Protein AF-A0A820CL44-F1 (afdb_monomer_lite)

Sequence (658 aa):
MGGCQARSTVDPRSYERHPRVIAPRLSSDNDSESDDSIVSNSGLVQILDEMVTDINNNELKLCDFGIRLSEKNIKADKFIETILIDHEFILLLARTIKTILEKWNSPETQSLNESDKLIFRNAAIFLAEIAENFNVTTSPRLFRSFLCTMVFLDVMQQFLEDMSSNGKHLMNNDDDYNLESFIYLLNIFQNFKTPSGHSADEVKSVFRLLTSVSDIIRSKYYFETFFQLSPDASEFNTVQQFILDKCPVFLNAYTGVHSFEIHDTLLEQIFDQCVQILEHFIPNIETWKIPVIRSITHIVDIMVNASSTTQAHIFQQPKIIDYALTILRNQKLCARLQSKTMNPEIWLINSTLTGLHNMIYDAKLLAILRKKTVTSVFIQITNTAKYDRIRIHAYLILAGILSEVEIKELNNAKEITMVFFKYLNKAMESNQKMYKGVTLMAMLCGLKTLVQHDEIKNTILAEDQNLQLLSNIIFKTNDQELAHGLSILWTLSFNKEVAATILNKSELMNKIRNLAEITKHDIDKDISAENIKLTNVISSAAQGILWQVYDRTTDIAANKSQNNTEENIITEKSMNLQHSDIHSPVALTKKKYDVMISYSHDDKQLCHKIADQLLNDGFTVWIDRNNMTGLTPAAIADGIENSEIIILGMTYSYKISP

Structure (mmCIF, N/CA/C/O backbone):
data_AF-A0A820CL44-F1
#
_entry.id   AF-A0A820CL44-F1
#
loop_
_atom_site.group_PDB
_atom_site.id
_atom_site.type_symbol
_atom_site.label_atom_id
_atom_site.label_alt_id
_atom_site.label_comp_id
_atom_site.label_asym_id
_atom_site.label_entity_id
_atom_site.label_seq_id
_atom_site.pdbx_PDB_ins_code
_atom_site.Cartn_x
_atom_site.Cartn_y
_atom_site.Cartn_z
_atom_site.occupancy
_atom_site.B_iso_or_equiv
_atom_site.auth_seq_id
_atom_site.auth_comp_id
_atom_site.auth_asym_id
_atom_site.auth_atom_id
_atom_site.pdbx_PDB_model_num
ATOM 1 N N . MET A 1 1 ? -31.567 -6.442 -31.267 1.00 28.30 1 MET A N 1
ATOM 2 C CA . MET A 1 1 ? -32.718 -6.473 -30.341 1.00 28.30 1 MET A CA 1
ATOM 3 C C . MET A 1 1 ? -32.229 -7.028 -29.011 1.00 28.30 1 MET A C 1
ATOM 5 O O . MET A 1 1 ? -31.631 -8.091 -29.030 1.00 28.30 1 MET A O 1
ATOM 9 N N . GLY A 1 2 ? -32.440 -6.291 -27.913 1.00 29.61 2 GLY A N 1
ATOM 10 C CA . GLY A 1 2 ? -32.313 -6.787 -26.532 1.00 29.61 2 GLY A CA 1
ATOM 11 C C . GLY A 1 2 ? -30.928 -6.761 -25.867 1.00 29.61 2 GLY A C 1
ATOM 12 O O . GLY A 1 2 ? -30.521 -7.781 -25.330 1.00 29.61 2 GLY A O 1
ATOM 13 N N . GLY A 1 3 ? -30.209 -5.631 -25.871 1.00 22.02 3 GLY A N 1
ATOM 14 C CA . GLY A 1 3 ? -29.002 -5.445 -25.049 1.00 22.02 3 GLY A CA 1
ATOM 15 C C . GLY A 1 3 ? -29.336 -4.763 -23.719 1.00 22.02 3 GLY A C 1
ATOM 16 O O . GLY A 1 3 ? -29.678 -3.582 -23.708 1.00 22.02 3 GLY A O 1
ATOM 17 N N . CYS A 1 4 ? -29.267 -5.509 -22.614 1.00 22.64 4 CYS A N 1
ATOM 18 C CA . CYS A 1 4 ? -29.458 -5.012 -21.252 1.00 22.64 4 CYS A CA 1
ATOM 19 C C . CYS A 1 4 ? -28.387 -3.977 -20.877 1.00 22.64 4 CYS A C 1
ATOM 21 O O . CYS A 1 4 ? -27.234 -4.320 -20.630 1.00 22.64 4 CYS A O 1
ATOM 23 N N . GLN A 1 5 ? -28.796 -2.714 -20.764 1.00 25.00 5 GLN A N 1
ATOM 24 C CA . GLN A 1 5 ? -28.104 -1.713 -19.960 1.00 25.00 5 GLN A CA 1
ATOM 25 C C . GLN A 1 5 ? -28.383 -2.003 -18.480 1.00 25.00 5 GLN A C 1
ATOM 27 O O . GLN A 1 5 ? -29.463 -1.694 -17.982 1.00 25.00 5 GLN A O 1
ATOM 32 N N . ALA A 1 6 ? -27.416 -2.577 -17.768 1.00 24.44 6 ALA A N 1
ATOM 33 C CA . ALA A 1 6 ? -27.411 -2.568 -16.310 1.00 24.44 6 ALA A CA 1
ATOM 34 C C . ALA A 1 6 ? -26.572 -1.371 -15.842 1.00 24.44 6 ALA A C 1
ATOM 36 O O . ALA A 1 6 ? -25.372 -1.476 -15.607 1.00 24.44 6 ALA A O 1
ATOM 37 N N . ARG A 1 7 ? -27.215 -0.202 -15.730 1.00 23.56 7 ARG A N 1
ATOM 38 C CA . ARG A 1 7 ? -26.717 0.870 -14.862 1.00 23.56 7 ARG A CA 1
ATOM 39 C C . ARG A 1 7 ? -26.844 0.367 -13.427 1.00 23.56 7 ARG A C 1
ATOM 41 O O . ARG A 1 7 ? -27.942 0.337 -12.880 1.00 23.56 7 ARG A O 1
ATOM 48 N N . SER A 1 8 ? -25.724 -0.050 -12.850 1.00 24.81 8 SER A N 1
ATOM 49 C CA . SER A 1 8 ? -25.587 -0.262 -11.413 1.00 24.81 8 SER A CA 1
ATOM 50 C C . SER A 1 8 ? -25.777 1.083 -10.709 1.00 24.81 8 SER A C 1
ATOM 52 O O . SER A 1 8 ? -24.929 1.971 -10.776 1.00 24.81 8 SER A O 1
ATOM 54 N N . THR A 1 9 ? -26.942 1.273 -10.096 1.00 23.58 9 THR A N 1
ATOM 55 C CA . THR A 1 9 ? -27.182 2.336 -9.123 1.00 23.58 9 THR A CA 1
ATOM 56 C C . THR A 1 9 ? -26.448 1.959 -7.842 1.00 23.58 9 THR A C 1
ATOM 58 O O . THR A 1 9 ? -26.941 1.149 -7.059 1.00 23.58 9 THR A O 1
ATOM 61 N N . VAL A 1 10 ? -25.250 2.513 -7.669 1.00 28.27 10 VAL A N 1
ATOM 62 C CA . VAL A 1 10 ? -24.456 2.419 -6.440 1.00 28.27 10 VAL A CA 1
ATOM 63 C C . VAL A 1 10 ? -25.269 3.011 -5.282 1.00 28.27 10 VAL A C 1
ATOM 65 O O . VAL A 1 10 ? -25.713 4.157 -5.355 1.00 28.27 10 VAL A O 1
ATOM 68 N N . ASP A 1 11 ? -25.490 2.220 -4.233 1.00 23.45 11 ASP A N 1
ATOM 69 C CA . ASP A 1 11 ? -26.106 2.667 -2.982 1.00 23.45 11 ASP A CA 1
ATOM 70 C C . ASP A 1 11 ? -25.143 3.637 -2.257 1.00 23.45 11 ASP A C 1
ATOM 72 O O . ASP A 1 11 ? -24.029 3.236 -1.916 1.00 23.45 11 ASP A O 1
ATOM 76 N N . PRO A 1 12 ? -25.513 4.908 -2.002 1.00 23.44 12 PRO A N 1
ATOM 77 C CA . PRO A 1 12 ? -24.619 5.891 -1.384 1.00 23.44 12 PRO A CA 1
ATOM 78 C C . PRO A 1 12 ? -24.406 5.707 0.134 1.00 23.44 12 PRO A C 1
ATOM 80 O O . PRO A 1 12 ? -23.815 6.575 0.779 1.00 23.44 12 PRO A O 1
ATOM 83 N N . ARG A 1 13 ? -24.918 4.635 0.757 1.00 25.16 13 ARG A N 1
ATOM 84 C CA . ARG A 1 13 ? -25.096 4.557 2.222 1.00 25.16 13 ARG A CA 1
ATOM 85 C C . ARG A 1 13 ? -23.920 4.046 3.067 1.00 25.16 13 ARG A C 1
ATOM 87 O O . ARG A 1 13 ? -24.091 3.944 4.280 1.00 25.16 13 ARG A O 1
ATOM 94 N N . SER A 1 14 ? -22.719 3.817 2.533 1.00 27.45 14 SER A N 1
ATOM 95 C CA . SER A 1 14 ? -21.581 3.361 3.361 1.00 27.45 14 SER A CA 1
ATOM 96 C C . SER A 1 14 ? -20.235 4.001 3.008 1.00 27.45 14 SER A C 1
ATOM 98 O O . SER A 1 14 ? -19.256 3.307 2.756 1.00 27.45 14 SER A O 1
ATOM 100 N N . TYR A 1 15 ? -20.163 5.331 3.021 1.00 30.39 15 TYR A N 1
ATOM 101 C CA . TYR A 1 15 ? -18.880 6.040 3.024 1.00 30.39 15 TYR A CA 1
ATOM 102 C C . TYR A 1 15 ? -18.567 6.544 4.437 1.00 30.39 15 TYR A C 1
ATOM 104 O O . TYR A 1 15 ? -18.781 7.707 4.768 1.00 30.39 15 TYR A O 1
ATOM 112 N N . GLU A 1 16 ? -18.075 5.657 5.304 1.00 35.09 16 GLU A N 1
ATOM 113 C CA . GLU A 1 16 ? -17.047 6.090 6.252 1.00 35.09 16 GLU A CA 1
ATOM 114 C C . GLU A 1 16 ? -15.735 6.088 5.467 1.00 35.09 16 GLU A C 1
ATOM 116 O O . GLU A 1 16 ? -15.354 5.067 4.893 1.00 35.09 16 GLU A O 1
ATOM 121 N N . ARG A 1 17 ? -15.057 7.239 5.364 1.00 46.78 17 ARG A N 1
ATOM 122 C CA . ARG A 1 17 ? -13.709 7.279 4.783 1.00 46.78 17 ARG A CA 1
ATOM 123 C C . ARG A 1 17 ? -12.771 6.550 5.735 1.00 46.78 17 ARG A C 1
ATOM 125 O O . ARG A 1 17 ? -12.211 7.154 6.647 1.00 46.78 17 ARG A O 1
ATOM 132 N N . HIS A 1 18 ? -12.628 5.246 5.544 1.00 51.50 18 HIS A N 1
ATOM 133 C CA . HIS A 1 18 ? -11.648 4.474 6.284 1.00 51.50 18 HIS A CA 1
ATOM 134 C C . HIS A 1 18 ? -10.242 4.985 5.946 1.00 51.50 18 HIS A C 1
ATOM 136 O O . HIS A 1 18 ? -9.950 5.279 4.780 1.00 51.50 18 HIS A O 1
ATOM 142 N N . PRO A 1 19 ? -9.364 5.131 6.948 1.00 54.28 19 PRO A N 1
ATOM 143 C CA . PRO A 1 19 ? -8.007 5.582 6.715 1.00 54.28 19 PRO A CA 1
ATOM 144 C C . PRO A 1 19 ? -7.266 4.571 5.855 1.00 54.28 19 PRO A C 1
ATOM 146 O O . PRO A 1 19 ? -7.118 3.403 6.210 1.00 54.28 19 PRO A O 1
ATOM 149 N N . ARG A 1 20 ? -6.797 5.043 4.706 1.00 54.19 20 ARG A N 1
ATOM 150 C CA . ARG A 1 20 ? -6.241 4.184 3.673 1.00 54.19 20 ARG A CA 1
ATOM 151 C C . ARG A 1 20 ? -4.755 4.413 3.507 1.00 54.19 20 ARG A C 1
ATOM 153 O O . ARG A 1 20 ? -4.301 5.555 3.503 1.00 54.19 20 ARG A O 1
ATOM 160 N N . VAL A 1 21 ? -4.009 3.321 3.365 1.00 59.62 21 VAL A N 1
ATOM 161 C CA . VAL A 1 21 ? -2.552 3.360 3.225 1.00 59.62 21 VAL A CA 1
ATOM 162 C C . VAL A 1 21 ? -2.135 2.763 1.879 1.00 59.62 21 VAL A C 1
ATOM 164 O O . VAL A 1 21 ? -2.591 1.683 1.516 1.00 59.62 21 VAL A O 1
ATOM 167 N N . ILE A 1 22 ? -1.271 3.479 1.155 1.00 57.47 22 ILE A N 1
ATOM 168 C CA . ILE A 1 22 ? -0.652 3.083 -0.127 1.00 57.47 22 ILE A CA 1
ATOM 169 C C . ILE A 1 22 ? 0.725 2.475 0.167 1.00 57.47 22 ILE A C 1
ATOM 171 O O . ILE A 1 22 ? 1.408 2.962 1.075 1.00 57.47 22 ILE A O 1
ATOM 175 N N . ALA A 1 23 ? 1.161 1.441 -0.559 1.00 47.09 23 ALA A N 1
ATOM 176 C CA . ALA A 1 23 ? 2.498 0.859 -0.383 1.00 47.09 23 ALA A CA 1
ATOM 177 C C . ALA A 1 23 ? 3.623 1.891 -0.682 1.00 47.09 23 ALA A C 1
ATOM 179 O O . ALA A 1 23 ? 3.481 2.703 -1.595 1.00 47.09 23 ALA A O 1
ATOM 180 N N . PRO A 1 24 ? 4.728 1.943 0.095 1.00 48.28 24 PRO A N 1
ATOM 181 C CA . PRO A 1 24 ? 5.841 2.859 -0.147 1.00 48.28 24 PRO A CA 1
ATOM 182 C C . PRO A 1 24 ? 6.865 2.287 -1.132 1.00 48.28 24 PRO A C 1
ATOM 184 O O . PRO A 1 24 ? 6.967 1.080 -1.325 1.00 48.28 24 PRO A O 1
ATOM 187 N N . ARG A 1 25 ? 7.708 3.187 -1.648 1.00 54.81 25 ARG A N 1
ATOM 188 C CA . ARG A 1 25 ? 8.855 2.898 -2.519 1.00 54.81 25 ARG A CA 1
ATOM 189 C C . ARG A 1 25 ? 9.997 2.171 -1.783 1.00 54.81 25 ARG A C 1
ATOM 191 O O . ARG A 1 25 ? 10.175 2.328 -0.574 1.00 54.81 25 ARG A O 1
ATOM 198 N N . LEU A 1 26 ? 10.855 1.492 -2.551 1.00 41.59 26 LEU A N 1
ATOM 199 C CA . LEU A 1 26 ? 12.263 1.263 -2.198 1.00 41.59 26 LEU A CA 1
ATOM 200 C C . LEU A 1 26 ? 12.998 2.618 -2.233 1.00 41.59 26 LEU A C 1
ATOM 202 O O . LEU A 1 26 ? 13.501 3.020 -3.275 1.00 41.59 26 LEU A O 1
ATOM 206 N N . SER A 1 27 ? 13.048 3.348 -1.120 1.00 40.69 27 SER A N 1
ATOM 207 C CA . SER A 1 27 ? 13.952 4.497 -0.969 1.00 40.69 27 SER A CA 1
ATOM 208 C C . SER A 1 27 ? 14.689 4.422 0.362 1.00 40.69 27 SER A C 1
ATOM 210 O O . SER A 1 27 ? 14.120 4.020 1.378 1.00 40.69 27 SER A O 1
ATOM 212 N N . SER A 1 28 ? 15.968 4.793 0.358 1.00 35.53 28 SER A N 1
ATOM 213 C CA . SER A 1 28 ? 16.775 4.917 1.567 1.00 35.53 28 SER A CA 1
ATOM 214 C C . SER A 1 28 ? 16.287 6.107 2.394 1.00 35.53 28 SER A C 1
ATOM 216 O O . SER A 1 28 ? 16.499 7.253 2.005 1.00 35.53 28 SER A O 1
ATOM 218 N N . ASP A 1 29 ? 15.651 5.831 3.533 1.00 31.73 29 ASP A N 1
ATOM 219 C CA . ASP A 1 29 ? 15.352 6.817 4.579 1.00 31.73 29 ASP A CA 1
ATOM 220 C C . ASP A 1 29 ? 16.671 7.280 5.238 1.00 31.73 29 ASP A C 1
ATOM 222 O O . ASP A 1 29 ? 17.008 6.841 6.338 1.00 31.73 29 ASP A O 1
ATOM 226 N N . ASN A 1 30 ? 17.444 8.124 4.556 1.00 32.12 30 ASN A N 1
ATOM 227 C CA . ASN A 1 30 ? 18.595 8.823 5.126 1.00 32.12 30 ASN A CA 1
ATOM 228 C C . ASN A 1 30 ? 18.311 10.329 5.087 1.00 32.12 30 ASN A C 1
ATOM 230 O O . ASN A 1 30 ? 18.768 11.027 4.188 1.00 32.12 30 ASN A O 1
ATOM 234 N N . ASP A 1 31 ? 17.549 10.820 6.063 1.00 30.22 31 ASP A N 1
ATOM 235 C CA . ASP A 1 31 ? 17.394 12.257 6.291 1.00 30.22 31 ASP A CA 1
ATOM 236 C C . ASP A 1 31 ? 18.530 12.731 7.208 1.00 30.22 31 ASP A C 1
ATOM 238 O O . ASP A 1 31 ? 18.531 12.466 8.412 1.00 30.22 31 ASP A O 1
ATOM 242 N N . SER A 1 32 ? 19.519 13.414 6.632 1.00 30.86 32 SER A N 1
ATOM 243 C CA . SER A 1 32 ? 20.480 14.237 7.371 1.00 30.86 32 SER A CA 1
ATOM 244 C C . SER A 1 32 ? 20.296 15.694 6.958 1.00 30.86 32 SER A C 1
ATOM 246 O O . SER A 1 32 ? 20.509 16.033 5.793 1.00 30.86 32 SER A O 1
ATOM 248 N N . GLU A 1 33 ? 19.907 16.546 7.906 1.00 31.88 33 GLU A N 1
ATOM 249 C CA . GLU A 1 33 ? 19.873 18.004 7.749 1.00 31.88 33 GLU A CA 1
ATOM 250 C C . GLU A 1 33 ? 21.282 18.521 7.415 1.00 31.88 33 GLU A C 1
ATOM 252 O O . GLU A 1 33 ? 22.256 18.121 8.057 1.00 31.88 33 GLU A O 1
ATOM 257 N N . SER A 1 34 ? 21.422 19.379 6.397 1.00 35.06 34 SER A N 1
ATOM 258 C CA . SER A 1 34 ? 22.725 19.953 6.044 1.00 35.06 34 SER A CA 1
ATOM 259 C C . SER A 1 34 ? 22.658 21.443 5.711 1.00 35.06 34 SER A C 1
ATOM 261 O O . SER A 1 34 ? 21.730 21.899 5.050 1.00 35.06 34 SER A O 1
ATOM 263 N N . ASP A 1 35 ? 23.688 22.150 6.186 1.00 34.19 35 ASP A N 1
ATOM 264 C CA . ASP A 1 35 ? 23.902 23.600 6.193 1.00 34.19 35 ASP A CA 1
ATOM 265 C C . ASP A 1 35 ? 23.760 24.330 4.842 1.00 34.19 35 ASP A C 1
ATOM 267 O O . ASP A 1 35 ? 24.320 23.944 3.797 1.00 34.19 35 ASP A O 1
ATOM 271 N N . ASP A 1 36 ? 23.113 25.495 4.937 1.00 36.47 36 ASP A N 1
ATOM 272 C CA . ASP A 1 36 ? 22.968 26.514 3.903 1.00 36.47 36 ASP A CA 1
ATOM 273 C C . ASP A 1 36 ? 24.282 27.275 3.678 1.00 36.47 36 ASP A C 1
ATOM 275 O O . ASP A 1 36 ? 24.723 28.115 4.458 1.00 36.47 36 ASP A O 1
ATOM 279 N N . SER A 1 37 ? 24.905 27.002 2.538 1.00 43.06 37 SER A N 1
ATOM 280 C CA . SER A 1 37 ? 26.032 27.764 1.998 1.00 43.06 37 SER A CA 1
ATOM 281 C C . SER A 1 37 ? 25.875 27.836 0.483 1.00 43.06 37 SER A C 1
ATOM 283 O O . SER A 1 37 ? 25.811 26.815 -0.199 1.00 43.06 37 SER A O 1
ATOM 285 N N . ILE A 1 38 ? 25.715 29.042 -0.045 1.00 45.91 38 ILE A N 1
ATOM 286 C CA . ILE A 1 38 ? 25.401 29.292 -1.454 1.00 45.91 38 ILE A CA 1
ATOM 287 C C . ILE A 1 38 ? 26.640 28.958 -2.304 1.00 45.91 38 ILE A C 1
ATOM 289 O O . ILE A 1 38 ? 27.684 29.589 -2.150 1.00 45.91 38 ILE A O 1
ATOM 293 N N 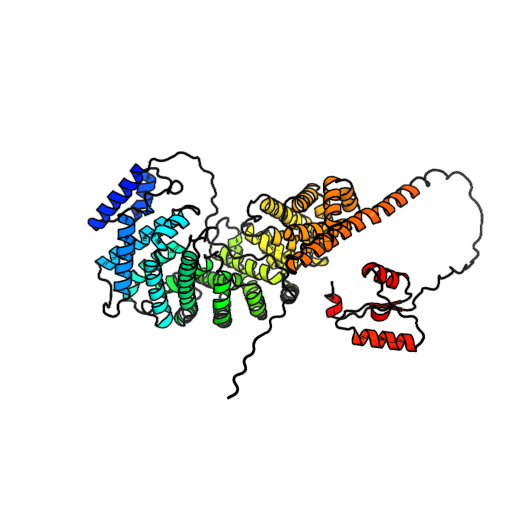. VAL A 1 39 ? 26.539 27.953 -3.179 1.00 53.03 39 VAL A N 1
ATOM 294 C CA . VAL A 1 39 ? 27.586 27.578 -4.151 1.00 53.03 39 VAL A CA 1
ATOM 295 C C . VAL A 1 39 ? 27.414 28.428 -5.418 1.00 53.03 39 VAL A C 1
ATOM 297 O O . VAL A 1 39 ? 26.290 28.694 -5.837 1.00 53.03 39 VAL A O 1
ATOM 300 N N . SER A 1 40 ? 28.507 28.883 -6.039 1.00 54.47 40 SER A N 1
ATOM 301 C CA . SER A 1 40 ? 28.451 29.742 -7.231 1.00 54.47 40 SER A CA 1
ATOM 302 C C . SER A 1 40 ? 28.124 28.954 -8.510 1.00 54.47 40 SER A C 1
ATOM 304 O O . SER A 1 40 ? 28.846 28.024 -8.868 1.00 54.47 40 SER A O 1
ATOM 306 N N . ASN A 1 41 ? 27.105 29.395 -9.255 1.00 60.66 41 ASN A N 1
ATOM 307 C CA . ASN A 1 41 ? 26.585 28.777 -10.489 1.00 60.66 41 ASN A CA 1
ATOM 308 C C . ASN A 1 41 ? 27.601 28.575 -11.645 1.00 60.66 41 ASN A C 1
ATOM 310 O O . ASN A 1 41 ? 27.304 27.853 -12.595 1.00 60.66 41 ASN A O 1
ATOM 314 N N . SER A 1 42 ? 28.794 29.178 -11.593 1.00 65.69 42 SER A N 1
ATOM 315 C CA . SER A 1 42 ? 29.812 29.121 -12.658 1.00 65.69 42 SER A CA 1
ATOM 316 C C . SER A 1 42 ? 30.445 27.739 -12.861 1.00 65.69 42 SER A C 1
ATOM 318 O O . SER A 1 42 ? 30.757 27.373 -13.990 1.00 65.69 42 SER A O 1
ATOM 320 N N . GLY A 1 43 ? 30.619 26.951 -11.793 1.00 68.81 43 GLY A N 1
ATOM 321 C CA . GLY A 1 43 ? 31.251 25.627 -11.883 1.00 68.81 43 GLY A CA 1
ATOM 322 C C . GLY A 1 43 ? 30.393 24.595 -12.620 1.00 68.81 43 GLY A C 1
ATOM 323 O O . GLY A 1 43 ? 30.929 23.702 -13.271 1.00 68.81 43 GLY A O 1
ATOM 324 N N . LEU A 1 44 ? 29.068 24.751 -12.550 1.00 68.62 44 LEU A N 1
ATOM 325 C CA . LEU A 1 44 ? 28.093 23.868 -13.185 1.00 68.62 44 LEU A CA 1
ATOM 326 C C . LEU A 1 44 ? 27.983 24.117 -14.689 1.00 68.62 44 LEU A C 1
ATOM 328 O O . LEU A 1 44 ? 28.009 23.161 -15.453 1.00 68.62 44 LEU A O 1
ATOM 332 N N . VAL A 1 45 ? 27.891 25.384 -15.107 1.00 71.19 45 VAL A N 1
ATOM 333 C CA . VAL A 1 45 ? 27.891 25.749 -16.536 1.00 71.19 45 VAL A CA 1
ATOM 334 C C . VAL A 1 45 ? 29.144 25.193 -17.204 1.00 71.19 45 VAL A C 1
ATOM 336 O O . VAL A 1 45 ? 29.049 24.531 -18.224 1.00 71.19 45 VAL A O 1
ATOM 339 N N . GLN A 1 46 ? 30.297 25.314 -16.541 1.00 76.31 46 GLN A N 1
ATOM 340 C CA . GLN A 1 46 ? 31.540 24.734 -17.030 1.00 76.31 46 GLN A CA 1
ATOM 341 C C . GLN A 1 46 ? 31.481 23.199 -17.163 1.00 76.31 46 GLN A C 1
ATOM 343 O O . GLN A 1 46 ? 31.961 22.673 -18.157 1.00 76.31 46 GLN A O 1
ATOM 348 N N . ILE A 1 47 ? 30.895 22.472 -16.197 1.00 75.38 47 ILE A N 1
ATOM 349 C CA . ILE A 1 47 ? 30.710 21.011 -16.329 1.00 75.38 47 ILE A CA 1
ATOM 350 C C . ILE A 1 47 ? 29.794 20.698 -17.517 1.00 75.38 47 ILE A C 1
ATOM 352 O O . ILE A 1 47 ? 30.097 19.794 -18.287 1.00 75.38 47 ILE A O 1
ATOM 356 N N . LEU A 1 48 ? 28.689 21.430 -17.685 1.00 74.00 48 LEU A N 1
ATOM 357 C CA . LEU A 1 48 ? 27.762 21.214 -18.797 1.00 74.00 48 LEU A CA 1
ATOM 358 C C . LEU A 1 48 ? 28.423 21.514 -20.149 1.00 74.00 48 LEU A C 1
ATOM 360 O O . LEU A 1 48 ? 28.243 20.736 -21.077 1.00 74.00 48 LEU A O 1
ATOM 364 N N . ASP A 1 49 ? 29.232 22.566 -20.252 1.00 75.44 49 ASP A N 1
ATOM 365 C CA . ASP A 1 49 ? 29.995 22.908 -21.459 1.00 75.44 49 ASP A CA 1
ATOM 366 C C . ASP A 1 49 ? 31.090 21.871 -21.771 1.00 75.44 49 ASP A C 1
ATOM 368 O O . ASP A 1 49 ? 31.282 21.483 -22.928 1.00 75.44 49 ASP A O 1
ATOM 372 N N . GLU A 1 50 ? 31.783 21.369 -20.743 1.00 75.62 50 GLU A N 1
ATOM 373 C CA . GLU A 1 50 ? 32.721 20.244 -20.860 1.00 75.62 50 GLU A CA 1
ATOM 374 C C . GLU A 1 50 ? 31.985 18.998 -21.378 1.00 75.62 50 GLU A C 1
ATOM 376 O O . GLU A 1 50 ? 32.448 18.348 -22.310 1.00 75.62 50 GLU A O 1
ATOM 381 N N . MET A 1 51 ? 30.786 18.709 -20.863 1.00 71.62 51 MET A N 1
ATOM 382 C CA . MET A 1 51 ? 29.970 17.587 -21.334 1.00 71.62 51 MET A CA 1
ATOM 383 C C . MET A 1 51 ? 29.449 17.784 -22.760 1.00 71.62 51 MET A C 1
ATOM 385 O O . MET A 1 51 ? 29.475 16.833 -23.532 1.00 71.62 51 MET A O 1
ATOM 389 N N . VAL A 1 52 ? 29.021 18.991 -23.152 1.00 66.19 52 VAL A N 1
ATOM 390 C CA . VAL A 1 52 ? 28.673 19.320 -24.551 1.00 66.19 52 VAL A CA 1
ATOM 391 C C . VAL A 1 52 ? 29.854 19.006 -25.468 1.00 66.19 52 VAL A C 1
ATOM 393 O O . VAL A 1 52 ? 29.681 18.411 -26.532 1.00 66.19 52 VAL A O 1
ATOM 396 N N . THR A 1 53 ? 31.057 19.390 -25.046 1.00 68.00 53 THR A N 1
ATOM 397 C CA . THR A 1 53 ? 32.297 19.144 -25.787 1.00 68.00 53 THR A CA 1
ATOM 398 C C . THR A 1 53 ? 32.575 17.645 -25.904 1.00 68.00 53 THR A C 1
ATOM 400 O O . THR A 1 53 ? 32.837 17.158 -27.003 1.00 68.00 53 THR A O 1
ATOM 403 N N . ASP A 1 54 ? 32.417 16.896 -24.813 1.00 67.75 54 ASP A N 1
ATOM 404 C CA . ASP A 1 54 ? 32.576 15.440 -24.796 1.00 67.75 54 ASP A CA 1
ATOM 405 C C . ASP A 1 54 ? 31.541 14.729 -25.695 1.00 67.75 54 ASP A C 1
ATOM 407 O O . ASP A 1 54 ? 31.891 13.776 -26.398 1.00 67.75 54 ASP A O 1
ATOM 411 N N . ILE A 1 55 ? 30.282 15.206 -25.724 1.00 62.41 55 ILE A N 1
ATOM 412 C CA . ILE A 1 55 ? 29.238 14.721 -26.649 1.00 62.41 55 ILE A CA 1
ATOM 413 C C . ILE A 1 55 ? 29.687 14.936 -28.091 1.00 62.41 55 ILE A C 1
ATOM 415 O O . ILE A 1 55 ? 29.663 13.999 -28.887 1.00 62.41 55 ILE A O 1
ATOM 419 N N . ASN A 1 56 ? 30.110 16.155 -28.427 1.00 58.91 56 ASN A N 1
ATOM 420 C CA . ASN A 1 56 ? 30.508 16.510 -29.789 1.00 58.91 56 ASN A CA 1
ATOM 421 C C . ASN A 1 56 ? 31.738 15.724 -30.274 1.00 58.91 56 ASN A C 1
ATOM 423 O O . ASN A 1 56 ? 31.903 15.537 -31.479 1.00 58.91 56 ASN A O 1
ATOM 427 N N . ASN A 1 57 ? 32.567 15.232 -29.351 1.00 61.03 57 ASN A N 1
ATOM 428 C CA . ASN A 1 57 ? 33.764 14.450 -29.652 1.00 61.03 57 ASN A CA 1
ATOM 429 C C . ASN A 1 57 ? 33.541 12.925 -29.628 1.00 61.03 57 ASN A C 1
ATOM 431 O O . ASN A 1 57 ? 34.486 12.185 -29.883 1.00 61.03 57 ASN A O 1
ATOM 435 N N . ASN A 1 58 ? 32.324 12.432 -29.348 1.00 57.28 58 ASN A N 1
ATOM 436 C CA . ASN A 1 58 ? 32.037 11.007 -29.091 1.00 57.28 58 ASN A CA 1
ATOM 437 C C . ASN A 1 58 ? 32.864 10.394 -27.935 1.00 57.28 58 ASN A C 1
ATOM 439 O O . ASN A 1 58 ? 33.030 9.177 -27.862 1.00 57.28 58 ASN A O 1
ATOM 443 N N . GLU A 1 59 ? 33.367 11.216 -27.013 1.00 60.66 59 GLU A N 1
ATOM 444 C CA . GLU A 1 59 ? 34.207 10.788 -25.880 1.00 60.66 59 GLU A CA 1
ATOM 445 C C . GLU A 1 59 ? 33.439 10.761 -24.553 1.00 60.66 59 GLU A C 1
ATOM 447 O O . GLU A 1 59 ? 34.014 10.568 -23.482 1.00 60.66 59 GLU A O 1
ATOM 452 N N . LEU A 1 60 ? 32.123 10.950 -24.620 1.00 58.78 60 LEU A N 1
ATOM 453 C CA . LEU A 1 60 ? 31.269 11.149 -23.467 1.00 58.78 60 LEU A CA 1
ATOM 454 C C . LEU A 1 60 ? 31.297 9.964 -22.485 1.00 58.78 60 LEU A C 1
ATOM 456 O O . LEU A 1 60 ? 30.702 8.912 -22.721 1.00 58.78 60 LEU A O 1
ATOM 460 N N . LYS A 1 61 ? 31.933 10.187 -21.331 1.00 61.62 61 LYS A N 1
ATOM 461 C CA . LYS A 1 61 ? 31.913 9.299 -20.161 1.00 61.62 61 LYS A CA 1
ATOM 462 C C . LYS A 1 61 ? 30.967 9.865 -19.110 1.00 61.62 61 LYS A C 1
ATOM 464 O O . LYS A 1 61 ? 31.375 10.513 -18.155 1.00 61.62 61 LYS A O 1
ATOM 469 N N . LEU A 1 62 ? 29.671 9.653 -19.316 1.00 54.75 62 LEU A N 1
ATOM 470 C CA . LEU A 1 62 ? 28.617 10.222 -18.464 1.00 54.75 62 LEU A CA 1
ATOM 471 C C . LEU A 1 62 ? 28.658 9.762 -17.013 1.00 54.75 62 LEU A C 1
ATOM 473 O O . LEU A 1 62 ? 28.277 10.538 -16.148 1.00 54.75 62 LEU A O 1
ATOM 477 N N . CYS A 1 63 ? 29.198 8.569 -16.753 1.00 53.59 63 CYS A N 1
ATOM 478 C CA . CYS A 1 63 ? 29.479 8.078 -15.403 1.00 53.59 63 CYS A CA 1
ATOM 479 C C . CYS A 1 63 ? 30.375 9.032 -14.593 1.00 53.59 63 CYS A C 1
ATOM 481 O O . CYS A 1 63 ? 30.385 8.983 -13.363 1.00 53.59 63 CYS A O 1
ATOM 483 N N . ASP A 1 64 ? 31.100 9.927 -15.269 1.00 65.44 64 ASP A N 1
ATOM 484 C CA . ASP A 1 64 ? 31.925 10.938 -14.631 1.00 65.44 64 ASP A CA 1
ATOM 485 C C . ASP A 1 64 ? 31.105 12.162 -14.198 1.00 65.44 64 ASP A C 1
ATOM 487 O O . ASP A 1 64 ? 31.655 13.012 -13.519 1.00 65.44 64 ASP A O 1
ATOM 491 N N . PHE A 1 65 ? 29.813 12.303 -14.525 1.00 68.44 65 PHE A N 1
ATOM 492 C CA . PHE A 1 65 ? 29.029 13.480 -14.121 1.00 68.44 65 PHE A CA 1
ATOM 493 C C . PHE A 1 65 ? 28.914 13.589 -12.599 1.00 68.44 65 PHE A C 1
ATOM 495 O O . PHE A 1 65 ? 29.278 14.615 -12.024 1.00 68.44 65 PHE A O 1
ATOM 502 N N . GLY A 1 66 ? 28.495 12.511 -11.927 1.00 63.94 66 GLY A N 1
ATOM 503 C CA . GLY A 1 66 ? 28.474 12.456 -10.462 1.00 63.94 66 GLY A CA 1
ATOM 504 C C . GLY A 1 66 ? 29.868 12.645 -9.846 1.00 63.94 66 GLY A C 1
ATOM 505 O O . GLY A 1 66 ? 30.007 13.292 -8.804 1.00 63.94 66 GLY A O 1
ATOM 506 N N . ILE A 1 67 ? 30.911 12.153 -10.524 1.00 72.56 67 ILE A N 1
ATOM 507 C CA . ILE A 1 67 ? 32.314 12.332 -10.122 1.00 72.56 67 ILE A CA 1
ATOM 508 C C . ILE A 1 67 ? 32.720 13.806 -10.242 1.00 72.56 67 ILE A C 1
ATOM 510 O O . ILE A 1 67 ? 33.177 14.379 -9.263 1.00 72.56 67 ILE A O 1
ATOM 514 N N . ARG A 1 68 ? 32.461 14.460 -11.379 1.00 73.75 68 ARG A N 1
ATOM 515 C CA . ARG A 1 68 ? 32.753 15.876 -11.660 1.00 73.75 68 ARG A CA 1
ATOM 516 C C . ARG A 1 68 ? 31.993 16.809 -10.718 1.00 73.75 68 ARG A C 1
ATOM 518 O O . ARG A 1 68 ? 32.550 17.807 -10.262 1.00 73.75 68 ARG A O 1
ATOM 525 N N . LEU A 1 69 ? 30.741 16.483 -10.379 1.00 68.00 69 LEU A N 1
ATOM 526 C CA . LEU A 1 69 ? 29.981 17.198 -9.347 1.00 68.00 69 LEU A CA 1
ATOM 527 C C . LEU A 1 69 ? 30.668 17.096 -7.982 1.00 68.00 69 LEU A C 1
ATOM 529 O O . LEU A 1 69 ? 30.841 18.110 -7.301 1.00 68.00 69 LEU A O 1
ATOM 533 N N . SER A 1 70 ? 31.098 15.886 -7.617 1.00 71.69 70 SER A N 1
ATOM 534 C CA . SER A 1 70 ? 31.808 15.620 -6.363 1.00 71.69 70 SER A CA 1
ATOM 535 C C . SER A 1 70 ? 33.170 16.324 -6.319 1.00 71.69 70 SER A C 1
ATOM 537 O O . SER A 1 70 ? 33.490 16.975 -5.329 1.00 71.69 70 SER A O 1
ATOM 539 N N . GLU A 1 71 ? 33.946 16.273 -7.404 1.00 79.94 71 GLU A N 1
ATOM 540 C CA . GLU A 1 71 ? 35.252 16.929 -7.551 1.00 79.94 71 GLU A CA 1
ATOM 541 C C . GLU A 1 71 ? 35.156 18.452 -7.422 1.00 79.94 71 GLU A C 1
ATOM 543 O O . GLU A 1 71 ? 36.018 19.080 -6.804 1.00 79.94 71 GLU A O 1
ATOM 548 N N . LYS A 1 72 ? 34.087 19.058 -7.955 1.00 74.50 72 LYS A N 1
ATOM 549 C CA . LYS A 1 72 ? 33.833 20.501 -7.826 1.00 74.50 72 LYS A CA 1
ATOM 550 C C . LYS A 1 72 ? 33.076 20.877 -6.538 1.00 74.50 72 LYS A C 1
ATOM 552 O O . LYS A 1 72 ? 32.722 22.044 -6.378 1.00 74.50 72 LYS A O 1
ATOM 557 N N . ASN A 1 73 ? 32.856 19.938 -5.605 1.00 71.94 73 ASN A N 1
ATOM 558 C CA . ASN A 1 73 ? 32.101 20.129 -4.352 1.00 71.94 73 ASN A CA 1
ATOM 559 C C . ASN A 1 73 ? 30.701 20.748 -4.554 1.00 71.94 73 ASN A C 1
ATOM 561 O O . ASN A 1 73 ? 30.215 21.524 -3.725 1.00 71.94 73 ASN A O 1
ATOM 565 N N . ILE A 1 74 ? 30.038 20.423 -5.663 1.00 67.44 74 ILE A N 1
ATOM 566 C CA . ILE A 1 74 ? 28.707 20.943 -5.981 1.00 67.44 74 ILE A CA 1
ATOM 567 C C . ILE A 1 74 ? 27.667 19.981 -5.395 1.00 67.44 74 ILE A C 1
ATOM 569 O O . ILE A 1 74 ? 27.509 18.861 -5.877 1.00 67.44 74 ILE A O 1
ATOM 573 N N . LYS A 1 75 ? 26.943 20.403 -4.349 1.00 61.59 75 LYS A N 1
ATOM 574 C CA . LYS A 1 75 ? 25.866 19.587 -3.761 1.00 61.59 75 LYS A CA 1
ATOM 575 C C . LYS A 1 75 ? 24.605 19.606 -4.635 1.00 61.59 75 LYS A C 1
ATOM 577 O O . LYS A 1 75 ? 24.113 20.689 -4.950 1.00 61.59 75 LYS A O 1
ATOM 582 N N . ALA A 1 76 ? 24.081 18.418 -4.968 1.00 54.28 76 ALA A N 1
ATOM 583 C CA . ALA A 1 76 ? 22.918 18.148 -5.839 1.00 54.28 76 ALA A CA 1
ATOM 584 C C . ALA A 1 76 ? 21.601 18.858 -5.443 1.00 54.28 76 ALA A C 1
ATOM 586 O O . ALA A 1 76 ? 20.724 19.095 -6.272 1.00 54.28 76 ALA A O 1
ATOM 587 N N . ASP A 1 77 ? 21.472 19.243 -4.177 1.00 49.91 77 ASP A N 1
ATOM 588 C CA . ASP A 1 77 ? 20.277 19.825 -3.565 1.00 49.91 77 ASP A CA 1
ATOM 589 C C . ASP A 1 77 ? 20.180 21.357 -3.676 1.00 49.91 77 ASP A C 1
ATOM 591 O O . ASP A 1 77 ? 19.073 21.892 -3.616 1.00 49.91 77 ASP A O 1
ATOM 595 N N . LYS A 1 78 ? 21.304 22.058 -3.885 1.00 52.69 78 LYS A N 1
ATOM 596 C CA . LYS A 1 78 ? 21.380 23.527 -4.078 1.00 52.69 78 LYS A CA 1
ATOM 597 C C . LYS A 1 78 ? 21.184 23.965 -5.530 1.00 52.69 78 LYS A C 1
ATOM 599 O O . LYS A 1 78 ? 21.395 25.123 -5.885 1.00 52.69 78 LYS A O 1
ATOM 604 N N . PHE A 1 79 ? 20.811 23.020 -6.379 1.00 59.81 79 PHE A N 1
ATOM 605 C CA . PHE A 1 79 ? 20.517 23.251 -7.775 1.00 59.81 79 PHE A CA 1
ATOM 606 C C . PHE A 1 79 ? 19.183 23.988 -7.912 1.00 59.81 79 PHE A C 1
ATOM 608 O O . PHE A 1 79 ? 18.244 23.761 -7.159 1.00 59.81 79 PHE A O 1
ATOM 615 N N . ILE A 1 80 ? 19.075 24.756 -8.990 1.00 54.91 80 ILE A N 1
ATOM 616 C CA . ILE A 1 80 ? 17.845 25.332 -9.541 1.00 54.91 80 ILE A CA 1
ATOM 617 C C . ILE A 1 80 ? 17.467 26.699 -8.981 1.00 54.91 80 ILE A C 1
ATOM 619 O O . ILE A 1 80 ? 16.778 26.817 -7.975 1.00 54.91 80 ILE A O 1
ATOM 623 N N . GLU A 1 81 ? 17.683 27.705 -9.830 1.00 51.81 81 GLU A N 1
ATOM 624 C CA . GLU A 1 81 ? 16.608 28.674 -10.051 1.00 51.81 81 GLU A CA 1
ATOM 625 C C . GLU A 1 81 ? 16.312 29.002 -11.521 1.00 51.81 81 GLU A C 1
ATOM 627 O O . GLU A 1 81 ? 15.215 29.475 -11.784 1.00 51.81 81 GLU A O 1
ATOM 632 N N . THR A 1 82 ? 17.180 28.731 -12.514 1.00 52.34 82 THR A N 1
ATOM 633 C CA . THR A 1 82 ? 16.831 29.021 -13.940 1.00 52.34 82 THR A CA 1
ATOM 634 C C . THR A 1 82 ? 17.817 28.454 -14.976 1.00 52.34 82 THR A C 1
ATOM 636 O O . THR A 1 82 ? 17.404 27.972 -16.022 1.00 52.34 82 THR A O 1
ATOM 639 N N . ILE A 1 83 ? 19.119 28.431 -14.670 1.00 55.78 83 ILE A N 1
ATOM 640 C CA . ILE A 1 83 ? 20.197 28.224 -15.665 1.00 55.78 83 ILE A CA 1
ATOM 641 C C . ILE A 1 83 ? 20.177 26.848 -16.359 1.00 55.78 83 ILE A C 1
ATOM 643 O O . ILE A 1 83 ? 20.469 26.761 -17.544 1.00 55.78 83 ILE 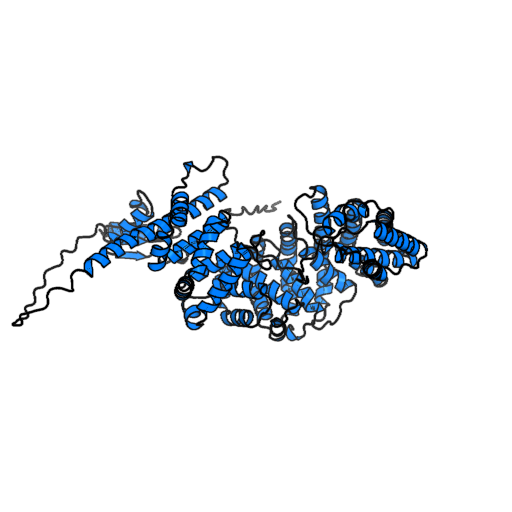A O 1
ATOM 647 N N . LEU A 1 84 ? 19.838 25.772 -15.643 1.00 60.25 84 LEU A N 1
ATOM 648 C CA . LEU A 1 84 ? 19.874 24.399 -16.179 1.00 60.25 84 LEU A CA 1
ATOM 649 C C . LEU A 1 84 ? 18.738 24.110 -17.169 1.00 60.25 84 LEU A C 1
ATOM 651 O O . LEU A 1 84 ? 18.907 23.331 -18.099 1.00 60.25 84 LEU A O 1
ATOM 655 N N . ILE A 1 85 ? 17.579 24.724 -16.941 1.00 58.94 85 ILE A N 1
ATOM 656 C CA . ILE A 1 85 ? 16.347 24.463 -17.689 1.00 58.94 85 ILE A CA 1
ATOM 657 C C . ILE A 1 85 ? 16.432 25.038 -19.107 1.00 58.94 85 ILE A C 1
ATOM 659 O O . ILE A 1 85 ? 16.019 24.379 -20.058 1.00 58.94 85 ILE A O 1
ATOM 663 N N . ASP A 1 86 ? 17.010 26.231 -19.242 1.00 62.66 86 ASP A N 1
ATOM 664 C CA . ASP A 1 86 ? 17.155 26.925 -20.524 1.00 62.66 86 ASP A CA 1
ATOM 665 C C . ASP A 1 86 ? 18.514 26.651 -21.195 1.00 62.66 86 ASP A C 1
ATOM 667 O O . ASP A 1 86 ? 18.837 27.250 -22.221 1.00 62.66 86 ASP A O 1
ATOM 671 N N . HIS A 1 87 ? 19.332 25.756 -20.628 1.00 72.12 87 HIS A N 1
ATOM 672 C CA . HIS A 1 87 ? 20.649 25.456 -21.177 1.00 72.12 87 HIS A CA 1
ATOM 673 C C . HIS A 1 87 ? 20.522 24.735 -22.525 1.00 72.12 87 HIS A C 1
ATOM 675 O O . HIS A 1 87 ? 19.844 23.710 -22.640 1.00 72.12 87 HIS A O 1
ATOM 681 N N . GLU A 1 88 ? 21.234 25.226 -23.541 1.00 70.69 88 GLU A N 1
ATOM 682 C CA . GLU A 1 88 ? 21.165 24.717 -24.918 1.00 70.69 88 GLU A CA 1
ATOM 683 C C . GLU A 1 88 ? 21.450 23.209 -25.004 1.00 70.69 88 GLU A C 1
ATOM 685 O O . GLU A 1 88 ? 20.771 22.486 -25.732 1.00 70.69 88 GLU A O 1
ATOM 690 N N . PHE A 1 89 ? 22.381 22.718 -24.182 1.00 73.44 89 PHE A N 1
ATOM 691 C CA . PHE A 1 89 ? 22.685 21.291 -24.042 1.00 73.44 89 PHE A CA 1
ATOM 692 C C . PHE A 1 89 ? 21.459 20.429 -23.725 1.00 73.44 89 PHE A C 1
ATOM 694 O O . PHE A 1 89 ? 21.245 19.392 -24.346 1.00 73.44 89 PHE A O 1
ATOM 701 N N . ILE A 1 90 ? 20.643 20.863 -22.764 1.00 71.56 90 ILE A N 1
ATOM 702 C CA . ILE A 1 90 ? 19.486 20.106 -22.285 1.00 71.56 90 ILE A CA 1
ATOM 703 C C . ILE A 1 90 ? 18.395 20.090 -23.362 1.00 71.56 90 ILE A C 1
ATOM 705 O O . ILE A 1 90 ? 17.821 19.040 -23.655 1.00 71.56 90 ILE A O 1
ATOM 709 N N . LEU A 1 91 ? 18.168 21.220 -24.039 1.00 74.19 91 LEU A N 1
ATOM 710 C CA . LEU A 1 91 ? 17.242 21.294 -25.174 1.00 74.19 91 LEU A CA 1
ATOM 711 C C . LEU A 1 91 ? 17.703 20.431 -26.359 1.00 74.19 91 LEU A C 1
ATOM 713 O O . LEU A 1 91 ? 16.879 19.773 -27.002 1.00 74.19 91 LEU A O 1
ATOM 717 N N . LEU A 1 92 ? 19.008 20.413 -26.646 1.00 75.94 92 LEU A N 1
ATOM 718 C CA . LEU A 1 92 ? 19.596 19.563 -27.679 1.00 75.94 92 LEU A CA 1
ATOM 719 C C . LEU A 1 92 ? 19.419 18.083 -27.330 1.00 75.94 92 LEU A C 1
ATOM 721 O O . LEU A 1 92 ? 18.998 17.307 -28.182 1.00 75.94 92 LEU A O 1
ATOM 725 N N . LEU A 1 93 ? 19.656 17.705 -26.074 1.00 77.25 93 LEU A N 1
ATOM 726 C CA . LEU A 1 93 ? 19.492 16.337 -25.595 1.00 77.25 93 LEU A CA 1
ATOM 727 C C . LEU A 1 93 ? 18.051 15.834 -25.766 1.00 77.25 93 LEU A C 1
ATOM 729 O O . LEU A 1 93 ? 17.847 14.760 -26.331 1.00 77.25 93 LEU A O 1
ATOM 733 N N . ALA A 1 94 ? 17.050 16.629 -25.367 1.00 76.62 94 ALA A N 1
ATOM 734 C CA . ALA A 1 94 ? 15.637 16.290 -25.572 1.00 76.62 94 ALA A CA 1
ATOM 735 C C . ALA A 1 94 ? 15.306 16.070 -27.055 1.00 76.62 94 ALA A C 1
ATOM 737 O O . ALA A 1 94 ? 14.674 15.075 -27.414 1.00 76.62 94 ALA A O 1
ATOM 738 N N . ARG A 1 95 ? 15.749 16.981 -27.935 1.00 80.81 95 ARG A N 1
ATOM 739 C CA . ARG A 1 95 ? 15.525 16.867 -29.388 1.00 80.81 95 ARG A CA 1
ATOM 740 C C . ARG A 1 95 ? 16.206 15.636 -29.978 1.00 80.81 95 ARG A C 1
ATOM 742 O O . ARG A 1 95 ? 15.615 14.967 -30.825 1.00 80.81 95 ARG A O 1
ATOM 749 N N . THR A 1 96 ? 17.418 15.331 -29.528 1.00 83.69 96 THR A N 1
ATOM 750 C CA . THR A 1 96 ? 18.181 14.161 -29.968 1.00 83.69 96 THR A CA 1
ATOM 751 C C . THR A 1 96 ? 17.478 12.872 -29.569 1.00 83.69 96 THR A C 1
ATOM 753 O O . THR A 1 96 ? 17.216 12.042 -30.435 1.00 83.69 96 THR A O 1
ATOM 756 N N . ILE A 1 97 ? 17.076 12.730 -28.300 1.00 84.38 97 ILE A N 1
ATOM 757 C CA . ILE A 1 97 ? 16.331 11.550 -27.835 1.00 84.38 97 ILE A CA 1
ATOM 758 C C . ILE A 1 97 ? 15.021 11.416 -28.604 1.00 84.38 97 ILE A C 1
ATOM 760 O O . ILE A 1 97 ? 14.718 10.336 -29.098 1.00 84.38 97 ILE A O 1
ATOM 764 N N . LYS A 1 98 ? 14.272 12.512 -28.769 1.00 85.94 98 LYS A N 1
ATOM 765 C CA . LYS A 1 98 ? 13.035 12.512 -29.553 1.00 85.94 98 LYS A CA 1
ATOM 766 C C . LYS A 1 98 ? 13.275 11.981 -30.971 1.00 85.94 98 LYS A C 1
ATOM 768 O O . LYS A 1 98 ? 12.578 11.072 -31.404 1.00 85.94 98 LYS A O 1
ATOM 773 N N . THR A 1 99 ? 14.284 12.508 -31.662 1.00 87.25 99 THR A N 1
ATOM 774 C CA . THR A 1 99 ? 14.632 12.091 -33.030 1.00 87.25 99 THR A CA 1
ATOM 775 C C . THR A 1 99 ? 15.009 10.611 -33.079 1.00 87.25 99 THR A C 1
ATOM 777 O O . THR A 1 99 ? 14.626 9.907 -34.010 1.00 87.25 99 THR A O 1
ATOM 780 N N . ILE A 1 100 ? 15.748 10.120 -32.082 1.00 88.56 100 ILE A N 1
ATOM 781 C CA . ILE A 1 100 ? 16.124 8.708 -32.005 1.00 88.56 100 ILE A CA 1
ATOM 782 C C . ILE A 1 100 ? 14.901 7.823 -31.746 1.00 88.56 100 ILE A C 1
ATOM 784 O O . ILE A 1 100 ? 14.754 6.809 -32.421 1.00 88.56 100 ILE A O 1
ATOM 788 N N . LEU A 1 101 ? 13.995 8.211 -30.846 1.00 87.81 101 LEU A N 1
ATOM 789 C CA . LEU A 1 101 ? 12.749 7.479 -30.602 1.00 87.81 101 LEU A CA 1
ATOM 790 C C . LEU A 1 101 ? 11.854 7.454 -31.851 1.00 87.81 101 LEU A C 1
ATOM 792 O O . LEU A 1 101 ? 11.320 6.405 -32.194 1.00 87.81 101 LEU A O 1
ATOM 796 N N . GLU A 1 102 ? 11.738 8.571 -32.577 1.00 87.88 102 GLU A N 1
ATOM 797 C CA . GLU A 1 102 ? 10.995 8.640 -33.845 1.00 87.88 102 GLU A CA 1
ATOM 798 C C . GLU A 1 102 ? 11.614 7.726 -34.917 1.00 87.88 102 GLU A C 1
ATOM 800 O O . GLU A 1 102 ? 10.890 7.000 -35.598 1.00 87.88 102 GLU A O 1
ATOM 805 N N . LYS A 1 103 ? 12.950 7.706 -35.040 1.00 88.31 103 LYS A N 1
ATOM 806 C CA . LYS A 1 103 ? 13.665 6.772 -35.927 1.00 88.31 103 LYS A CA 1
ATOM 807 C C . LYS A 1 103 ? 13.452 5.322 -35.505 1.00 88.31 103 LYS A C 1
ATOM 809 O O . LYS A 1 103 ? 13.188 4.475 -36.348 1.00 88.31 103 LYS A O 1
ATOM 814 N N . TRP A 1 104 ? 13.573 5.019 -34.217 1.00 86.38 104 TRP A N 1
ATOM 815 C CA . TRP A 1 104 ? 13.415 3.657 -33.718 1.00 86.38 104 TRP A CA 1
ATOM 816 C C . TRP A 1 104 ? 11.987 3.148 -33.925 1.00 86.38 104 TRP A C 1
ATOM 818 O O . TRP A 1 104 ? 11.794 1.989 -34.279 1.00 86.38 104 TRP A O 1
ATOM 828 N N . ASN A 1 105 ? 10.996 4.036 -33.798 1.00 83.81 105 ASN A N 1
ATOM 829 C CA . ASN A 1 105 ? 9.599 3.688 -34.006 1.00 83.81 105 ASN A CA 1
ATOM 830 C C . ASN A 1 105 ? 9.164 3.690 -35.486 1.00 83.81 105 ASN A C 1
ATOM 832 O O . ASN A 1 105 ? 8.062 3.231 -35.797 1.00 83.81 105 ASN A O 1
ATOM 836 N N . SER A 1 106 ? 9.975 4.190 -36.419 1.00 83.56 106 SER A N 1
ATOM 837 C CA . SER A 1 106 ? 9.575 4.259 -37.828 1.00 83.56 106 SER A CA 1
ATOM 838 C C . SER A 1 106 ? 9.465 2.857 -38.458 1.00 83.56 106 SER A C 1
ATOM 840 O O . SER A 1 106 ? 10.358 2.030 -38.275 1.00 83.56 106 SER A O 1
ATOM 842 N N . PRO A 1 107 ? 8.404 2.567 -39.242 1.00 74.00 107 PRO A N 1
ATOM 843 C CA . PRO A 1 107 ? 8.267 1.297 -39.962 1.00 74.00 107 PRO A CA 1
ATOM 844 C C . PRO A 1 107 ? 9.375 1.048 -40.996 1.00 74.00 107 PRO A C 1
ATOM 846 O O . PRO A 1 107 ? 9.585 -0.088 -41.413 1.00 74.00 107 PRO A O 1
ATOM 849 N N . GLU A 1 108 ? 10.039 2.113 -41.455 1.00 71.19 108 GLU A N 1
ATOM 850 C CA . GLU A 1 108 ? 11.025 2.078 -42.541 1.00 71.19 108 GLU A CA 1
ATOM 851 C C . GLU A 1 108 ? 12.431 1.684 -42.059 1.00 71.19 108 GLU A C 1
ATOM 853 O O . GLU A 1 108 ? 13.263 1.240 -42.850 1.00 71.19 108 GLU A O 1
ATOM 858 N N . THR A 1 109 ? 12.705 1.819 -40.761 1.00 63.03 109 THR A N 1
ATOM 859 C CA . THR A 1 109 ? 14.005 1.546 -40.140 1.00 63.03 109 THR A CA 1
ATOM 860 C C . THR A 1 109 ? 13.934 0.268 -39.311 1.00 63.03 109 THR A C 1
ATOM 862 O O . THR A 1 109 ? 13.316 0.233 -38.255 1.00 63.03 109 THR A O 1
ATOM 865 N N . GLN A 1 110 ? 14.603 -0.795 -39.775 1.00 63.09 110 GLN A N 1
ATOM 866 C CA . GLN A 1 110 ? 14.647 -2.083 -39.062 1.00 63.09 110 GLN A CA 1
ATOM 867 C C . GLN A 1 110 ? 15.432 -2.026 -37.739 1.00 63.09 110 GLN A C 1
ATOM 869 O O . GLN A 1 110 ? 15.145 -2.804 -36.837 1.00 63.09 110 GLN A O 1
ATOM 874 N N . SER A 1 111 ? 16.406 -1.119 -37.609 1.00 75.50 111 SER A N 1
ATOM 875 C CA . SER A 1 111 ? 17.185 -0.918 -36.382 1.00 75.50 111 SER A CA 1
ATOM 876 C C . SER A 1 111 ? 17.882 0.444 -36.385 1.00 75.50 111 SER A C 1
ATOM 878 O O . SER A 1 111 ? 18.269 0.946 -37.444 1.00 75.50 111 SER A O 1
ATOM 880 N N . LEU A 1 112 ? 18.125 1.017 -35.204 1.00 86.00 112 LEU A N 1
ATOM 881 C CA . LEU A 1 112 ? 19.031 2.163 -35.063 1.00 86.00 112 LEU A CA 1
ATOM 882 C C . LEU A 1 112 ? 20.451 1.794 -35.531 1.00 86.00 112 LEU A C 1
ATOM 884 O O . LEU A 1 112 ? 20.894 0.661 -35.346 1.00 86.00 112 LEU A O 1
ATOM 888 N N . ASN A 1 113 ? 21.176 2.744 -36.128 1.00 87.62 113 ASN A N 1
ATOM 889 C CA . ASN A 1 113 ? 22.607 2.558 -36.401 1.00 87.62 113 ASN A CA 1
ATOM 890 C C . ASN A 1 113 ? 23.419 2.652 -35.092 1.00 87.62 113 ASN A C 1
ATOM 892 O O . ASN A 1 113 ? 22.943 3.207 -34.105 1.00 87.62 113 ASN A O 1
ATOM 896 N N . GLU A 1 114 ? 24.654 2.147 -35.085 1.00 84.44 114 GLU A N 1
ATOM 897 C CA . GLU A 1 114 ? 25.490 2.089 -33.870 1.00 84.44 114 GLU A CA 1
ATOM 898 C C . GLU A 1 114 ? 25.739 3.458 -33.215 1.00 84.44 114 GLU A C 1
ATOM 900 O O . GLU A 1 114 ? 25.815 3.551 -31.991 1.00 84.44 114 GLU A O 1
ATOM 905 N N . SER A 1 115 ? 25.802 4.535 -34.005 1.00 82.62 115 SER A N 1
ATOM 906 C CA . SER A 1 115 ? 25.943 5.893 -33.469 1.00 82.62 115 SER A CA 1
ATOM 907 C C . SER A 1 115 ? 24.676 6.340 -32.739 1.00 82.62 115 SER A C 1
ATOM 909 O O . SER A 1 115 ? 24.760 6.837 -31.620 1.00 82.62 115 SER A O 1
ATOM 911 N N . ASP A 1 116 ? 23.503 6.150 -33.349 1.00 86.00 116 ASP A N 1
ATOM 912 C CA . ASP A 1 116 ? 22.209 6.487 -32.750 1.00 86.00 116 ASP A CA 1
ATOM 913 C C . ASP A 1 116 ? 21.969 5.648 -31.481 1.00 86.00 116 ASP A C 1
ATOM 915 O O . ASP A 1 116 ? 21.513 6.188 -30.475 1.00 86.00 116 ASP A O 1
ATOM 919 N N . LYS A 1 117 ? 22.344 4.359 -31.488 1.00 85.94 117 LYS A N 1
ATOM 920 C CA . LYS A 1 117 ? 22.300 3.485 -30.303 1.00 85.94 117 LYS A CA 1
ATOM 921 C C . LYS A 1 117 ? 23.131 4.061 -29.156 1.00 85.94 117 LYS A C 1
ATOM 923 O O . LYS A 1 117 ? 22.608 4.283 -28.064 1.00 85.94 117 LYS A O 1
ATOM 928 N N . LEU A 1 118 ? 24.414 4.334 -29.401 1.00 81.31 118 LEU A N 1
ATOM 929 C CA . LEU A 1 118 ? 25.329 4.831 -28.373 1.00 81.31 118 LEU A CA 1
ATOM 930 C C . LEU A 1 118 ? 24.860 6.172 -27.795 1.00 81.31 118 LEU A C 1
ATOM 932 O O . LEU A 1 118 ? 24.849 6.348 -26.576 1.00 81.31 118 LEU A O 1
ATOM 936 N N . ILE A 1 119 ? 24.430 7.095 -28.662 1.00 82.81 119 ILE A N 1
ATOM 937 C CA . ILE A 1 119 ? 23.880 8.390 -28.247 1.00 82.81 119 ILE A CA 1
ATOM 938 C C . ILE A 1 119 ? 22.638 8.181 -27.381 1.00 82.81 119 ILE A C 1
ATOM 940 O O . ILE A 1 119 ? 22.518 8.827 -26.342 1.00 82.81 119 ILE A O 1
ATOM 944 N N . PHE A 1 120 ? 21.740 7.269 -27.764 1.00 86.88 120 PHE A N 1
ATOM 945 C CA . PHE A 1 120 ? 20.524 6.999 -27.007 1.00 86.88 120 PHE A CA 1
ATOM 946 C C . PHE A 1 120 ? 20.823 6.487 -25.599 1.00 86.88 120 PHE A C 1
ATOM 948 O O . PHE A 1 120 ? 20.328 7.058 -24.626 1.00 86.88 120 PHE A O 1
ATOM 955 N N . ARG A 1 121 ? 21.671 5.459 -25.484 1.00 84.38 121 ARG A N 1
ATOM 956 C CA . ARG A 1 121 ? 22.061 4.882 -24.193 1.00 84.38 121 ARG A CA 1
ATOM 957 C C . ARG A 1 121 ? 22.651 5.938 -23.279 1.00 84.38 121 ARG A C 1
ATOM 959 O O . ARG A 1 121 ? 22.218 6.091 -22.141 1.00 84.38 121 ARG A O 1
ATOM 966 N N . ASN A 1 122 ? 23.625 6.674 -23.798 1.00 79.81 122 ASN A N 1
ATOM 967 C CA . ASN A 1 122 ? 24.310 7.710 -23.055 1.00 79.81 122 ASN A CA 1
ATOM 968 C C . ASN A 1 122 ? 23.313 8.781 -22.597 1.00 79.81 122 ASN A C 1
ATOM 970 O O . ASN A 1 122 ? 23.161 9.024 -21.403 1.00 79.81 122 ASN A O 1
ATOM 974 N N . ALA A 1 123 ? 22.547 9.348 -23.523 1.00 80.75 123 ALA A N 1
ATOM 975 C CA . ALA A 1 123 ? 21.541 10.348 -23.198 1.00 80.75 123 ALA A CA 1
ATOM 976 C C . ALA A 1 123 ? 20.557 9.864 -22.118 1.00 80.75 123 ALA A C 1
ATOM 978 O O . ALA A 1 123 ? 20.271 10.599 -21.176 1.00 80.75 123 ALA A O 1
ATOM 979 N N . ALA A 1 124 ? 20.082 8.620 -22.208 1.00 82.88 124 ALA A N 1
ATOM 980 C CA . ALA A 1 124 ? 19.152 8.062 -21.238 1.00 82.88 124 ALA A CA 1
ATOM 981 C C . ALA A 1 124 ? 19.774 7.842 -19.849 1.00 82.88 124 ALA A C 1
ATOM 983 O O . ALA A 1 124 ? 19.142 8.180 -18.848 1.00 82.88 124 ALA A O 1
ATOM 984 N N . ILE A 1 125 ? 21.008 7.328 -19.778 1.00 78.50 125 ILE A N 1
ATOM 985 C CA . ILE A 1 125 ? 21.744 7.153 -18.515 1.00 78.50 125 ILE A CA 1
ATOM 986 C C . ILE A 1 125 ? 21.965 8.503 -17.839 1.00 78.50 125 ILE A C 1
ATOM 988 O O . ILE A 1 125 ? 21.644 8.648 -16.664 1.00 78.50 125 ILE A O 1
ATOM 992 N N . PHE A 1 126 ? 22.440 9.505 -18.582 1.00 76.50 126 PHE A N 1
ATOM 993 C CA . PHE A 1 126 ? 22.667 10.843 -18.036 1.00 76.50 126 PHE A CA 1
ATOM 994 C C . PHE A 1 126 ? 21.402 11.420 -17.400 1.00 76.50 126 PHE A C 1
ATOM 996 O O . PHE A 1 126 ? 21.445 11.977 -16.306 1.00 76.50 126 PHE A O 1
ATOM 1003 N N . LEU A 1 127 ? 20.258 11.258 -18.063 1.00 76.31 127 LEU A N 1
ATOM 1004 C CA . LEU A 1 127 ? 18.986 11.743 -17.541 1.00 76.31 127 LEU A CA 1
ATOM 1005 C C . LEU A 1 127 ? 18.490 10.962 -16.329 1.00 76.31 127 LEU A C 1
ATOM 1007 O O . LEU A 1 127 ? 17.911 11.563 -15.424 1.00 76.31 127 LEU A O 1
ATOM 1011 N N . ALA A 1 128 ? 18.710 9.649 -16.304 1.00 76.69 128 ALA A N 1
ATOM 1012 C CA . ALA A 1 128 ? 18.411 8.828 -15.142 1.00 76.69 128 ALA A CA 1
ATOM 1013 C C . ALA A 1 128 ? 19.269 9.252 -13.938 1.00 76.69 128 ALA A C 1
ATOM 1015 O O . ALA A 1 128 ? 18.724 9.489 -12.865 1.00 76.69 128 ALA A O 1
ATOM 1016 N N . GLU A 1 129 ? 20.578 9.442 -14.128 1.00 73.88 129 GLU A N 1
ATOM 1017 C CA . GLU A 1 129 ? 21.501 9.898 -13.079 1.00 73.88 129 GLU A CA 1
ATOM 1018 C C . GLU A 1 129 ? 21.142 11.292 -12.568 1.00 73.88 129 GLU A C 1
ATOM 1020 O O . GLU A 1 129 ? 21.131 11.534 -11.362 1.00 73.88 129 GLU A O 1
ATOM 1025 N N . ILE A 1 130 ? 20.799 12.207 -13.474 1.00 71.94 130 ILE A N 1
ATOM 1026 C CA . ILE A 1 130 ? 20.194 13.494 -13.136 1.00 71.94 130 ILE A CA 1
ATOM 1027 C C . ILE A 1 130 ? 18.995 13.240 -12.211 1.00 71.94 130 ILE A C 1
ATOM 1029 O O . ILE A 1 130 ? 19.002 13.675 -11.061 1.00 71.94 130 ILE A O 1
ATOM 1033 N N . ALA A 1 131 ? 17.994 12.482 -12.657 1.00 71.62 131 ALA A N 1
ATOM 1034 C CA . ALA A 1 131 ? 16.756 12.270 -11.910 1.00 71.62 131 ALA A CA 1
ATOM 1035 C C . ALA A 1 131 ? 16.943 11.576 -10.547 1.00 71.62 131 ALA A C 1
ATOM 1037 O O . ALA A 1 131 ? 16.142 11.809 -9.637 1.00 71.62 131 ALA A O 1
ATOM 1038 N N . GLU A 1 132 ? 17.971 10.739 -10.399 1.00 69.88 132 GLU A N 1
ATOM 1039 C CA . GLU A 1 132 ? 18.345 10.093 -9.137 1.00 69.88 132 GLU A CA 1
ATOM 1040 C C . GLU A 1 132 ? 19.021 11.058 -8.155 1.00 69.88 132 GLU A C 1
ATOM 1042 O O . GLU A 1 132 ? 18.764 10.982 -6.954 1.00 69.88 132 GLU A O 1
ATOM 1047 N N . ASN A 1 133 ? 19.853 11.979 -8.648 1.00 65.75 133 ASN A N 1
ATOM 1048 C CA . ASN A 1 133 ? 20.599 12.915 -7.806 1.00 65.75 133 ASN A CA 1
ATOM 1049 C C . ASN A 1 133 ? 19.788 14.160 -7.404 1.00 65.75 133 ASN A C 1
ATOM 1051 O O . ASN A 1 133 ? 20.128 14.818 -6.420 1.00 65.75 133 ASN A O 1
ATOM 1055 N N . PHE A 1 134 ? 18.707 14.495 -8.115 1.00 63.56 134 PHE A N 1
ATOM 1056 C CA . PHE A 1 134 ? 17.852 15.627 -7.746 1.00 63.56 134 PHE A CA 1
ATOM 1057 C C . PHE A 1 134 ? 16.885 15.279 -6.608 1.00 63.56 134 PHE A C 1
ATOM 1059 O O . PHE A 1 134 ? 16.165 14.281 -6.638 1.00 63.56 134 PHE A O 1
ATOM 1066 N N . ASN A 1 135 ? 16.831 16.150 -5.597 1.00 57.88 135 ASN A N 1
ATOM 1067 C CA . ASN A 1 135 ? 15.940 15.983 -4.453 1.00 57.88 135 ASN A CA 1
ATOM 1068 C C . ASN A 1 135 ? 14.452 16.177 -4.833 1.00 57.88 135 ASN A C 1
ATOM 1070 O O . ASN A 1 135 ? 14.088 16.609 -5.931 1.00 57.88 135 ASN A O 1
ATOM 1074 N N . VAL A 1 136 ? 13.565 15.888 -3.876 1.00 55.78 136 VAL A N 1
ATOM 1075 C CA . VAL A 1 136 ? 12.099 15.924 -4.047 1.00 55.78 136 VAL A CA 1
ATOM 1076 C C . VAL A 1 136 ? 11.568 17.304 -4.480 1.00 55.78 136 VAL A C 1
ATOM 1078 O O . VAL A 1 136 ? 10.482 17.379 -5.052 1.00 55.78 136 VAL A O 1
ATOM 1081 N N . THR A 1 137 ? 12.302 18.394 -4.235 1.00 55.78 137 THR A N 1
ATOM 1082 C CA . THR A 1 137 ? 11.888 19.764 -4.587 1.00 55.78 137 THR A CA 1
ATOM 1083 C C . THR A 1 137 ? 12.404 20.220 -5.955 1.00 55.78 137 THR A C 1
ATOM 1085 O O . THR A 1 137 ? 11.724 20.991 -6.634 1.00 55.78 137 THR A O 1
ATOM 1088 N N . THR A 1 138 ? 13.559 19.720 -6.399 1.00 58.03 138 THR A N 1
ATOM 1089 C CA . THR A 1 138 ? 14.179 20.065 -7.692 1.00 58.03 138 THR A CA 1
ATOM 1090 C C . THR A 1 138 ? 13.712 19.171 -8.839 1.00 58.03 138 THR A C 1
ATOM 1092 O O . THR A 1 138 ? 13.465 19.671 -9.941 1.00 58.03 138 THR A O 1
ATOM 1095 N N . SER A 1 139 ? 13.487 17.880 -8.570 1.00 59.97 139 SER A N 1
ATOM 1096 C CA . SER A 1 139 ? 13.009 16.900 -9.554 1.00 59.97 139 SER A CA 1
ATOM 1097 C C . SER A 1 139 ? 11.723 17.341 -10.286 1.00 59.97 139 SER A C 1
ATOM 1099 O O . SER A 1 139 ? 11.714 17.301 -11.516 1.00 59.97 139 SER A O 1
ATOM 1101 N N . PRO A 1 140 ? 10.679 17.892 -9.625 1.00 58.38 140 PRO A N 1
ATOM 1102 C CA . PRO A 1 140 ? 9.469 18.340 -10.321 1.00 58.38 140 PRO A CA 1
ATOM 1103 C C . PRO A 1 140 ? 9.672 19.545 -11.250 1.00 58.38 140 PRO A C 1
ATOM 1105 O O . PRO A 1 140 ? 8.964 19.666 -12.246 1.00 58.38 140 PRO A O 1
ATOM 1108 N N . ARG A 1 141 ? 10.619 20.449 -10.952 1.00 60.16 141 ARG A N 1
ATOM 1109 C CA . ARG A 1 141 ? 10.913 21.622 -11.803 1.00 60.16 141 ARG A CA 1
ATOM 1110 C C . ARG A 1 141 ? 11.710 21.231 -13.039 1.00 60.16 141 ARG A C 1
ATOM 1112 O O . ARG A 1 141 ? 11.387 21.679 -14.134 1.00 60.16 141 ARG A O 1
ATOM 1119 N N . LEU A 1 142 ? 12.710 20.369 -12.865 1.00 60.66 142 LEU A N 1
ATOM 1120 C CA . LEU A 1 142 ? 13.426 19.776 -13.986 1.00 60.66 142 LEU A CA 1
ATOM 1121 C C . LEU A 1 142 ? 12.455 18.981 -14.865 1.00 60.66 142 LEU A C 1
ATOM 1123 O O . LEU A 1 142 ? 12.409 19.181 -16.074 1.00 60.66 142 LEU A O 1
ATOM 1127 N N . PHE A 1 143 ? 11.608 18.156 -14.247 1.00 63.09 143 PHE A N 1
ATOM 1128 C CA . PHE A 1 143 ? 10.563 17.417 -14.941 1.00 63.09 143 PHE A CA 1
ATOM 1129 C C . PHE A 1 143 ? 9.642 18.324 -15.751 1.00 63.09 143 PHE A C 1
ATOM 1131 O O . PHE A 1 143 ? 9.404 18.070 -16.929 1.00 63.09 143 PHE A O 1
ATOM 1138 N N . ARG A 1 144 ? 9.181 19.416 -15.138 1.00 62.78 144 ARG A N 1
ATOM 1139 C CA . ARG A 1 144 ? 8.307 20.400 -15.769 1.00 62.78 144 ARG A CA 1
ATOM 1140 C C . ARG A 1 144 ? 8.902 20.977 -17.049 1.00 62.78 144 ARG A C 1
ATOM 1142 O O . ARG A 1 144 ? 8.210 21.024 -18.060 1.00 62.78 144 ARG A O 1
ATOM 1149 N N . SER A 1 145 ? 10.156 21.410 -17.007 1.00 61.69 145 SER A N 1
ATOM 1150 C CA . SER A 1 145 ? 10.732 22.151 -18.129 1.00 61.69 145 SER A CA 1
ATOM 1151 C C . SER A 1 145 ? 11.437 21.279 -19.165 1.00 61.69 145 SER A C 1
ATOM 1153 O O . SER A 1 145 ? 11.578 21.697 -20.309 1.00 61.69 145 SER A O 1
ATOM 1155 N N . PHE A 1 146 ? 11.864 20.073 -18.782 1.00 65.31 146 PHE A N 1
ATOM 1156 C CA . PHE A 1 146 ? 12.597 19.157 -19.653 1.00 65.31 146 PHE A CA 1
ATOM 1157 C C . PHE A 1 146 ? 11.721 18.003 -20.176 1.00 65.31 146 PHE A C 1
ATOM 1159 O O . PHE A 1 146 ? 11.649 17.778 -21.383 1.00 65.31 146 PHE A O 1
ATOM 1166 N N . LEU A 1 147 ? 11.012 17.295 -19.290 1.00 61.81 147 LEU A N 1
ATOM 1167 C CA . LEU A 1 147 ? 10.355 16.009 -19.599 1.00 61.81 147 LEU A CA 1
ATOM 1168 C C . LEU A 1 147 ? 8.877 16.143 -19.943 1.00 61.81 147 LEU A C 1
ATOM 1170 O O . LEU A 1 147 ? 8.339 15.307 -20.657 1.00 61.81 147 LEU A O 1
ATOM 1174 N N . CYS A 1 148 ? 8.226 17.200 -19.463 1.00 60.97 148 CYS A N 1
ATOM 1175 C CA . CYS A 1 148 ? 6.818 17.484 -19.726 1.00 60.97 148 CYS A CA 1
ATOM 1176 C C . CYS A 1 148 ? 6.582 18.316 -20.992 1.00 60.97 148 CYS A C 1
ATOM 1178 O O . CYS A 1 148 ? 5.488 18.857 -21.173 1.00 60.97 148 CYS A O 1
ATOM 1180 N N . THR A 1 149 ? 7.567 18.436 -21.893 1.00 68.69 149 THR A N 1
ATOM 1181 C CA . THR A 1 149 ? 7.247 18.966 -23.223 1.00 68.69 149 THR A CA 1
ATOM 1182 C C . THR A 1 149 ? 6.246 18.004 -23.862 1.00 68.69 149 THR A C 1
ATOM 1184 O O . THR A 1 149 ? 6.536 16.816 -23.988 1.00 68.69 149 THR A O 1
ATOM 1187 N N . MET A 1 150 ? 5.049 18.494 -24.216 1.00 62.62 150 MET A N 1
ATOM 1188 C CA . MET A 1 150 ? 3.962 17.626 -24.708 1.00 62.62 150 MET A CA 1
ATOM 1189 C C . MET A 1 150 ? 4.441 16.693 -25.822 1.00 62.62 150 MET A C 1
ATOM 1191 O O . MET A 1 150 ? 4.170 15.503 -25.803 1.00 62.62 150 MET A O 1
ATOM 1195 N N . VAL A 1 151 ? 5.290 17.222 -26.700 1.00 71.19 151 VAL A N 1
ATOM 1196 C CA . VAL A 1 151 ? 5.887 16.499 -27.820 1.00 71.19 151 VAL A CA 1
ATOM 1197 C C . VAL A 1 151 ? 6.743 15.295 -27.389 1.00 71.19 151 VAL A C 1
ATOM 1199 O O . VAL A 1 151 ? 6.716 14.273 -28.066 1.00 71.19 151 VAL A O 1
ATOM 1202 N N . PHE A 1 152 ? 7.519 15.381 -26.303 1.00 78.00 152 PHE A N 1
ATOM 1203 C CA . PHE A 1 152 ? 8.336 14.252 -25.834 1.00 78.00 152 PHE A CA 1
ATOM 1204 C C . PHE A 1 152 ? 7.469 13.153 -25.211 1.00 78.00 152 PHE A C 1
ATOM 1206 O O . PHE A 1 152 ? 7.649 11.974 -25.521 1.00 78.00 152 PHE A O 1
ATOM 1213 N N . LEU A 1 153 ? 6.497 13.544 -24.381 1.00 80.69 153 LEU A N 1
ATOM 1214 C CA . LEU A 1 153 ? 5.560 12.602 -23.769 1.00 80.69 153 LEU A CA 1
ATOM 1215 C C . LEU A 1 153 ? 4.687 11.908 -24.815 1.00 80.69 153 LEU A C 1
ATOM 1217 O O . LEU A 1 153 ? 4.478 10.707 -24.692 1.00 80.69 153 LEU A O 1
ATOM 1221 N N . ASP A 1 154 ? 4.253 12.618 -25.859 1.00 82.50 154 ASP A N 1
ATOM 1222 C CA . ASP A 1 154 ? 3.481 12.038 -26.963 1.00 82.50 154 ASP A CA 1
ATOM 1223 C C . ASP A 1 154 ? 4.291 10.956 -27.708 1.00 82.50 154 ASP A C 1
ATOM 1225 O O . ASP A 1 154 ? 3.758 9.894 -28.032 1.00 82.50 154 ASP A O 1
ATOM 1229 N N . VAL A 1 155 ? 5.597 11.171 -27.931 1.00 84.19 155 VAL A N 1
ATOM 1230 C CA . VAL A 1 155 ? 6.474 10.163 -28.561 1.00 84.19 155 VAL A CA 1
ATOM 1231 C C . VAL A 1 155 ? 6.655 8.943 -27.658 1.00 84.19 155 VAL A C 1
ATOM 1233 O O . VAL A 1 155 ? 6.551 7.813 -28.134 1.00 84.19 155 VAL A O 1
ATOM 1236 N N . MET A 1 156 ? 6.887 9.144 -26.355 1.00 87.31 156 MET A N 1
ATOM 1237 C CA . MET A 1 156 ? 6.961 8.028 -25.405 1.00 87.31 156 MET A CA 1
ATOM 1238 C C . MET A 1 156 ? 5.638 7.260 -25.323 1.00 87.31 156 MET A C 1
ATOM 1240 O O . MET A 1 156 ? 5.647 6.034 -25.270 1.00 87.31 156 MET A O 1
ATOM 1244 N N . GLN A 1 157 ? 4.511 7.972 -25.331 1.00 88.69 157 GLN A N 1
ATOM 1245 C CA . GLN A 1 157 ? 3.174 7.392 -25.295 1.00 88.69 157 GLN A CA 1
ATOM 1246 C C . GLN A 1 157 ? 2.942 6.484 -26.507 1.00 88.69 157 GLN A C 1
ATOM 1248 O O . GLN A 1 157 ? 2.647 5.305 -26.326 1.00 88.69 157 GLN A O 1
ATOM 1253 N N . GLN A 1 158 ? 3.160 6.998 -27.724 1.00 87.69 158 GLN A N 1
ATOM 1254 C CA . GLN A 1 158 ? 3.009 6.224 -28.961 1.00 87.69 158 GLN A CA 1
ATOM 1255 C C . GLN A 1 158 ? 3.872 4.957 -28.944 1.00 87.69 158 GLN A C 1
ATOM 1257 O O . GLN A 1 158 ? 3.446 3.893 -29.385 1.00 87.69 158 GLN A O 1
ATOM 1262 N N . PHE A 1 159 ? 5.084 5.061 -28.401 1.00 87.56 159 PHE A N 1
ATOM 1263 C CA . PHE A 1 159 ? 6.005 3.939 -28.308 1.00 87.56 159 PHE A CA 1
ATOM 1264 C C . PHE A 1 159 ? 5.493 2.826 -27.379 1.00 87.56 159 PHE A C 1
ATOM 1266 O O . PHE A 1 159 ? 5.511 1.647 -27.735 1.00 87.56 159 PHE A O 1
ATOM 1273 N N . LEU A 1 160 ? 4.986 3.200 -26.201 1.00 91.44 160 LEU A N 1
ATOM 1274 C CA . LEU A 1 160 ? 4.384 2.262 -25.249 1.00 91.44 160 LEU A CA 1
ATOM 1275 C C . LEU A 1 160 ? 3.088 1.636 -25.798 1.00 91.44 160 LEU A C 1
ATOM 1277 O O . LEU A 1 160 ? 2.819 0.463 -25.538 1.00 91.44 160 LEU A O 1
ATOM 1281 N N . GLU A 1 161 ? 2.298 2.394 -26.562 1.00 90.94 161 GLU A N 1
ATOM 1282 C CA . GLU A 1 161 ? 1.083 1.911 -27.236 1.00 90.94 161 GLU A CA 1
ATOM 1283 C C . GLU A 1 161 ? 1.391 0.897 -28.345 1.00 90.94 161 GLU A C 1
ATOM 1285 O O . GLU A 1 161 ? 0.705 -0.122 -28.474 1.00 90.94 161 GLU A O 1
ATOM 1290 N N . ASP A 1 162 ? 2.450 1.124 -29.123 1.00 87.38 162 ASP A N 1
ATOM 1291 C CA . ASP A 1 162 ? 2.903 0.153 -30.117 1.00 87.38 162 ASP A CA 1
ATOM 1292 C C . ASP A 1 162 ? 3.354 -1.138 -29.409 1.00 87.38 162 ASP A C 1
ATOM 1294 O O . ASP A 1 162 ? 2.848 -2.219 -29.715 1.00 87.38 162 ASP A O 1
ATOM 1298 N N . MET A 1 163 ? 4.199 -1.036 -28.376 1.00 90.00 163 MET A N 1
ATOM 1299 C CA . MET A 1 163 ? 4.630 -2.188 -27.569 1.00 90.00 163 MET A CA 1
ATOM 1300 C C . MET A 1 163 ? 3.458 -2.993 -26.994 1.00 90.00 163 MET A C 1
ATOM 1302 O O . MET A 1 163 ? 3.461 -4.223 -27.074 1.00 90.00 163 MET A O 1
ATOM 1306 N N . SER A 1 164 ? 2.452 -2.327 -26.420 1.00 91.00 164 SER A N 1
ATOM 1307 C CA . SER A 1 164 ? 1.314 -3.007 -25.792 1.00 91.00 164 SER A CA 1
ATOM 1308 C C . SER A 1 164 ? 0.396 -3.690 -26.810 1.00 91.00 164 SER A C 1
ATOM 1310 O O . SER A 1 164 ? -0.086 -4.798 -26.558 1.00 91.00 164 SER A O 1
ATOM 1312 N N . SER A 1 165 ? 0.170 -3.061 -27.967 1.00 88.44 165 SER A N 1
ATOM 1313 C CA . SER A 1 165 ? -0.801 -3.522 -28.965 1.00 88.44 165 SER A CA 1
ATOM 1314 C C . SER A 1 165 ? -0.271 -4.636 -29.869 1.00 88.44 165 SER A C 1
ATOM 1316 O O . SER A 1 165 ? -1.001 -5.585 -30.169 1.00 88.44 165 SER A O 1
ATOM 1318 N N . ASN A 1 166 ? 0.988 -4.551 -30.304 1.00 84.44 166 ASN A N 1
ATOM 1319 C CA . ASN A 1 166 ? 1.550 -5.453 -31.314 1.00 84.44 166 ASN A CA 1
ATOM 1320 C C . ASN A 1 166 ? 2.868 -6.130 -30.886 1.00 84.44 166 ASN A C 1
ATOM 1322 O O . ASN A 1 166 ? 3.382 -6.973 -31.625 1.00 84.44 166 ASN A O 1
ATOM 1326 N N . GLY A 1 167 ? 3.391 -5.827 -29.691 1.00 82.56 167 GLY A N 1
ATOM 1327 C CA . GLY A 1 167 ? 4.618 -6.435 -29.163 1.00 82.56 167 GLY A CA 1
ATOM 1328 C C . GLY A 1 167 ? 5.889 -5.982 -29.875 1.00 82.56 167 GLY A C 1
ATOM 1329 O O . GLY A 1 167 ? 6.933 -6.627 -29.737 1.00 82.56 167 GLY A O 1
ATOM 1330 N N . LYS A 1 168 ? 5.816 -4.903 -30.662 1.00 80.62 168 LYS A N 1
ATOM 1331 C CA . LYS A 1 168 ? 6.971 -4.297 -31.327 1.00 80.62 168 LYS A CA 1
ATOM 1332 C C . LYS A 1 168 ? 8.044 -3.969 -30.290 1.00 80.62 168 LYS A C 1
ATOM 1334 O O . LYS A 1 168 ? 7.727 -3.550 -29.183 1.00 80.62 168 LYS A O 1
ATOM 1339 N N . HIS A 1 169 ? 9.302 -4.237 -30.633 1.00 82.38 169 HIS A N 1
ATOM 1340 C CA . HIS A 1 169 ? 10.484 -4.135 -29.760 1.00 82.38 169 HIS A CA 1
ATOM 1341 C C . HIS A 1 169 ? 10.532 -5.091 -28.551 1.00 82.38 169 HIS A C 1
ATOM 1343 O O . HIS A 1 169 ? 11.603 -5.279 -27.989 1.00 82.38 169 HIS A O 1
ATOM 1349 N N . LEU A 1 170 ? 9.427 -5.743 -28.170 1.00 81.56 170 LEU A N 1
ATOM 1350 C CA . LEU A 1 170 ? 9.412 -6.771 -27.115 1.00 81.56 170 LEU A CA 1
ATOM 1351 C C . LEU A 1 170 ? 9.755 -8.168 -27.651 1.00 81.56 170 LEU A C 1
ATOM 1353 O O . LEU A 1 170 ? 10.232 -9.022 -26.914 1.00 81.56 170 LEU A O 1
ATOM 1357 N N . MET A 1 171 ? 9.478 -8.409 -28.934 1.00 75.44 171 MET A N 1
ATOM 1358 C CA . MET A 1 171 ? 9.679 -9.701 -29.605 1.00 75.44 171 MET A CA 1
ATOM 1359 C C . MET A 1 171 ? 10.958 -9.749 -30.460 1.00 75.44 171 MET A C 1
ATOM 1361 O O . MET A 1 171 ? 11.253 -10.781 -31.060 1.00 75.44 171 MET A O 1
ATOM 1365 N N . ASN A 1 172 ? 11.686 -8.634 -30.572 1.00 73.94 172 ASN A N 1
ATOM 1366 C CA . ASN A 1 172 ? 12.850 -8.505 -31.442 1.00 73.94 172 ASN A CA 1
ATOM 1367 C C . ASN A 1 172 ? 14.144 -8.515 -30.619 1.00 73.94 172 ASN A C 1
ATOM 1369 O O . ASN A 1 172 ? 14.458 -7.533 -29.956 1.00 73.94 172 ASN A O 1
ATOM 1373 N N . ASN A 1 173 ? 14.917 -9.600 -30.694 1.00 63.56 173 ASN A N 1
ATOM 1374 C CA . ASN A 1 173 ? 16.169 -9.730 -29.938 1.00 63.56 173 ASN A CA 1
ATOM 1375 C C . ASN A 1 173 ? 17.228 -8.681 -30.339 1.00 63.56 173 ASN A C 1
ATOM 1377 O O . ASN A 1 173 ? 18.107 -8.368 -29.541 1.00 63.56 173 ASN A O 1
ATOM 1381 N N . ASP A 1 174 ? 17.140 -8.105 -31.544 1.00 70.25 174 ASP A N 1
ATOM 1382 C CA . ASP A 1 174 ? 18.069 -7.059 -31.997 1.00 70.25 174 ASP A CA 1
ATOM 1383 C C . ASP A 1 174 ? 17.805 -5.691 -31.328 1.00 70.25 174 ASP A C 1
ATOM 1385 O O . ASP A 1 174 ? 18.619 -4.769 -31.446 1.00 70.25 174 ASP A O 1
ATOM 1389 N N . ASP A 1 175 ? 16.688 -5.554 -30.601 1.00 80.44 175 ASP A N 1
ATOM 1390 C CA . ASP A 1 175 ? 16.285 -4.326 -29.912 1.00 80.44 175 ASP A CA 1
ATOM 1391 C C . ASP A 1 175 ? 16.724 -4.257 -28.441 1.00 80.44 175 ASP A C 1
ATOM 1393 O O . ASP A 1 175 ? 16.528 -3.214 -27.817 1.00 80.44 175 ASP A O 1
ATOM 1397 N N . ASP A 1 176 ? 17.365 -5.294 -27.886 1.00 85.25 176 ASP A N 1
ATOM 1398 C CA . ASP A 1 176 ? 17.731 -5.355 -26.459 1.00 85.25 176 ASP A CA 1
ATOM 1399 C C . ASP A 1 176 ? 18.500 -4.111 -25.985 1.00 85.25 176 ASP A C 1
ATOM 1401 O O . ASP A 1 176 ? 18.183 -3.526 -24.952 1.00 85.25 176 ASP A O 1
ATOM 1405 N N . TYR A 1 177 ? 19.470 -3.641 -26.770 1.00 85.94 177 TYR A N 1
ATOM 1406 C CA . TYR A 1 177 ? 20.258 -2.454 -26.424 1.00 85.94 177 TYR A CA 1
ATOM 1407 C C . TYR A 1 177 ? 19.414 -1.166 -26.393 1.00 85.94 177 TYR A C 1
ATOM 1409 O O . TYR A 1 177 ? 19.599 -0.283 -25.547 1.00 85.94 177 TYR A O 1
ATOM 1417 N N . ASN A 1 178 ? 18.465 -1.047 -27.322 1.00 89.12 178 ASN A N 1
ATOM 1418 C CA . ASN A 1 178 ? 17.577 0.109 -27.412 1.00 89.12 178 ASN A CA 1
ATOM 1419 C C . ASN A 1 178 ? 16.537 0.074 -26.290 1.00 89.12 178 ASN A C 1
ATOM 1421 O O . ASN A 1 178 ? 16.240 1.103 -25.683 1.00 89.12 178 ASN A O 1
ATOM 1425 N N . LEU A 1 179 ? 16.037 -1.117 -25.964 1.00 90.88 179 LEU A N 1
ATOM 1426 C CA . LEU A 1 179 ? 15.122 -1.332 -24.854 1.00 90.88 179 LEU A CA 1
ATOM 1427 C C . LEU A 1 179 ? 15.792 -1.036 -23.509 1.00 90.88 179 LEU A C 1
ATOM 1429 O O . LEU A 1 179 ? 15.192 -0.365 -22.675 1.00 90.88 179 LEU A O 1
ATOM 1433 N N . GLU A 1 180 ? 17.049 -1.441 -23.318 1.00 90.50 180 GLU A N 1
ATOM 1434 C CA . GLU A 1 180 ? 17.843 -1.076 -22.139 1.00 90.50 180 GLU A CA 1
ATOM 1435 C C . GLU A 1 180 ? 17.972 0.452 -22.013 1.00 90.50 180 GLU A C 1
ATOM 1437 O O . GLU A 1 180 ? 17.732 1.024 -20.948 1.00 90.50 180 GLU A O 1
ATOM 1442 N N . SER A 1 181 ? 18.258 1.138 -23.122 1.00 89.12 181 SER A N 1
ATOM 1443 C CA . SER A 1 181 ? 18.312 2.607 -23.175 1.00 89.12 181 SER A CA 1
ATOM 1444 C C . SER A 1 181 ? 16.961 3.239 -22.812 1.00 89.12 181 SER A C 1
ATOM 1446 O O . SER A 1 181 ? 16.893 4.196 -22.041 1.00 89.12 181 SER A O 1
ATOM 1448 N N . PHE A 1 182 ? 15.856 2.666 -23.287 1.00 90.81 182 PHE A N 1
ATOM 1449 C CA . PHE A 1 182 ? 14.510 3.122 -22.949 1.00 90.81 182 PHE A CA 1
ATOM 1450 C C . PHE A 1 182 ? 14.131 2.856 -21.482 1.00 90.81 182 PHE A C 1
ATOM 1452 O O . PHE A 1 182 ? 13.471 3.685 -20.854 1.00 90.81 182 PHE A O 1
ATOM 1459 N N . ILE A 1 183 ? 14.597 1.753 -20.888 1.00 90.62 183 ILE A N 1
ATOM 1460 C CA . ILE A 1 183 ? 14.455 1.485 -19.449 1.00 90.62 183 ILE A CA 1
ATOM 1461 C C . ILE A 1 183 ? 15.099 2.610 -18.627 1.00 90.62 183 ILE A C 1
ATOM 1463 O O . ILE A 1 183 ? 14.498 3.071 -17.653 1.00 90.62 183 ILE A O 1
ATOM 1467 N N . TYR A 1 184 ? 16.292 3.077 -19.013 1.00 86.38 184 TYR A N 1
ATOM 1468 C CA . TYR A 1 184 ? 16.927 4.218 -18.349 1.00 86.38 184 TYR A CA 1
ATOM 1469 C C . TYR A 1 184 ? 16.069 5.483 -18.451 1.00 86.38 184 TYR A C 1
ATOM 1471 O O . TYR A 1 184 ? 15.887 6.163 -17.442 1.00 86.38 184 TYR A O 1
ATOM 1479 N N . LEU A 1 185 ? 15.444 5.748 -19.606 1.00 85.75 185 LEU A N 1
ATOM 1480 C CA . LEU A 1 185 ? 14.498 6.863 -19.727 1.00 85.75 185 LEU A CA 1
ATOM 1481 C C . LEU A 1 185 ? 13.292 6.729 -18.792 1.00 85.75 185 LEU A C 1
ATOM 1483 O O . LEU A 1 185 ? 12.872 7.713 -18.191 1.00 85.75 185 LEU A O 1
ATOM 1487 N N . LEU A 1 186 ? 12.726 5.532 -18.629 1.00 84.00 186 LEU A N 1
ATOM 1488 C CA . LEU A 1 186 ? 11.612 5.346 -17.696 1.00 84.00 186 LEU A CA 1
ATOM 1489 C C . LEU A 1 186 ? 12.022 5.569 -16.234 1.00 84.00 186 LEU A C 1
ATOM 1491 O O . LEU A 1 186 ? 11.202 6.043 -15.444 1.00 84.00 186 LEU A O 1
ATOM 1495 N N . ASN A 1 187 ? 13.276 5.282 -15.860 1.00 80.25 187 ASN A N 1
ATOM 1496 C CA . ASN A 1 187 ? 13.757 5.518 -14.491 1.00 80.25 187 ASN A CA 1
ATOM 1497 C C . ASN A 1 187 ? 13.640 6.991 -14.080 1.00 80.25 187 ASN A C 1
ATOM 1499 O O . ASN A 1 187 ? 13.405 7.279 -12.908 1.00 80.25 187 ASN A O 1
ATOM 1503 N N . ILE A 1 188 ? 13.701 7.913 -15.043 1.00 76.62 188 ILE A N 1
ATOM 1504 C CA . ILE A 1 188 ? 13.537 9.350 -14.818 1.00 76.62 188 ILE A CA 1
ATOM 1505 C C . ILE A 1 188 ? 12.216 9.662 -14.087 1.00 76.62 188 ILE A C 1
ATOM 1507 O O . ILE A 1 188 ? 12.145 10.559 -13.245 1.00 76.62 188 ILE A O 1
ATOM 1511 N N . PHE A 1 189 ? 11.162 8.890 -14.362 1.00 74.06 189 PHE A N 1
ATOM 1512 C CA . PHE A 1 189 ? 9.841 9.105 -13.781 1.00 74.06 189 PHE A CA 1
ATOM 1513 C C . PHE A 1 189 ? 9.663 8.474 -12.389 1.00 74.06 189 PHE A C 1
ATOM 1515 O O . PHE A 1 189 ? 8.672 8.763 -11.719 1.00 74.06 189 PHE A O 1
ATOM 1522 N N . GLN A 1 190 ? 10.607 7.658 -11.899 1.00 69.19 190 GLN A N 1
ATOM 1523 C CA . GLN A 1 190 ? 10.482 6.970 -10.599 1.00 69.19 190 GLN A CA 1
ATOM 1524 C C . GLN A 1 190 ? 10.378 7.940 -9.422 1.00 69.19 190 GLN A C 1
ATOM 1526 O O . GLN A 1 190 ? 9.681 7.672 -8.439 1.00 69.19 190 GLN A O 1
ATOM 1531 N N . ASN A 1 191 ? 11.036 9.094 -9.536 1.00 64.44 191 ASN A N 1
ATOM 1532 C CA . ASN A 1 191 ? 11.020 10.132 -8.515 1.00 64.44 191 ASN A CA 1
ATOM 1533 C C . ASN A 1 191 ? 9.919 11.172 -8.718 1.00 64.44 191 ASN A C 1
ATOM 1535 O O . ASN A 1 191 ? 9.711 11.994 -7.822 1.00 64.44 191 ASN A O 1
ATOM 1539 N N . PHE A 1 192 ? 9.150 11.088 -9.809 1.00 68.25 192 PHE A N 1
ATOM 1540 C CA . PHE A 1 192 ? 8.071 12.028 -10.064 1.00 68.25 192 PHE A CA 1
ATOM 1541 C C . PHE A 1 192 ? 7.044 11.967 -8.928 1.00 68.25 192 PHE A C 1
ATOM 1543 O O . PHE A 1 192 ? 6.468 10.926 -8.599 1.00 68.25 192 PHE A O 1
ATOM 1550 N N . LYS A 1 193 ? 6.849 13.112 -8.284 1.00 63.59 193 LYS A N 1
ATOM 1551 C CA . LYS A 1 193 ? 5.719 13.402 -7.407 1.00 63.59 193 LYS A CA 1
ATOM 1552 C C . LYS A 1 193 ? 5.025 14.590 -8.037 1.00 63.59 193 LYS A C 1
ATOM 1554 O O . LYS A 1 193 ? 5.710 15.460 -8.556 1.00 63.59 193 LYS A O 1
ATOM 1559 N N . THR A 1 194 ? 3.701 14.630 -7.997 1.00 58.78 194 THR A N 1
ATOM 1560 C CA . THR A 1 194 ? 2.923 15.779 -8.470 1.00 58.78 194 THR A CA 1
ATOM 1561 C C . THR A 1 194 ? 2.856 16.808 -7.329 1.00 58.78 194 THR A C 1
ATOM 1563 O O . THR A 1 194 ? 2.028 16.625 -6.436 1.00 58.78 194 THR A O 1
ATOM 1566 N N . PRO A 1 195 ? 3.721 17.842 -7.241 1.00 50.94 195 PRO A N 1
ATOM 1567 C CA . PRO A 1 195 ? 3.538 18.903 -6.262 1.00 50.94 195 PRO A CA 1
ATOM 1568 C C . PRO A 1 195 ? 2.206 19.631 -6.452 1.00 50.94 195 PRO A C 1
ATOM 1570 O O . PRO A 1 195 ? 1.659 19.751 -7.549 1.00 50.94 195 PRO A O 1
ATOM 1573 N N . SER A 1 196 ? 1.700 20.166 -5.346 1.00 50.19 196 SER A N 1
ATOM 1574 C CA . SER A 1 196 ? 0.617 21.142 -5.343 1.00 50.19 196 SER A CA 1
ATOM 1575 C C . SER A 1 196 ? 1.010 22.349 -6.205 1.00 50.19 196 SER A C 1
ATOM 1577 O O . SER A 1 196 ? 1.972 23.039 -5.870 1.00 50.19 196 SER A O 1
ATOM 1579 N N . GLY A 1 197 ? 0.285 22.602 -7.301 1.00 55.97 197 GLY A N 1
ATOM 1580 C CA . GLY A 1 197 ? 0.504 23.766 -8.177 1.00 55.97 197 GLY A CA 1
ATOM 1581 C C . GLY A 1 197 ? 0.769 23.475 -9.662 1.00 55.97 197 GLY A C 1
ATOM 1582 O O . GLY A 1 197 ? 1.101 24.405 -10.394 1.00 55.97 197 GLY A O 1
ATOM 1583 N N . HIS A 1 198 ? 0.634 22.228 -10.121 1.00 63.72 198 HIS A N 1
ATOM 1584 C CA . HIS A 1 198 ? 0.737 21.892 -11.548 1.00 63.72 198 HIS A CA 1
ATOM 1585 C C . HIS A 1 198 ? -0.430 22.416 -12.391 1.00 63.72 198 HIS A C 1
ATOM 1587 O O . HIS A 1 198 ? -1.557 22.542 -11.905 1.00 63.72 198 HIS A O 1
ATOM 1593 N N . SER A 1 199 ? -0.163 22.675 -13.677 1.00 66.06 199 SER A N 1
ATOM 1594 C CA . SER A 1 199 ? -1.227 22.961 -14.643 1.00 66.06 199 SER A CA 1
ATOM 1595 C C . SER A 1 199 ? -2.044 21.692 -14.920 1.00 66.06 199 SER A C 1
ATOM 1597 O O . SER A 1 199 ? -1.532 20.572 -14.849 1.00 66.06 199 SER A O 1
ATOM 1599 N N . ALA A 1 200 ? -3.325 21.855 -15.260 1.00 71.38 200 ALA A N 1
ATOM 1600 C CA . ALA A 1 200 ? -4.187 20.729 -15.628 1.00 71.38 200 ALA A CA 1
ATOM 1601 C C . ALA A 1 200 ? -3.614 19.915 -16.808 1.00 71.38 200 ALA A C 1
ATOM 1603 O O . ALA A 1 200 ? -3.784 18.698 -16.874 1.00 71.38 200 ALA A O 1
ATOM 1604 N N . ASP A 1 201 ? -2.885 20.578 -17.705 1.00 71.62 201 ASP A N 1
ATOM 1605 C CA . ASP A 1 201 ? -2.284 19.986 -18.899 1.00 71.62 201 ASP A CA 1
ATOM 1606 C C . ASP A 1 201 ? -1.080 19.079 -18.590 1.00 71.62 201 ASP A C 1
ATOM 1608 O O . ASP A 1 201 ? -0.934 18.009 -19.190 1.00 71.62 201 ASP A O 1
ATOM 1612 N N . GLU A 1 202 ? -0.240 19.454 -17.620 1.00 70.31 202 GLU A N 1
ATOM 1613 C CA . GLU A 1 202 ? 0.893 18.634 -17.162 1.00 70.31 202 GLU A CA 1
ATOM 1614 C C . GLU A 1 202 ? 0.393 17.345 -16.493 1.00 70.31 202 GLU A C 1
ATOM 1616 O O . GLU A 1 202 ? 0.856 16.247 -16.811 1.00 70.31 202 GLU A O 1
ATOM 1621 N N . VAL A 1 203 ? -0.614 17.462 -15.618 1.00 75.88 203 VAL A N 1
ATOM 1622 C CA . VAL A 1 203 ? -1.251 16.310 -14.955 1.00 75.88 203 VAL A CA 1
ATOM 1623 C C . VAL A 1 203 ? -1.856 15.358 -15.986 1.00 75.88 203 VAL A C 1
ATOM 1625 O O . VAL A 1 203 ? -1.660 14.146 -15.899 1.00 75.88 203 VAL A O 1
ATOM 1628 N N . LYS A 1 204 ? -2.534 15.905 -17.001 1.00 80.50 204 LYS A N 1
ATOM 1629 C CA . LYS A 1 204 ? -3.141 15.132 -18.088 1.00 80.50 204 LYS A CA 1
ATOM 1630 C C . LYS A 1 204 ? -2.108 14.377 -18.926 1.00 80.50 204 LYS A C 1
ATOM 1632 O O . LYS A 1 204 ? -2.367 13.244 -19.320 1.00 80.50 204 LYS A O 1
ATOM 1637 N N . SER A 1 205 ? -0.951 14.978 -19.193 1.00 79.62 205 SER A N 1
ATOM 1638 C CA . SER A 1 205 ? 0.094 14.357 -20.020 1.00 79.62 205 SER A CA 1
ATOM 1639 C C . SER A 1 205 ? 0.758 13.176 -19.306 1.00 79.62 205 SER A C 1
ATOM 1641 O O . SER A 1 205 ? 0.895 12.101 -19.885 1.00 79.62 205 SER A O 1
ATOM 1643 N N . VAL A 1 206 ? 1.075 13.322 -18.014 1.00 79.62 206 VAL A N 1
ATOM 1644 C CA . VAL A 1 206 ? 1.589 12.204 -17.200 1.00 79.62 206 VAL A CA 1
ATOM 1645 C C . VAL A 1 206 ? 0.544 11.096 -17.058 1.00 79.62 206 VAL A C 1
ATOM 1647 O O . VAL A 1 206 ? 0.878 9.918 -17.148 1.00 79.62 206 VAL A O 1
ATOM 1650 N N . PHE A 1 207 ? -0.728 11.459 -16.882 1.00 84.75 207 PHE A N 1
ATOM 1651 C CA . PHE A 1 207 ? -1.822 10.493 -16.818 1.00 84.75 207 PHE A CA 1
ATOM 1652 C C . PHE A 1 207 ? -1.957 9.661 -18.105 1.00 84.75 207 PHE A C 1
ATOM 1654 O O . PHE A 1 207 ? -2.140 8.446 -18.027 1.00 84.75 207 PHE A O 1
ATOM 1661 N N . ARG A 1 208 ? -1.802 10.274 -19.289 1.00 87.19 208 ARG A N 1
ATOM 1662 C CA . ARG A 1 208 ? -1.769 9.536 -20.566 1.00 87.19 208 ARG A CA 1
ATOM 1663 C C . ARG A 1 208 ? -0.616 8.542 -20.620 1.00 87.19 208 ARG A C 1
ATOM 1665 O O . ARG A 1 208 ? -0.844 7.381 -20.933 1.00 87.19 208 ARG A O 1
ATOM 1672 N N . LEU A 1 209 ? 0.588 8.966 -20.236 1.00 88.06 209 LEU A N 1
ATOM 1673 C CA . LEU A 1 209 ? 1.751 8.078 -20.212 1.00 88.06 209 LEU A CA 1
ATOM 1674 C C . LEU A 1 209 ? 1.526 6.875 -19.277 1.00 88.06 209 LEU A C 1
ATOM 1676 O O . LEU A 1 209 ? 1.796 5.737 -19.654 1.00 88.06 209 LEU A O 1
ATOM 1680 N N . LEU A 1 210 ? 0.971 7.105 -18.082 1.00 89.88 210 LEU A N 1
ATOM 1681 C CA . LEU A 1 210 ? 0.609 6.030 -17.149 1.00 89.88 210 LEU A CA 1
ATOM 1682 C C . LEU A 1 210 ? -0.485 5.109 -17.704 1.00 89.88 210 LEU A C 1
ATOM 1684 O O . LEU A 1 210 ? -0.485 3.917 -17.404 1.00 89.88 210 LEU A O 1
ATOM 1688 N N . THR A 1 211 ? -1.394 5.640 -18.524 1.00 92.62 211 THR A N 1
ATOM 1689 C CA . THR A 1 211 ? -2.409 4.838 -19.218 1.00 92.62 211 THR A CA 1
ATOM 1690 C C . THR A 1 211 ? -1.747 3.867 -20.195 1.00 92.62 211 THR A C 1
ATOM 1692 O O . THR A 1 211 ? -2.038 2.677 -20.130 1.00 92.62 211 THR A O 1
ATOM 1695 N N . SER A 1 212 ? -0.774 4.318 -20.994 1.00 93.94 212 SER A N 1
ATOM 1696 C CA . SER A 1 212 ? -0.032 3.442 -21.915 1.00 93.94 212 SER A CA 1
ATOM 1697 C C . SER A 1 212 ? 0.824 2.401 -21.183 1.00 93.94 212 SER A C 1
ATOM 1699 O O . SER A 1 212 ? 0.917 1.254 -21.612 1.00 93.94 212 SER A O 1
ATOM 1701 N N . VAL A 1 213 ? 1.406 2.747 -20.029 1.00 94.00 213 VAL A N 1
ATOM 1702 C CA . VAL A 1 213 ? 2.085 1.768 -19.154 1.00 94.00 213 VAL A CA 1
ATOM 1703 C C . VAL A 1 213 ? 1.094 0.737 -18.615 1.00 94.00 213 VAL A C 1
ATOM 1705 O O . VAL A 1 213 ? 1.383 -0.459 -18.595 1.00 94.00 213 VAL A O 1
ATOM 1708 N N . SER A 1 214 ? -0.090 1.189 -18.203 1.00 95.12 214 SER A N 1
ATOM 1709 C CA . SER A 1 214 ? -1.185 0.311 -17.798 1.00 95.12 214 SER A CA 1
ATOM 1710 C C . SER A 1 214 ? -1.620 -0.603 -18.952 1.00 95.12 214 SER A C 1
ATOM 1712 O O . SER A 1 214 ? -1.866 -1.781 -18.713 1.00 95.12 214 SER A O 1
ATOM 1714 N N . ASP A 1 215 ? -1.648 -0.126 -20.201 1.00 95.25 215 ASP A N 1
ATOM 1715 C CA . ASP A 1 215 ? -1.928 -0.965 -21.377 1.00 95.25 215 ASP A CA 1
ATOM 1716 C C . ASP A 1 215 ? -0.865 -2.058 -21.575 1.00 95.25 215 ASP A C 1
ATOM 1718 O O . ASP A 1 215 ? -1.213 -3.197 -21.886 1.00 95.25 215 ASP A O 1
ATOM 1722 N N . ILE A 1 216 ? 0.422 -1.769 -21.328 1.00 95.62 216 ILE A N 1
ATOM 1723 C CA . ILE A 1 216 ? 1.479 -2.798 -21.349 1.00 95.62 216 ILE A CA 1
ATOM 1724 C C . ILE A 1 216 ? 1.206 -3.871 -20.296 1.00 95.62 216 ILE A C 1
ATOM 1726 O O . ILE A 1 216 ? 1.256 -5.055 -20.622 1.00 95.62 216 ILE A O 1
ATOM 1730 N N . ILE A 1 217 ? 0.878 -3.486 -19.060 1.00 95.81 217 ILE A N 1
ATOM 1731 C CA . ILE A 1 217 ? 0.598 -4.437 -17.967 1.00 95.81 217 ILE A CA 1
ATOM 1732 C C . ILE A 1 217 ? -0.654 -5.283 -18.268 1.00 95.81 217 ILE A C 1
ATOM 1734 O O . ILE A 1 217 ? -0.740 -6.439 -17.861 1.00 95.81 217 ILE A O 1
ATOM 1738 N N . ARG A 1 218 ? -1.608 -4.740 -19.032 1.00 95.12 218 ARG A N 1
ATOM 1739 C CA . ARG A 1 218 ? -2.809 -5.454 -19.501 1.00 95.12 218 ARG A CA 1
ATOM 1740 C C . ARG A 1 218 ? -2.577 -6.313 -20.739 1.00 95.12 218 ARG A C 1
ATOM 1742 O O . ARG A 1 218 ? -3.445 -7.109 -21.099 1.00 95.12 218 ARG A O 1
ATOM 1749 N N . SER A 1 219 ? -1.443 -6.151 -21.410 1.00 95.25 219 SER A N 1
ATOM 1750 C CA . SER A 1 219 ? -1.166 -6.842 -22.663 1.00 95.25 219 SER A CA 1
ATOM 1751 C C . SER A 1 219 ? -0.953 -8.342 -22.449 1.00 95.25 219 SER A C 1
ATOM 1753 O O . SER A 1 219 ? -0.484 -8.795 -21.403 1.00 95.25 219 SER A O 1
ATOM 1755 N N . LYS A 1 220 ? -1.217 -9.134 -23.494 1.00 94.00 220 LYS A N 1
ATOM 1756 C CA . LYS A 1 220 ? -0.886 -10.569 -23.497 1.00 94.00 220 LYS A CA 1
ATOM 1757 C C . LYS A 1 220 ? 0.604 -10.825 -23.227 1.00 94.00 220 LYS A C 1
ATOM 1759 O O . LYS A 1 220 ? 0.936 -11.803 -22.570 1.00 94.00 220 LYS A O 1
ATOM 1764 N N . TYR A 1 221 ? 1.480 -9.920 -23.673 1.00 94.25 221 TYR A N 1
ATOM 1765 C CA . TYR A 1 221 ? 2.928 -10.040 -23.523 1.00 94.25 221 TYR A CA 1
ATOM 1766 C C . TYR A 1 221 ? 3.348 -9.977 -22.055 1.00 94.25 221 TYR A C 1
ATOM 1768 O O . TYR A 1 221 ? 4.247 -10.711 -21.654 1.00 94.25 221 TYR A O 1
ATOM 1776 N N . TYR A 1 222 ? 2.668 -9.162 -21.240 1.00 95.81 222 TYR A N 1
ATOM 1777 C CA . TYR A 1 222 ? 2.899 -9.117 -19.796 1.00 95.81 222 TYR A CA 1
ATOM 1778 C C . TYR A 1 222 ? 2.654 -10.480 -19.152 1.00 95.81 222 TYR A C 1
ATOM 1780 O O . TYR A 1 222 ? 3.544 -11.030 -18.504 1.00 95.81 222 TYR A O 1
ATOM 1788 N N . PHE A 1 223 ? 1.480 -11.064 -19.393 1.00 95.44 223 PHE A N 1
ATOM 1789 C CA . PHE A 1 223 ? 1.107 -12.347 -18.802 1.00 95.44 223 PHE A CA 1
ATOM 1790 C C . PHE A 1 223 ? 1.934 -13.511 -19.350 1.00 95.44 223 PHE A C 1
ATOM 1792 O O . PHE A 1 223 ? 2.387 -14.341 -18.569 1.00 95.44 223 PHE A O 1
ATOM 1799 N N . GLU A 1 224 ? 2.192 -13.562 -20.659 1.00 94.88 224 GLU A N 1
ATOM 1800 C CA . GLU A 1 224 ? 3.066 -14.577 -21.260 1.00 94.88 224 GLU A CA 1
ATOM 1801 C C . GLU A 1 224 ? 4.476 -14.521 -20.658 1.00 94.88 224 GLU A C 1
ATOM 1803 O O . GLU A 1 224 ? 5.008 -15.555 -20.253 1.00 94.88 224 GLU A O 1
ATOM 1808 N N . THR A 1 225 ? 5.046 -13.320 -20.507 1.00 95.19 225 THR A N 1
ATOM 1809 C CA . THR A 1 225 ? 6.361 -13.131 -19.872 1.00 95.19 225 THR A CA 1
ATOM 1810 C C . THR A 1 225 ? 6.342 -13.583 -18.410 1.00 95.19 225 THR A C 1
ATOM 1812 O O . THR A 1 225 ? 7.286 -14.226 -17.953 1.00 95.19 225 THR A O 1
ATOM 1815 N N . PHE A 1 226 ? 5.260 -13.298 -17.677 1.00 94.88 226 PHE A N 1
ATOM 1816 C CA . PHE A 1 226 ? 5.105 -13.709 -16.281 1.00 94.88 226 PHE A CA 1
ATOM 1817 C C . PHE A 1 226 ? 4.998 -15.238 -16.143 1.00 94.88 226 PHE A C 1
ATOM 1819 O O . PHE A 1 226 ? 5.684 -15.826 -15.314 1.00 94.88 226 PHE A O 1
ATOM 1826 N N . PHE A 1 227 ? 4.183 -15.906 -16.966 1.00 95.19 227 PHE A N 1
ATOM 1827 C CA . PHE A 1 227 ? 3.995 -17.363 -16.900 1.00 95.19 227 PHE A CA 1
ATOM 1828 C C . PHE A 1 227 ? 5.179 -18.168 -17.453 1.00 95.19 227 PHE A C 1
ATOM 1830 O O . PHE A 1 227 ? 5.315 -19.348 -17.135 1.00 95.19 227 PHE A O 1
ATOM 1837 N N . GLN A 1 228 ? 6.045 -17.553 -18.260 1.00 94.56 228 GLN A N 1
ATOM 1838 C CA . GLN A 1 228 ? 7.310 -18.152 -18.697 1.00 94.56 228 GLN A CA 1
ATOM 1839 C C . GLN A 1 228 ? 8.447 -17.960 -17.679 1.00 94.56 228 GLN A C 1
ATOM 1841 O O . GLN A 1 228 ? 9.500 -18.587 -17.811 1.00 94.56 228 GLN A O 1
ATOM 1846 N N . LEU A 1 229 ? 8.267 -17.101 -16.670 1.00 95.25 229 LEU A N 1
ATOM 1847 C CA . LEU A 1 229 ? 9.285 -16.837 -15.661 1.00 95.25 229 LEU A CA 1
ATOM 1848 C C . LEU A 1 229 ? 9.439 -18.038 -14.716 1.00 95.25 229 LEU A C 1
ATOM 1850 O O . LEU A 1 229 ? 8.494 -18.444 -14.043 1.00 95.25 229 LEU A O 1
ATOM 1854 N N . SER A 1 230 ? 10.658 -18.574 -14.606 1.00 94.88 230 SER A N 1
ATOM 1855 C CA . SER A 1 230 ? 10.939 -19.631 -13.630 1.00 94.88 230 SER A CA 1
ATOM 1856 C C . SER A 1 230 ? 10.835 -19.094 -12.193 1.00 94.88 230 SER A C 1
ATOM 1858 O O . SER A 1 230 ? 11.413 -18.040 -11.905 1.00 94.88 230 SER A O 1
ATOM 1860 N N . PRO A 1 231 ? 10.205 -19.822 -11.248 1.00 91.38 231 PRO A N 1
ATOM 1861 C CA . PRO A 1 231 ? 10.160 -19.437 -9.837 1.00 91.38 231 PRO A CA 1
ATOM 1862 C C . PRO A 1 231 ? 11.534 -19.226 -9.187 1.00 91.38 231 PRO A C 1
ATOM 1864 O O . PRO A 1 231 ? 11.624 -18.553 -8.168 1.00 91.38 231 PRO A O 1
ATOM 1867 N N . ASP A 1 232 ? 12.610 -19.782 -9.741 1.00 92.81 232 ASP A N 1
ATOM 1868 C CA . ASP A 1 232 ? 13.981 -19.650 -9.242 1.00 92.81 232 ASP A CA 1
ATOM 1869 C C . ASP A 1 232 ? 14.881 -18.766 -10.130 1.00 92.81 232 ASP A C 1
ATOM 1871 O O . ASP A 1 232 ? 16.111 -18.830 -10.019 1.00 92.81 232 ASP A O 1
ATOM 1875 N N . ALA A 1 233 ? 14.302 -17.929 -10.998 1.00 94.62 233 ALA A N 1
ATOM 1876 C CA . ALA A 1 233 ? 15.051 -17.027 -11.871 1.00 94.62 233 ALA A CA 1
ATOM 1877 C C . ALA A 1 233 ? 15.949 -16.072 -11.062 1.00 94.62 233 ALA A C 1
ATOM 1879 O O . ALA A 1 233 ? 15.474 -15.326 -10.205 1.00 94.62 233 ALA A O 1
ATOM 1880 N N . SER A 1 234 ? 17.264 -16.100 -11.308 1.00 93.81 234 SER A N 1
ATOM 1881 C CA . SER A 1 234 ? 18.233 -15.240 -10.606 1.00 93.81 234 SER A CA 1
ATOM 1882 C C . SER A 1 234 ? 18.350 -13.844 -11.197 1.00 93.81 234 SER A C 1
ATOM 1884 O O . SER A 1 234 ? 18.688 -12.920 -10.463 1.00 93.81 234 SER A O 1
ATOM 1886 N N . GLU A 1 235 ? 18.054 -13.692 -12.484 1.00 94.69 235 GLU A N 1
ATOM 1887 C CA . GLU A 1 235 ? 18.174 -12.441 -13.229 1.00 94.69 235 GLU A CA 1
ATOM 1888 C C . GLU A 1 235 ? 17.029 -12.329 -14.236 1.00 94.69 235 GLU A C 1
ATOM 1890 O O . GLU A 1 235 ? 16.437 -13.337 -14.628 1.00 94.69 235 GLU A O 1
ATOM 1895 N N . PHE A 1 236 ? 16.721 -11.096 -14.629 1.00 94.25 236 PHE A N 1
ATOM 1896 C CA . PHE A 1 236 ? 15.816 -10.808 -15.733 1.00 94.25 236 PHE A CA 1
ATOM 1897 C C . PHE A 1 236 ? 16.614 -10.523 -16.996 1.00 94.25 236 PHE A C 1
ATOM 1899 O O . PHE A 1 236 ? 17.629 -9.831 -16.938 1.00 94.25 236 PHE A O 1
ATOM 1906 N N . ASN A 1 237 ? 16.122 -11.003 -18.136 1.00 92.75 237 ASN A N 1
ATOM 1907 C CA . ASN A 1 237 ? 16.522 -10.427 -19.417 1.00 92.75 237 ASN A CA 1
ATOM 1908 C C . ASN A 1 237 ? 15.920 -9.016 -19.580 1.00 92.75 237 ASN A C 1
ATOM 1910 O O . ASN A 1 237 ? 15.075 -8.593 -18.786 1.00 92.75 237 ASN A O 1
ATOM 1914 N N . THR A 1 238 ? 16.333 -8.284 -20.613 1.00 92.31 238 THR A N 1
ATOM 1915 C CA . THR A 1 238 ? 15.922 -6.887 -20.824 1.00 92.31 238 THR A CA 1
ATOM 1916 C C . THR A 1 238 ? 14.402 -6.728 -20.930 1.00 92.31 238 THR A C 1
ATOM 1918 O O . THR A 1 238 ? 13.826 -5.831 -20.313 1.00 92.31 238 THR A O 1
ATOM 1921 N N . VAL A 1 239 ? 13.726 -7.638 -21.638 1.00 92.94 239 VAL A N 1
ATOM 1922 C CA . VAL A 1 239 ? 12.261 -7.632 -21.790 1.00 92.94 239 VAL A CA 1
ATOM 1923 C C . VAL A 1 239 ? 11.561 -7.869 -20.450 1.00 92.94 239 VAL A C 1
ATOM 1925 O O . VAL A 1 239 ? 10.660 -7.119 -20.079 1.00 92.94 239 VAL A O 1
ATOM 1928 N N . GLN A 1 240 ? 12.000 -8.865 -19.679 1.00 95.00 240 GLN A N 1
ATOM 1929 C CA . GLN A 1 240 ? 11.486 -9.141 -18.336 1.00 95.00 240 GLN A CA 1
ATOM 1930 C C . GLN A 1 240 ? 11.722 -7.954 -17.399 1.00 95.00 240 GLN A C 1
ATOM 1932 O O . GLN A 1 240 ? 10.821 -7.573 -16.659 1.00 95.00 240 GLN A O 1
ATOM 1937 N N . GLN A 1 241 ? 12.899 -7.328 -17.453 1.00 94.12 241 GLN A N 1
ATOM 1938 C CA . GLN A 1 241 ? 13.205 -6.145 -16.654 1.00 94.12 241 GLN A CA 1
ATOM 1939 C C . GLN A 1 241 ? 12.266 -4.986 -17.005 1.00 94.12 241 GLN A C 1
ATOM 1941 O O . GLN A 1 241 ? 11.729 -4.335 -16.109 1.00 94.12 241 GLN A O 1
ATOM 1946 N N . PHE A 1 242 ? 12.030 -4.741 -18.292 1.00 94.00 242 PHE A N 1
ATOM 1947 C CA . PHE A 1 242 ? 11.113 -3.703 -18.749 1.00 94.00 242 PHE A CA 1
ATOM 1948 C C . PHE A 1 242 ? 9.673 -3.968 -18.285 1.00 94.00 242 PHE A C 1
ATOM 1950 O O . PHE A 1 242 ? 9.086 -3.159 -17.563 1.00 94.00 242 PHE A O 1
ATOM 1957 N N . ILE A 1 243 ? 9.126 -5.126 -18.657 1.00 94.62 243 ILE A N 1
ATOM 1958 C CA . ILE A 1 243 ? 7.708 -5.455 -18.499 1.00 94.62 243 ILE A CA 1
ATOM 1959 C C . ILE A 1 243 ? 7.359 -5.800 -17.047 1.00 94.62 243 ILE A C 1
ATOM 1961 O O . ILE A 1 243 ? 6.347 -5.328 -16.535 1.00 94.62 243 ILE A O 1
ATOM 1965 N N . LEU A 1 244 ? 8.170 -6.624 -16.374 1.00 95.88 244 LEU A N 1
ATOM 1966 C CA . LEU A 1 244 ? 7.844 -7.190 -15.059 1.00 95.88 244 LEU A CA 1
ATOM 1967 C C . LEU A 1 244 ? 8.411 -6.402 -13.873 1.00 95.88 244 LEU A C 1
ATOM 1969 O O . LEU A 1 244 ?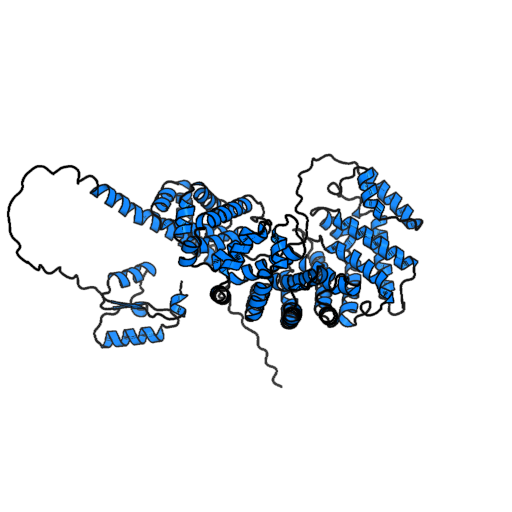 8.034 -6.701 -12.740 1.00 95.88 244 LEU A O 1
ATOM 1973 N N . ASP A 1 245 ? 9.308 -5.437 -14.099 1.00 92.81 245 ASP A N 1
ATOM 1974 C CA . ASP A 1 245 ? 9.849 -4.562 -13.047 1.00 92.81 245 ASP A CA 1
ATOM 1975 C C . ASP A 1 245 ? 9.577 -3.089 -13.368 1.00 92.81 245 ASP A C 1
ATOM 1977 O O . ASP A 1 245 ? 8.868 -2.418 -12.624 1.00 92.81 245 ASP A O 1
ATOM 1981 N N . LYS A 1 246 ? 10.067 -2.564 -14.494 1.00 91.31 246 LYS A N 1
ATOM 1982 C CA . LYS A 1 246 ? 10.087 -1.112 -14.736 1.00 91.31 246 LYS A CA 1
ATOM 1983 C C . LYS A 1 246 ? 8.714 -0.504 -15.002 1.00 91.31 246 LYS A C 1
ATOM 1985 O O . LYS A 1 246 ? 8.403 0.525 -14.401 1.00 91.31 246 LYS A O 1
ATOM 1990 N N . CYS A 1 247 ? 7.883 -1.133 -15.831 1.00 93.19 247 CYS A N 1
ATOM 1991 C CA . CYS A 1 247 ? 6.512 -0.678 -16.075 1.00 93.19 247 CYS A CA 1
ATOM 1992 C C . CYS A 1 247 ? 5.674 -0.653 -14.776 1.00 93.19 247 CYS A C 1
ATOM 1994 O O . CYS A 1 247 ? 5.149 0.412 -14.437 1.00 93.19 247 CYS A O 1
ATOM 1996 N N . PRO A 1 248 ? 5.597 -1.743 -13.984 1.00 93.50 248 PRO A N 1
ATOM 1997 C CA . PRO A 1 248 ? 4.887 -1.718 -12.710 1.00 93.50 248 PRO A CA 1
ATOM 1998 C C . PRO A 1 248 ? 5.478 -0.746 -11.685 1.00 93.50 248 PRO A C 1
ATOM 2000 O O . PRO A 1 248 ? 4.715 -0.064 -11.008 1.00 93.50 248 PRO A O 1
ATOM 2003 N N . VAL A 1 249 ? 6.811 -0.628 -11.583 1.00 88.75 249 VAL A N 1
ATOM 2004 C CA . VAL A 1 249 ? 7.456 0.363 -10.699 1.00 88.75 249 VAL A CA 1
ATOM 2005 C C . VAL A 1 249 ? 6.993 1.767 -11.048 1.00 88.75 249 VAL A C 1
ATOM 2007 O O . VAL A 1 249 ? 6.639 2.526 -10.149 1.00 88.75 249 VAL A O 1
ATOM 2010 N N . PHE A 1 250 ? 6.997 2.124 -12.333 1.00 86.81 250 PHE A N 1
ATOM 2011 C CA . PHE A 1 250 ? 6.596 3.459 -12.753 1.00 86.81 250 PHE A CA 1
ATOM 2012 C C . PHE A 1 250 ? 5.127 3.736 -12.404 1.00 86.81 250 PHE A C 1
ATOM 2014 O O . PHE A 1 250 ? 4.823 4.780 -11.824 1.00 86.81 250 PHE A O 1
ATOM 2021 N N . LEU A 1 251 ? 4.238 2.771 -12.654 1.00 90.00 251 LEU A N 1
ATOM 2022 C CA . LEU A 1 251 ? 2.830 2.884 -12.284 1.00 90.00 251 LEU A CA 1
ATOM 2023 C C . LEU A 1 251 ? 2.638 3.041 -10.763 1.00 90.00 251 LEU A C 1
ATOM 2025 O O . LEU A 1 251 ? 2.015 4.003 -10.311 1.00 90.00 251 LEU A O 1
ATOM 2029 N N . ASN A 1 252 ? 3.218 2.133 -9.974 1.00 88.00 252 ASN A N 1
ATOM 2030 C CA . ASN A 1 252 ? 3.082 2.101 -8.515 1.00 88.00 252 ASN A CA 1
ATOM 2031 C C . ASN A 1 252 ? 3.769 3.294 -7.827 1.00 88.00 252 ASN A C 1
ATOM 2033 O O . ASN A 1 252 ? 3.392 3.682 -6.722 1.00 88.00 252 ASN A O 1
ATOM 2037 N N . ALA A 1 253 ? 4.777 3.903 -8.461 1.00 81.94 253 ALA A N 1
ATOM 2038 C CA . ALA A 1 253 ? 5.454 5.080 -7.929 1.00 81.94 253 ALA A CA 1
ATOM 2039 C C . ALA A 1 253 ? 4.604 6.357 -8.026 1.00 81.94 253 ALA A C 1
ATOM 2041 O O . ALA A 1 253 ? 4.902 7.325 -7.315 1.00 81.94 253 ALA A O 1
ATOM 2042 N N . TYR A 1 254 ? 3.568 6.389 -8.870 1.00 82.06 254 TYR A N 1
ATOM 2043 C CA . TYR A 1 254 ? 2.747 7.577 -9.073 1.00 82.06 254 TYR A CA 1
ATOM 2044 C C . TYR A 1 254 ? 1.797 7.836 -7.895 1.00 82.06 254 TYR A C 1
ATOM 2046 O O . TYR A 1 254 ? 0.860 7.084 -7.628 1.00 82.06 254 TYR A O 1
ATOM 2054 N N . THR A 1 255 ? 1.997 8.971 -7.223 1.00 75.50 255 THR A N 1
ATOM 2055 C CA . THR A 1 255 ? 1.182 9.416 -6.078 1.00 75.50 255 THR A CA 1
ATOM 2056 C C . THR A 1 255 ? 0.302 10.628 -6.405 1.00 75.50 255 THR A C 1
ATOM 2058 O O . THR A 1 255 ? -0.049 11.388 -5.503 1.00 75.50 255 THR A O 1
ATOM 2061 N N . GLY A 1 256 ? 0.017 10.883 -7.686 1.00 77.06 256 GLY A N 1
ATOM 2062 C CA . GLY A 1 256 ? -0.812 12.016 -8.106 1.00 77.06 256 GLY A CA 1
ATOM 2063 C C . GLY A 1 256 ? -2.316 11.749 -7.982 1.00 77.06 256 GLY A C 1
ATOM 2064 O O . GLY A 1 256 ? -2.748 10.654 -7.620 1.00 77.06 256 GLY A O 1
ATOM 2065 N N . VAL A 1 257 ? -3.127 12.763 -8.303 1.00 80.25 257 VAL A N 1
ATOM 2066 C CA . VAL A 1 257 ? -4.591 12.764 -8.083 1.00 80.25 257 VAL A CA 1
ATOM 2067 C C . VAL A 1 257 ? -5.338 11.634 -8.800 1.00 80.25 257 VAL A C 1
ATOM 2069 O O . VAL A 1 257 ? -6.369 11.187 -8.308 1.00 80.25 257 VAL A O 1
ATOM 2072 N N . HIS A 1 258 ? -4.796 11.130 -9.910 1.00 83.75 258 HIS A N 1
ATOM 2073 C CA . HIS A 1 258 ? -5.389 10.043 -10.694 1.00 83.75 258 HIS A CA 1
ATOM 2074 C C . HIS A 1 258 ? -4.845 8.650 -10.345 1.00 83.75 258 HIS A C 1
ATOM 2076 O O . HIS A 1 258 ? -5.145 7.684 -11.041 1.00 83.75 258 HIS A O 1
ATOM 2082 N N . SER A 1 259 ? -4.022 8.519 -9.298 1.00 84.25 259 SER A N 1
ATOM 2083 C CA . SER A 1 259 ? -3.379 7.239 -8.976 1.00 84.25 259 SER A CA 1
ATOM 2084 C C . SER A 1 259 ? -4.418 6.135 -8.760 1.00 84.25 259 SER A C 1
ATOM 2086 O O . SER A 1 259 ? -4.332 5.082 -9.386 1.00 84.25 259 SER A O 1
ATOM 2088 N N . PHE A 1 260 ? -5.466 6.406 -7.978 1.00 84.81 260 PHE A N 1
ATOM 2089 C CA . PHE A 1 260 ? -6.530 5.431 -7.733 1.00 84.81 260 PHE A CA 1
ATOM 2090 C C . PHE A 1 260 ? -7.319 5.071 -8.991 1.00 84.81 260 PHE A C 1
ATOM 2092 O O . PHE A 1 260 ? -7.594 3.899 -9.203 1.00 84.81 260 PHE A O 1
ATOM 2099 N N . GLU A 1 261 ? -7.633 6.053 -9.838 1.00 87.94 261 GLU A N 1
ATOM 2100 C CA . GLU A 1 261 ? -8.399 5.845 -11.074 1.00 87.94 261 GLU A CA 1
ATOM 2101 C C . GLU A 1 261 ? -7.694 4.862 -12.020 1.00 87.94 261 GLU A C 1
ATOM 2103 O O . GLU A 1 261 ? -8.329 3.961 -12.575 1.00 87.94 261 GLU A O 1
ATOM 2108 N N . ILE A 1 262 ? -6.370 4.988 -12.163 1.00 89.19 262 ILE A N 1
ATOM 2109 C CA . ILE A 1 262 ? -5.592 4.092 -13.025 1.00 89.19 262 ILE A CA 1
ATOM 2110 C C . ILE A 1 262 ? -5.522 2.690 -12.424 1.00 89.19 262 ILE A C 1
ATOM 2112 O O . ILE A 1 262 ? -5.727 1.715 -13.145 1.00 89.19 262 ILE A O 1
ATOM 2116 N N . HIS A 1 263 ? -5.239 2.576 -11.122 1.00 91.25 263 HIS A N 1
ATOM 2117 C CA . HIS A 1 263 ? -5.150 1.272 -10.463 1.00 91.25 263 HIS A CA 1
ATOM 2118 C C . HIS A 1 263 ? -6.503 0.553 -10.440 1.00 91.25 263 HIS A C 1
ATOM 2120 O O . HIS A 1 263 ? -6.533 -0.655 -10.644 1.00 91.25 263 HIS A O 1
ATOM 2126 N N . ASP A 1 264 ? -7.609 1.279 -10.262 1.00 90.31 264 ASP A N 1
ATOM 2127 C CA . ASP A 1 264 ? -8.966 0.736 -10.364 1.00 90.31 264 ASP A CA 1
ATOM 2128 C C . ASP A 1 264 ? -9.233 0.164 -11.745 1.00 90.31 264 ASP A C 1
ATOM 2130 O O . ASP A 1 264 ? -9.510 -1.026 -11.881 1.00 90.31 264 ASP A O 1
ATOM 2134 N N . THR A 1 265 ? -9.061 0.996 -12.771 1.00 91.00 265 THR A N 1
ATOM 2135 C CA . THR A 1 265 ? -9.315 0.605 -14.160 1.00 91.00 265 THR A CA 1
ATOM 2136 C C . THR A 1 265 ? -8.445 -0.578 -14.576 1.00 91.00 265 THR A C 1
ATOM 2138 O O . THR A 1 265 ? -8.917 -1.500 -15.240 1.00 91.00 265 THR A O 1
ATOM 2141 N N . LEU A 1 266 ? -7.166 -0.561 -14.188 1.00 92.94 266 LEU A N 1
ATOM 2142 C CA . LEU A 1 266 ? -6.236 -1.651 -14.454 1.00 92.94 266 LEU A CA 1
ATOM 2143 C C . LEU A 1 266 ? -6.738 -2.940 -13.809 1.00 92.94 266 LEU A C 1
ATOM 2145 O O . LEU A 1 266 ? -6.908 -3.956 -14.479 1.00 92.94 266 LEU A O 1
ATOM 2149 N N . LEU A 1 267 ? -6.981 -2.891 -12.506 1.00 91.12 267 LEU A N 1
ATOM 2150 C CA . LEU A 1 267 ? -7.248 -4.069 -11.710 1.00 91.12 267 LEU A CA 1
ATOM 2151 C C . LEU A 1 267 ? -8.605 -4.696 -12.021 1.00 91.12 267 LEU A C 1
ATOM 2153 O O . LEU A 1 267 ? -8.681 -5.917 -12.087 1.00 91.12 267 LEU A O 1
ATOM 2157 N N . GLU A 1 268 ? -9.636 -3.900 -12.314 1.00 89.75 268 GLU A N 1
ATOM 2158 C CA . GLU A 1 268 ? -10.922 -4.400 -12.823 1.00 89.75 268 GLU A CA 1
ATOM 2159 C C . GLU A 1 268 ? -10.764 -5.270 -14.082 1.00 89.75 268 GLU A C 1
ATOM 2161 O O . GLU A 1 268 ? -11.554 -6.185 -14.303 1.00 89.75 268 GLU A O 1
ATOM 2166 N N . GLN A 1 269 ? -9.734 -5.019 -14.896 1.00 90.81 269 GLN A N 1
ATOM 2167 C CA . GLN A 1 269 ? -9.498 -5.736 -16.151 1.00 90.81 269 GLN A CA 1
ATOM 2168 C C . GLN A 1 269 ? -8.571 -6.947 -16.005 1.00 90.81 269 GLN A C 1
ATOM 2170 O O . GLN A 1 269 ? -8.669 -7.871 -16.813 1.00 90.81 269 GLN A O 1
ATOM 2175 N N . ILE A 1 270 ? -7.671 -6.946 -15.013 1.00 92.31 270 ILE A N 1
ATOM 2176 C CA . ILE A 1 270 ? -6.631 -7.984 -14.868 1.00 92.31 270 ILE A CA 1
ATOM 2177 C C . ILE A 1 270 ? -6.719 -8.812 -13.591 1.00 92.31 270 ILE A C 1
ATOM 2179 O O . ILE A 1 270 ? -5.830 -9.622 -13.324 1.00 92.31 270 ILE A O 1
ATOM 2183 N N . PHE A 1 271 ? -7.740 -8.599 -12.761 1.00 91.06 271 PHE A N 1
ATOM 2184 C CA . PHE A 1 271 ? -7.800 -9.218 -11.442 1.00 91.06 271 PHE A CA 1
ATOM 2185 C C . PHE A 1 271 ? -7.695 -10.750 -11.492 1.00 91.06 271 PHE A C 1
ATOM 2187 O O . PHE A 1 271 ? -6.878 -11.327 -10.770 1.00 91.06 271 PHE A O 1
ATOM 2194 N N . ASP A 1 272 ? -8.449 -11.404 -12.378 1.00 91.06 272 ASP A N 1
ATOM 2195 C CA . ASP A 1 272 ? -8.430 -12.865 -12.509 1.00 91.06 272 ASP A CA 1
ATOM 2196 C C . ASP A 1 272 ? -7.053 -13.387 -12.945 1.00 91.06 272 ASP A C 1
ATOM 2198 O O . ASP A 1 272 ? -6.592 -14.423 -12.467 1.00 91.06 272 ASP A O 1
ATOM 2202 N N . GLN A 1 273 ? -6.358 -12.661 -13.819 1.00 94.38 273 GLN A N 1
ATOM 2203 C CA . GLN A 1 273 ? -5.010 -13.000 -14.264 1.00 94.38 273 GLN A CA 1
ATOM 2204 C C . GLN A 1 273 ? -3.996 -12.816 -13.132 1.00 94.38 273 GLN A C 1
ATOM 2206 O O . GLN A 1 273 ? -3.121 -13.661 -12.949 1.00 94.38 273 GLN A O 1
ATOM 2211 N N . CYS A 1 274 ? -4.133 -11.766 -12.320 1.00 93.38 274 CYS A N 1
ATOM 2212 C CA . CYS A 1 274 ? -3.305 -11.588 -11.131 1.00 93.38 274 CYS A CA 1
ATOM 2213 C C . CYS A 1 274 ? -3.504 -12.730 -10.120 1.00 93.38 274 CYS A C 1
ATOM 2215 O O . CYS A 1 274 ? -2.531 -13.208 -9.536 1.00 93.38 274 CYS A O 1
ATOM 2217 N N . VAL A 1 275 ? -4.740 -13.211 -9.936 1.00 92.94 275 VAL A N 1
ATOM 2218 C CA . VAL A 1 275 ? -5.030 -14.392 -9.101 1.00 92.94 275 VAL A CA 1
ATOM 2219 C C . VAL A 1 275 ? -4.343 -15.635 -9.674 1.00 92.94 275 VAL A C 1
ATOM 2221 O O . VAL A 1 275 ? -3.687 -16.355 -8.925 1.00 92.94 275 VAL A O 1
ATOM 2224 N N . GLN A 1 276 ? -4.429 -15.859 -10.989 1.00 94.69 276 GLN A N 1
ATOM 2225 C CA . GLN A 1 276 ? -3.772 -16.989 -11.665 1.00 94.69 276 GLN A CA 1
ATOM 2226 C C . GLN A 1 276 ? -2.244 -16.950 -11.527 1.00 94.69 276 GLN A C 1
ATOM 2228 O O . GLN A 1 276 ? -1.614 -17.987 -11.320 1.00 94.69 276 GLN A O 1
ATOM 2233 N N . ILE A 1 277 ? -1.638 -15.760 -11.593 1.00 95.81 277 ILE A N 1
ATOM 2234 C CA . ILE A 1 277 ? -0.206 -15.576 -11.326 1.00 95.81 277 ILE A CA 1
ATOM 2235 C C . ILE A 1 277 ? 0.124 -16.016 -9.894 1.00 95.81 277 ILE A C 1
ATOM 2237 O O . ILE A 1 277 ? 1.037 -16.817 -9.686 1.00 95.81 277 ILE A O 1
ATOM 2241 N N . LEU A 1 278 ? -0.618 -15.530 -8.895 1.00 95.88 278 LEU A N 1
ATOM 2242 C CA . LEU A 1 278 ? -0.383 -15.915 -7.500 1.00 95.88 278 LEU A CA 1
ATOM 2243 C C . LEU A 1 278 ? -0.571 -17.426 -7.295 1.00 95.88 278 LEU A C 1
ATOM 2245 O O . LEU A 1 278 ? 0.262 -18.059 -6.647 1.00 95.88 278 LEU A O 1
ATOM 2249 N N . GLU A 1 279 ? -1.605 -18.016 -7.900 1.00 95.44 279 GLU A N 1
ATOM 2250 C CA . GLU A 1 279 ? -1.856 -19.463 -7.908 1.00 95.44 279 GLU A CA 1
ATOM 2251 C C . GLU A 1 279 ? -0.687 -20.265 -8.483 1.00 95.44 279 GLU A C 1
ATOM 2253 O O . GLU A 1 279 ? -0.338 -21.315 -7.941 1.00 95.44 279 GLU A O 1
ATOM 2258 N N . HIS A 1 280 ? -0.063 -19.764 -9.549 1.00 95.69 280 HIS A N 1
ATOM 2259 C CA . HIS A 1 280 ? 1.073 -20.411 -10.192 1.00 95.69 280 HIS A CA 1
ATOM 2260 C C . HIS A 1 280 ? 2.340 -20.373 -9.323 1.00 95.69 280 HIS A C 1
ATOM 2262 O O . HIS A 1 280 ? 3.032 -21.382 -9.176 1.00 95.69 280 HIS A O 1
ATOM 2268 N N . PHE A 1 281 ? 2.658 -19.217 -8.731 1.00 97.31 281 PHE A N 1
ATOM 2269 C CA . PHE A 1 281 ? 3.944 -19.016 -8.059 1.00 97.31 281 PHE A CA 1
ATOM 2270 C C . PHE A 1 281 ? 3.955 -19.454 -6.592 1.00 97.31 281 PHE A C 1
ATOM 2272 O O . PHE A 1 281 ? 4.976 -19.964 -6.123 1.00 97.31 281 PHE A O 1
ATOM 2279 N N . ILE A 1 282 ? 2.862 -19.250 -5.846 1.00 97.12 282 ILE A N 1
ATOM 2280 C CA . ILE A 1 282 ? 2.830 -19.456 -4.384 1.00 97.12 282 ILE A CA 1
ATOM 2281 C C . ILE A 1 282 ? 3.195 -20.874 -3.934 1.00 97.12 282 ILE A C 1
ATOM 2283 O O . ILE A 1 282 ? 3.915 -20.988 -2.939 1.00 97.12 282 ILE A O 1
ATOM 2287 N N . PRO A 1 283 ? 2.798 -21.955 -4.633 1.00 96.81 283 PRO A N 1
ATOM 2288 C CA . PRO A 1 283 ? 3.217 -23.306 -4.263 1.00 96.81 283 PRO A CA 1
ATOM 2289 C C . PRO A 1 283 ? 4.743 -23.491 -4.189 1.00 96.81 283 PRO A C 1
ATOM 2291 O O . PRO A 1 283 ? 5.216 -24.347 -3.447 1.00 96.81 283 PRO A O 1
ATOM 2294 N N . ASN A 1 284 ? 5.512 -22.668 -4.913 1.00 96.50 284 ASN A N 1
ATOM 2295 C CA . ASN A 1 284 ? 6.974 -22.723 -4.983 1.00 96.50 284 ASN A CA 1
ATOM 2296 C C . ASN A 1 284 ? 7.657 -21.563 -4.236 1.00 96.50 284 ASN A C 1
ATOM 2298 O O . ASN A 1 284 ? 8.803 -21.231 -4.530 1.00 96.50 284 ASN A O 1
ATOM 2302 N N . ILE A 1 285 ? 6.984 -20.933 -3.267 1.00 97.62 285 ILE A N 1
ATOM 2303 C CA . ILE A 1 285 ? 7.495 -19.744 -2.559 1.00 97.62 285 ILE A CA 1
ATOM 2304 C C . ILE A 1 285 ? 8.904 -19.917 -1.966 1.00 97.62 285 ILE A C 1
ATOM 2306 O O . ILE A 1 285 ? 9.693 -18.972 -1.932 1.00 97.62 285 ILE A O 1
ATOM 2310 N N . GLU A 1 286 ? 9.276 -21.134 -1.565 1.00 96.56 286 GLU A N 1
ATOM 2311 C CA . GLU A 1 286 ? 10.604 -21.415 -1.010 1.00 96.56 286 GLU A CA 1
ATOM 2312 C C . GLU A 1 286 ? 11.736 -21.235 -2.033 1.00 96.56 286 GLU A C 1
ATOM 2314 O O . GLU A 1 286 ? 12.853 -20.847 -1.669 1.00 96.56 286 GLU A O 1
ATOM 2319 N N . THR A 1 287 ? 11.465 -21.451 -3.323 1.00 96.69 287 THR A N 1
ATOM 2320 C CA . THR A 1 287 ? 12.473 -21.345 -4.389 1.00 96.69 287 THR A CA 1
ATOM 2321 C C . THR A 1 287 ? 12.629 -19.925 -4.917 1.00 96.69 287 THR A C 1
ATOM 2323 O O . THR A 1 287 ? 13.591 -19.659 -5.636 1.00 96.69 287 THR A O 1
ATOM 2326 N N . TRP A 1 288 ? 11.739 -19.002 -4.533 1.00 97.69 288 TRP A N 1
ATOM 2327 C CA . TRP A 1 288 ? 11.738 -17.638 -5.052 1.00 97.69 288 TRP A CA 1
ATOM 2328 C C . TRP A 1 288 ? 13.074 -16.931 -4.829 1.00 97.69 288 TRP A C 1
ATOM 2330 O O . TRP A 1 288 ? 13.623 -16.903 -3.718 1.00 97.69 288 TRP A O 1
ATOM 2340 N N . LYS A 1 289 ? 13.595 -16.347 -5.907 1.00 96.50 289 LYS A N 1
ATOM 2341 C CA . LYS A 1 289 ? 14.742 -15.433 -5.893 1.00 96.50 289 LYS A CA 1
ATOM 2342 C C . LYS A 1 289 ? 14.268 -13.987 -6.055 1.00 96.50 289 LYS A C 1
ATOM 2344 O O . LYS A 1 289 ? 13.094 -13.726 -6.310 1.00 96.50 289 LYS A O 1
ATOM 2349 N N . ILE A 1 290 ? 15.195 -13.044 -5.879 1.00 96.12 290 ILE A N 1
ATOM 2350 C CA . ILE A 1 290 ? 14.913 -11.601 -5.845 1.00 96.12 290 ILE A CA 1
ATOM 2351 C C . ILE A 1 290 ? 14.054 -11.113 -7.026 1.00 96.12 290 ILE A C 1
ATOM 2353 O O . ILE A 1 290 ? 13.085 -10.406 -6.751 1.00 96.12 290 ILE A O 1
ATOM 2357 N N . PRO A 1 291 ? 14.334 -11.467 -8.297 1.00 96.19 291 PRO A N 1
ATOM 2358 C CA . PRO A 1 291 ? 13.522 -10.988 -9.416 1.00 96.19 291 PRO A CA 1
ATOM 2359 C C . PRO A 1 291 ? 12.048 -11.399 -9.292 1.00 96.19 291 PRO A C 1
ATOM 2361 O O . PRO A 1 291 ? 11.166 -10.547 -9.346 1.00 96.19 291 PRO A O 1
ATOM 2364 N N . VAL A 1 292 ? 11.782 -12.676 -8.995 1.00 97.38 292 VAL A N 1
ATOM 2365 C CA . VAL A 1 292 ? 10.419 -13.197 -8.784 1.00 97.38 292 VAL A CA 1
ATOM 2366 C C . VAL A 1 292 ? 9.732 -12.486 -7.618 1.00 97.38 292 VAL A C 1
ATOM 2368 O O . VAL A 1 292 ? 8.592 -12.049 -7.752 1.00 97.38 292 VAL A O 1
ATOM 2371 N N . ILE A 1 293 ? 10.433 -12.300 -6.493 1.00 97.88 293 ILE A N 1
ATOM 2372 C CA . ILE A 1 293 ? 9.895 -11.578 -5.328 1.00 97.88 293 ILE A CA 1
ATOM 2373 C C . ILE A 1 293 ? 9.484 -10.154 -5.720 1.00 97.88 293 ILE A C 1
ATOM 2375 O O . ILE A 1 293 ? 8.399 -9.716 -5.343 1.00 97.88 293 ILE A O 1
ATOM 2379 N N . ARG A 1 294 ? 10.308 -9.439 -6.498 1.00 96.00 294 ARG A N 1
ATOM 2380 C CA . ARG A 1 294 ? 9.990 -8.079 -6.966 1.00 96.00 294 ARG A CA 1
ATOM 2381 C C . ARG A 1 294 ? 8.756 -8.067 -7.862 1.00 96.00 294 ARG A C 1
ATOM 2383 O O . ARG A 1 294 ? 7.841 -7.300 -7.592 1.00 96.00 294 ARG A O 1
ATOM 2390 N N . SER A 1 295 ? 8.678 -8.946 -8.858 1.00 96.44 295 SER A N 1
ATOM 2391 C CA . SER A 1 295 ? 7.516 -8.996 -9.757 1.00 96.44 295 SER A CA 1
ATOM 2392 C C . SER A 1 295 ? 6.222 -9.367 -9.040 1.00 96.44 295 SER A C 1
ATOM 2394 O O . SER A 1 295 ? 5.191 -8.747 -9.288 1.00 96.44 295 SER A O 1
ATOM 2396 N N . ILE A 1 296 ? 6.270 -10.306 -8.090 1.00 97.88 296 ILE A N 1
ATOM 2397 C CA . ILE A 1 296 ? 5.112 -10.617 -7.242 1.00 97.88 296 ILE A CA 1
ATOM 2398 C C . ILE A 1 296 ? 4.750 -9.422 -6.352 1.00 97.88 296 ILE A C 1
ATOM 2400 O O . ILE A 1 296 ? 3.569 -9.122 -6.192 1.00 97.88 296 ILE A O 1
ATOM 2404 N N . THR A 1 297 ? 5.738 -8.698 -5.818 1.00 97.31 297 THR A N 1
ATOM 2405 C CA . THR A 1 297 ? 5.491 -7.477 -5.032 1.00 97.31 297 THR A CA 1
ATOM 2406 C C . THR A 1 297 ? 4.742 -6.436 -5.850 1.00 97.31 297 THR A C 1
ATOM 2408 O O . THR A 1 297 ? 3.776 -5.873 -5.353 1.00 97.31 297 THR A O 1
ATOM 2411 N N . HIS A 1 298 ? 5.110 -6.240 -7.116 1.00 95.25 298 HIS A N 1
ATOM 2412 C CA . HIS A 1 298 ? 4.427 -5.290 -7.993 1.00 95.25 298 HIS A CA 1
ATOM 2413 C C . HIS A 1 298 ? 2.967 -5.658 -8.258 1.00 95.25 298 HIS A C 1
ATOM 2415 O O . HIS A 1 298 ? 2.116 -4.771 -8.259 1.00 95.25 298 HIS A O 1
ATOM 2421 N N . ILE A 1 299 ? 2.668 -6.949 -8.441 1.00 95.06 299 ILE A N 1
ATOM 2422 C CA . ILE A 1 299 ? 1.287 -7.445 -8.562 1.00 95.06 299 ILE A CA 1
ATOM 2423 C C . ILE A 1 299 ? 0.500 -7.149 -7.283 1.00 95.06 299 ILE A C 1
ATOM 2425 O O . ILE A 1 299 ? -0.625 -6.651 -7.346 1.00 95.06 299 ILE A O 1
ATOM 2429 N N . VAL A 1 300 ? 1.096 -7.419 -6.118 1.00 94.69 300 VAL A N 1
ATOM 2430 C CA . VAL A 1 300 ? 0.477 -7.109 -4.824 1.00 94.69 300 VAL A CA 1
ATOM 2431 C C . VAL A 1 300 ? 0.267 -5.599 -4.676 1.00 94.69 300 VAL A C 1
ATOM 2433 O O . VAL A 1 300 ? -0.816 -5.185 -4.277 1.00 94.69 300 VAL A O 1
ATOM 2436 N N . ASP A 1 301 ? 1.237 -4.767 -5.050 1.00 93.31 301 ASP A N 1
ATOM 2437 C CA . ASP A 1 301 ? 1.123 -3.307 -4.987 1.00 93.31 301 ASP A CA 1
ATOM 2438 C C . ASP A 1 301 ? 0.001 -2.778 -5.882 1.00 93.31 301 ASP A C 1
ATOM 2440 O O . ASP A 1 301 ? -0.790 -1.958 -5.418 1.00 93.31 301 ASP A O 1
ATOM 2444 N N . ILE A 1 302 ? -0.161 -3.310 -7.099 1.00 91.75 302 ILE A N 1
ATOM 2445 C CA . ILE A 1 302 ? -1.289 -2.952 -7.973 1.00 91.75 302 ILE A CA 1
ATOM 2446 C C . ILE A 1 302 ? -2.622 -3.226 -7.260 1.00 91.75 302 ILE A C 1
ATOM 2448 O O . ILE A 1 302 ? -3.516 -2.377 -7.268 1.00 91.75 302 ILE A O 1
ATOM 2452 N N . MET A 1 303 ? -2.744 -4.370 -6.573 1.00 90.31 303 MET A N 1
ATOM 2453 C CA . MET A 1 303 ? -3.943 -4.692 -5.790 1.00 90.31 303 MET A CA 1
ATOM 2454 C C . MET A 1 303 ? -4.154 -3.751 -4.597 1.00 90.31 303 MET A C 1
ATOM 2456 O O . MET A 1 303 ? -5.277 -3.349 -4.276 1.00 90.31 303 MET A O 1
ATOM 2460 N N . VAL A 1 304 ? -3.071 -3.399 -3.909 1.00 88.75 304 VAL A N 1
ATOM 2461 C CA . VAL A 1 304 ? -3.093 -2.570 -2.697 1.00 88.75 304 VAL A CA 1
ATOM 2462 C C . VAL A 1 304 ? -3.354 -1.092 -3.014 1.00 88.75 304 VAL A C 1
ATOM 2464 O O . VAL A 1 304 ? -3.962 -0.395 -2.195 1.00 88.75 304 VAL A O 1
ATOM 2467 N N . ASN A 1 305 ? -2.973 -0.635 -4.206 1.00 87.69 305 ASN A N 1
ATOM 2468 C CA . ASN A 1 305 ? -3.049 0.760 -4.637 1.00 87.69 305 ASN A CA 1
ATOM 2469 C C . ASN A 1 305 ? -4.330 1.126 -5.409 1.00 87.69 305 ASN A C 1
ATOM 2471 O O . ASN A 1 305 ? -4.509 2.308 -5.697 1.00 87.69 305 ASN A O 1
ATOM 2475 N N . ALA A 1 306 ? -5.238 0.174 -5.690 1.00 85.06 306 ALA A N 1
ATOM 2476 C CA . ALA A 1 306 ? -6.597 0.423 -6.227 1.00 85.06 306 ALA A CA 1
ATOM 2477 C C . ALA A 1 306 ? -7.433 1.318 -5.296 1.00 85.06 306 ALA A C 1
ATOM 2479 O O . ALA A 1 306 ? -6.858 1.919 -4.414 1.00 85.06 306 ALA A O 1
ATOM 2480 N N . SER A 1 307 ? -8.748 1.470 -5.403 1.00 79.06 307 SER A N 1
ATOM 2481 C CA . SER A 1 307 ? -9.617 2.151 -4.428 1.00 79.06 307 SER A CA 1
ATOM 2482 C C . SER A 1 307 ? -10.201 1.168 -3.415 1.00 79.06 307 SER A C 1
ATOM 2484 O O . SER A 1 307 ? -10.122 -0.050 -3.581 1.00 79.06 307 SER A O 1
ATOM 2486 N N . SER A 1 308 ? -10.795 1.680 -2.333 1.00 69.44 308 SER A N 1
ATOM 2487 C CA . SER A 1 308 ? -11.471 0.838 -1.337 1.00 69.44 308 SER A CA 1
ATOM 2488 C C . SER A 1 308 ? -12.634 0.042 -1.938 1.00 69.44 308 SER A C 1
ATOM 2490 O O . SER A 1 308 ? -12.880 -1.085 -1.518 1.00 69.44 308 SER A O 1
ATOM 2492 N N . THR A 1 309 ? -13.325 0.604 -2.934 1.00 70.44 309 THR A N 1
ATOM 2493 C CA . THR A 1 309 ? -14.443 -0.051 -3.628 1.00 70.44 309 THR A CA 1
ATOM 2494 C C . THR A 1 309 ? -13.957 -1.263 -4.417 1.00 70.44 309 THR A C 1
ATOM 2496 O O . THR A 1 309 ? -14.474 -2.367 -4.248 1.00 70.44 309 THR A O 1
ATOM 2499 N N . THR A 1 310 ? -12.914 -1.080 -5.224 1.00 74.19 310 THR A N 1
ATOM 2500 C CA . THR A 1 310 ? -12.317 -2.144 -6.038 1.00 74.19 310 THR A CA 1
ATOM 2501 C C . THR A 1 310 ? -11.705 -3.226 -5.158 1.00 74.19 310 THR A C 1
ATOM 2503 O O . THR A 1 310 ? -11.898 -4.417 -5.391 1.00 74.19 310 THR A O 1
ATOM 2506 N N . GLN A 1 311 ? -11.059 -2.826 -4.063 1.00 69.38 311 GLN A N 1
ATOM 2507 C CA . GLN A 1 311 ? -10.572 -3.754 -3.046 1.00 69.38 311 GLN A CA 1
ATOM 2508 C C . GLN A 1 311 ? -11.689 -4.604 -2.444 1.00 69.38 311 GLN A C 1
ATOM 2510 O O . GLN A 1 311 ? -11.553 -5.823 -2.368 1.00 69.38 311 GLN A O 1
ATOM 2515 N N . ALA A 1 312 ? -12.819 -4.002 -2.075 1.00 66.69 312 ALA A N 1
ATOM 2516 C CA . ALA A 1 312 ? -13.953 -4.754 -1.550 1.00 66.69 312 ALA A CA 1
ATOM 2517 C C . ALA A 1 312 ? -14.483 -5.799 -2.550 1.00 66.69 312 ALA A C 1
ATOM 2519 O O . ALA A 1 312 ? -14.955 -6.852 -2.126 1.00 66.69 312 ALA A O 1
ATOM 2520 N N . HIS A 1 313 ? -14.384 -5.552 -3.862 1.00 70.38 313 HIS A N 1
ATOM 2521 C CA . HIS A 1 313 ? -14.744 -6.534 -4.889 1.00 70.38 313 HIS A CA 1
ATOM 2522 C C . HIS A 1 313 ? -13.735 -7.690 -4.966 1.00 70.38 313 HIS A C 1
ATOM 2524 O O . HIS A 1 313 ? -14.114 -8.858 -4.908 1.00 70.38 313 HIS A O 1
ATOM 2530 N N . ILE A 1 314 ? -12.445 -7.366 -5.006 1.00 68.31 314 ILE A N 1
ATOM 2531 C CA . ILE A 1 314 ? -11.332 -8.324 -5.089 1.00 68.31 314 ILE A CA 1
ATOM 2532 C C . ILE A 1 314 ? -11.320 -9.285 -3.911 1.00 68.31 314 ILE A C 1
ATOM 2534 O O . ILE A 1 314 ? -11.188 -10.502 -4.061 1.00 68.31 314 ILE A O 1
ATOM 2538 N N . PHE A 1 315 ? -11.481 -8.740 -2.713 1.00 64.31 315 PHE A N 1
ATOM 2539 C CA . PHE A 1 315 ? -11.315 -9.509 -1.492 1.00 64.31 315 PHE A CA 1
ATOM 2540 C C . PHE A 1 315 ? -12.535 -10.369 -1.148 1.00 64.31 315 PHE A C 1
ATOM 2542 O O . PHE A 1 315 ? -12.467 -11.172 -0.219 1.00 64.31 315 PHE A O 1
ATOM 2549 N N . GLN A 1 316 ? -13.615 -10.309 -1.941 1.00 65.94 316 GLN A N 1
ATOM 2550 C CA . GLN A 1 316 ? -14.654 -11.343 -1.901 1.00 65.94 316 GLN A CA 1
ATOM 2551 C C . GLN A 1 316 ? -14.119 -12.719 -2.313 1.00 65.94 316 GLN A C 1
ATOM 2553 O O . GLN A 1 316 ? -14.745 -13.717 -1.960 1.00 65.94 316 GLN A O 1
ATOM 2558 N N . GLN A 1 317 ? -12.966 -12.804 -2.995 1.00 78.31 317 GLN A N 1
ATOM 2559 C CA . GLN A 1 317 ? -12.277 -14.068 -3.241 1.00 78.31 317 GLN A CA 1
ATOM 2560 C C . GLN A 1 317 ? -11.442 -14.490 -2.014 1.00 78.31 317 GLN A C 1
ATOM 2562 O O . GLN A 1 317 ? -10.366 -13.932 -1.773 1.00 78.31 317 GLN A O 1
ATOM 2567 N N . PRO A 1 318 ? -11.847 -15.529 -1.253 1.00 73.88 318 PRO A N 1
ATOM 2568 C CA . PRO A 1 318 ? -11.164 -15.898 -0.009 1.00 73.88 318 PRO A CA 1
ATOM 2569 C C . PRO A 1 318 ? -9.715 -16.362 -0.215 1.00 73.88 318 PRO A C 1
ATOM 2571 O O . PRO A 1 318 ? -8.897 -16.248 0.697 1.00 73.88 318 PRO A O 1
ATOM 2574 N N . LYS A 1 319 ? -9.392 -16.852 -1.420 1.00 86.12 319 LYS A N 1
ATOM 2575 C CA . LYS A 1 319 ? -8.057 -17.335 -1.790 1.00 86.12 319 LYS A CA 1
ATOM 2576 C C . LYS A 1 319 ? -6.980 -16.255 -1.670 1.00 86.12 319 LYS A C 1
ATOM 2578 O O . LYS A 1 319 ? -5.869 -16.566 -1.260 1.00 86.12 319 LYS A O 1
ATOM 2583 N N . ILE A 1 320 ? -7.308 -14.989 -1.945 1.00 89.12 320 ILE A N 1
ATOM 2584 C CA . ILE A 1 320 ? -6.345 -13.881 -1.836 1.00 89.12 320 ILE A CA 1
ATOM 2585 C C . ILE A 1 320 ? -5.834 -13.727 -0.399 1.00 89.12 320 ILE A C 1
ATOM 2587 O O . ILE A 1 320 ? -4.640 -13.523 -0.180 1.00 89.12 320 ILE A O 1
ATOM 2591 N N . ILE A 1 321 ? -6.712 -13.895 0.595 1.00 89.38 321 ILE A N 1
ATOM 2592 C CA . ILE A 1 321 ? -6.316 -13.872 2.008 1.00 89.38 321 ILE A CA 1
ATOM 2593 C C . ILE A 1 321 ? -5.394 -15.060 2.311 1.00 89.38 321 ILE A C 1
ATOM 2595 O O . ILE A 1 321 ? -4.399 -14.899 3.013 1.00 89.38 321 ILE A O 1
ATOM 2599 N N . ASP A 1 322 ? -5.679 -16.243 1.763 1.00 92.31 322 ASP A N 1
ATOM 2600 C CA . ASP A 1 322 ? -4.819 -17.418 1.941 1.00 92.31 322 ASP A CA 1
ATOM 2601 C C . ASP A 1 322 ? -3.431 -17.238 1.313 1.00 92.31 322 ASP A C 1
ATOM 2603 O O . ASP A 1 322 ? -2.426 -17.612 1.921 1.00 92.31 322 ASP A O 1
ATOM 2607 N N . TYR A 1 323 ? -3.349 -16.588 0.155 1.00 95.12 323 TYR A N 1
ATOM 2608 C CA . TYR A 1 323 ? -2.088 -16.216 -0.484 1.00 95.12 323 TYR A CA 1
ATOM 2609 C C . TYR A 1 323 ? -1.285 -15.220 0.343 1.00 95.12 323 TYR A C 1
ATOM 2611 O O . TYR A 1 323 ? -0.114 -15.472 0.635 1.00 95.12 323 TYR A O 1
ATOM 2619 N N . ALA A 1 324 ? -1.926 -14.148 0.808 1.00 94.75 324 ALA A N 1
ATOM 2620 C CA . ALA A 1 324 ? -1.302 -13.173 1.693 1.00 94.75 324 ALA A CA 1
ATOM 2621 C C . ALA A 1 324 ? -0.759 -13.839 2.968 1.00 94.75 324 ALA A C 1
ATOM 2623 O O . ALA A 1 324 ? 0.386 -13.622 3.357 1.00 94.75 324 ALA A O 1
ATOM 2624 N N . LEU A 1 325 ? -1.543 -14.717 3.599 1.00 95.25 325 LEU A N 1
ATOM 2625 C CA . LEU A 1 325 ? -1.107 -15.442 4.792 1.00 95.25 325 LEU A CA 1
ATOM 2626 C C . LEU A 1 325 ? 0.012 -16.446 4.504 1.00 95.25 325 LEU A C 1
ATOM 2628 O O . LEU A 1 325 ? 0.862 -16.650 5.365 1.00 95.25 325 LEU A O 1
ATOM 2632 N N . THR A 1 326 ? 0.041 -17.059 3.320 1.00 97.19 326 THR A N 1
ATOM 2633 C CA . THR A 1 326 ? 1.135 -17.956 2.914 1.00 97.19 326 THR A CA 1
ATOM 2634 C C . THR A 1 326 ? 2.450 -17.186 2.793 1.00 97.19 326 THR A C 1
ATOM 2636 O O . THR A 1 326 ? 3.462 -17.627 3.336 1.00 97.19 326 THR A O 1
ATOM 2639 N N . ILE A 1 327 ? 2.420 -15.992 2.190 1.00 97.75 327 ILE A N 1
ATOM 2640 C CA . ILE A 1 327 ? 3.574 -15.081 2.124 1.00 97.75 327 ILE A CA 1
ATOM 2641 C C . ILE A 1 327 ? 4.040 -14.697 3.535 1.00 97.75 327 ILE A C 1
ATOM 2643 O O . ILE A 1 327 ? 5.221 -14.821 3.850 1.00 97.75 327 ILE A O 1
ATOM 2647 N N . LEU A 1 328 ? 3.117 -14.287 4.411 1.00 97.38 328 LEU A N 1
ATOM 2648 C CA . LEU A 1 328 ? 3.440 -13.842 5.774 1.00 97.38 328 LEU A CA 1
ATOM 2649 C C . LEU A 1 328 ? 3.856 -14.967 6.732 1.00 97.38 328 LEU A C 1
ATOM 2651 O O . LEU A 1 328 ? 4.405 -14.684 7.794 1.00 97.38 328 LEU A O 1
ATOM 2655 N N . ARG A 1 329 ? 3.586 -16.231 6.392 1.00 96.62 329 ARG A N 1
ATOM 2656 C CA . ARG A 1 329 ? 4.024 -17.410 7.158 1.00 96.62 329 ARG A CA 1
ATOM 2657 C C . ARG A 1 329 ? 5.351 -17.978 6.664 1.00 96.62 329 ARG A C 1
ATOM 2659 O O . ARG A 1 329 ? 5.944 -18.804 7.358 1.00 96.62 329 ARG A O 1
ATOM 2666 N N . ASN A 1 330 ? 5.814 -17.576 5.481 1.00 97.25 330 ASN A N 1
ATOM 2667 C CA . ASN A 1 330 ? 7.035 -18.112 4.905 1.00 97.25 330 ASN A CA 1
ATOM 2668 C C . ASN A 1 330 ? 8.264 -17.697 5.736 1.00 97.25 330 ASN A C 1
ATOM 2670 O O . ASN A 1 330 ? 8.591 -16.516 5.871 1.00 97.25 330 ASN A O 1
ATOM 2674 N N . GLN A 1 331 ? 8.978 -18.688 6.274 1.00 95.50 331 GLN A N 1
ATOM 2675 C CA . GLN A 1 331 ? 10.097 -18.450 7.188 1.00 95.50 331 GLN A CA 1
ATOM 2676 C C . GLN A 1 331 ? 11.284 -17.761 6.505 1.00 95.50 331 GLN A C 1
ATOM 2678 O O . GLN A 1 331 ? 11.919 -16.903 7.119 1.00 95.50 331 GLN A O 1
ATOM 2683 N N . LYS A 1 332 ? 11.566 -18.094 5.238 1.00 95.19 332 LYS A N 1
ATOM 2684 C CA . LYS A 1 332 ? 12.658 -17.497 4.457 1.00 95.19 332 LYS A CA 1
ATOM 2685 C C . LYS A 1 332 ? 12.443 -15.995 4.254 1.00 95.19 332 LYS A C 1
ATOM 2687 O O . LYS A 1 332 ? 13.376 -15.221 4.466 1.00 95.19 332 LYS A O 1
ATOM 2692 N N . LEU A 1 333 ? 11.223 -15.576 3.914 1.00 96.56 333 LEU A N 1
ATOM 2693 C CA . LEU A 1 333 ? 10.860 -14.162 3.796 1.00 96.56 333 LEU A CA 1
ATOM 2694 C C . LEU A 1 333 ? 10.892 -13.472 5.168 1.00 96.56 333 LEU A C 1
ATOM 2696 O O . LEU A 1 333 ? 11.549 -12.443 5.333 1.00 96.56 333 LEU A O 1
ATOM 2700 N N . CYS A 1 334 ? 10.257 -14.058 6.189 1.00 95.31 334 CYS A N 1
ATOM 2701 C CA . CYS A 1 334 ? 10.193 -13.466 7.528 1.00 95.31 334 CYS A CA 1
ATOM 2702 C C . CYS A 1 334 ? 11.564 -13.326 8.207 1.00 95.31 334 CYS A C 1
ATOM 2704 O O . CYS A 1 334 ? 11.768 -12.379 8.967 1.00 95.31 334 CYS A O 1
ATOM 2706 N N . ALA A 1 335 ? 12.532 -14.199 7.911 1.00 94.38 335 ALA A N 1
ATOM 2707 C CA . ALA A 1 335 ? 13.896 -14.087 8.432 1.00 94.38 335 ALA A CA 1
ATOM 2708 C C . ALA A 1 335 ? 14.574 -12.758 8.040 1.00 94.38 335 ALA A C 1
ATOM 2710 O O . ALA A 1 335 ? 15.444 -12.263 8.761 1.00 94.38 335 ALA A O 1
ATOM 2711 N N . ARG A 1 336 ? 14.154 -12.135 6.929 1.00 95.31 336 ARG A N 1
ATOM 2712 C CA . ARG A 1 336 ? 14.691 -10.848 6.462 1.00 95.31 336 ARG A CA 1
ATOM 2713 C C . ARG A 1 336 ? 14.200 -9.645 7.263 1.00 95.31 336 ARG A C 1
ATOM 2715 O O . ARG A 1 336 ? 14.861 -8.610 7.225 1.00 95.31 336 ARG A O 1
ATOM 2722 N N . LEU A 1 337 ? 13.124 -9.772 8.044 1.00 94.12 337 LEU A N 1
ATOM 2723 C CA . LEU A 1 337 ? 12.535 -8.679 8.835 1.00 94.12 337 LEU A CA 1
ATOM 2724 C C . LEU A 1 337 ? 13.482 -8.080 9.893 1.00 94.12 337 LEU A C 1
ATOM 2726 O O . LEU A 1 337 ? 13.266 -6.959 10.359 1.00 94.12 337 LEU A O 1
ATOM 2730 N N . GLN A 1 338 ? 14.555 -8.797 10.238 1.00 92.31 338 GLN A N 1
ATOM 2731 C CA . GLN A 1 338 ? 15.617 -8.332 11.133 1.00 92.31 338 GLN A CA 1
ATOM 2732 C C . GLN A 1 338 ? 16.586 -7.328 10.480 1.00 92.31 338 GLN A C 1
ATOM 2734 O O . GLN A 1 338 ? 17.458 -6.785 11.171 1.00 92.31 338 GLN A O 1
ATOM 2739 N N . SER A 1 339 ? 16.479 -7.077 9.171 1.00 89.12 339 SER A N 1
ATOM 2740 C CA . SER A 1 339 ? 17.263 -6.041 8.493 1.00 89.12 339 SER A CA 1
ATOM 2741 C C . SER A 1 339 ? 16.766 -4.642 8.858 1.00 89.12 339 SER A C 1
ATOM 2743 O O . SER A 1 339 ? 15.574 -4.419 9.057 1.00 89.12 339 SER A O 1
ATOM 2745 N N . LYS A 1 340 ? 17.689 -3.676 8.917 1.00 84.31 340 LYS A N 1
ATOM 2746 C CA . LYS A 1 340 ? 17.350 -2.248 9.035 1.00 84.31 340 LYS A CA 1
ATOM 2747 C C . LYS A 1 340 ? 17.098 -1.589 7.677 1.00 84.31 340 LYS A C 1
ATOM 2749 O O . LYS A 1 340 ? 16.488 -0.527 7.632 1.00 84.31 340 LYS A O 1
ATOM 2754 N N . THR A 1 341 ? 17.577 -2.196 6.594 1.00 85.62 341 THR A N 1
ATOM 2755 C CA . THR A 1 341 ? 17.422 -1.692 5.228 1.00 85.62 341 THR A CA 1
ATOM 2756 C C . THR A 1 341 ? 16.265 -2.393 4.532 1.00 85.62 341 THR A C 1
ATOM 2758 O O . THR A 1 341 ? 16.067 -3.597 4.718 1.00 85.62 341 THR A O 1
ATOM 2761 N N . MET A 1 342 ? 15.516 -1.640 3.724 1.00 86.44 342 MET A N 1
ATOM 2762 C CA . MET A 1 342 ? 14.474 -2.199 2.867 1.00 86.44 342 MET A CA 1
ATOM 2763 C C . MET A 1 342 ? 15.118 -3.107 1.814 1.00 86.44 342 MET A C 1
ATOM 2765 O O . MET A 1 342 ? 16.067 -2.712 1.140 1.00 86.44 342 MET A O 1
ATOM 2769 N N . ASN A 1 343 ? 14.602 -4.324 1.684 1.00 91.88 343 ASN A N 1
ATOM 2770 C CA . ASN A 1 343 ? 14.970 -5.278 0.642 1.00 91.88 343 ASN A CA 1
ATOM 2771 C C . ASN A 1 343 ? 13.686 -5.838 -0.001 1.00 91.88 343 ASN A C 1
ATOM 2773 O O . ASN A 1 343 ? 12.598 -5.597 0.531 1.00 91.88 343 ASN A O 1
ATOM 2777 N N . PRO A 1 344 ? 13.780 -6.550 -1.136 1.00 94.44 344 PRO A N 1
ATOM 2778 C CA . PRO A 1 344 ? 12.609 -7.069 -1.842 1.00 94.44 344 PRO A CA 1
ATOM 2779 C C . PRO A 1 344 ? 11.677 -7.926 -0.974 1.00 94.44 344 PRO A C 1
ATOM 2781 O O . PRO A 1 344 ? 10.463 -7.785 -1.066 1.00 94.44 344 PRO A O 1
ATOM 2784 N N . GLU A 1 345 ? 12.212 -8.768 -0.086 1.00 96.38 345 GLU A N 1
ATOM 2785 C CA . GLU A 1 345 ? 11.409 -9.594 0.823 1.00 96.38 345 GLU A CA 1
ATOM 2786 C C . GLU A 1 345 ? 10.615 -8.751 1.832 1.00 96.38 345 GLU A C 1
ATOM 2788 O O . GLU A 1 345 ? 9.428 -8.985 2.059 1.00 96.38 345 GLU A O 1
ATOM 2793 N N . ILE A 1 346 ? 11.263 -7.750 2.434 1.00 96.00 346 ILE A N 1
ATOM 2794 C CA . ILE A 1 346 ? 10.630 -6.814 3.373 1.00 96.00 346 ILE A CA 1
ATOM 2795 C C . ILE A 1 346 ? 9.575 -5.980 2.650 1.00 96.00 346 ILE A C 1
ATOM 2797 O O . ILE A 1 346 ? 8.513 -5.732 3.220 1.00 96.00 346 ILE A O 1
ATOM 2801 N N . TRP A 1 347 ? 9.842 -5.576 1.405 1.00 95.12 347 TRP A N 1
ATOM 2802 C CA . TRP A 1 347 ? 8.878 -4.849 0.588 1.00 95.12 347 TRP A CA 1
ATOM 2803 C C . TRP A 1 347 ? 7.636 -5.701 0.327 1.00 95.12 347 TRP A C 1
ATOM 2805 O O . TRP A 1 347 ? 6.542 -5.261 0.670 1.00 95.12 347 TRP A O 1
ATOM 2815 N N . LEU A 1 348 ? 7.797 -6.950 -0.125 1.00 97.56 348 LEU A N 1
ATOM 2816 C CA . LEU A 1 348 ? 6.679 -7.875 -0.322 1.00 97.56 348 LEU A CA 1
ATOM 2817 C C . LEU A 1 348 ? 5.834 -8.039 0.949 1.00 97.56 348 LEU A C 1
ATOM 2819 O O . LEU A 1 348 ? 4.604 -7.959 0.900 1.00 97.56 348 LEU A O 1
ATOM 2823 N N . ILE A 1 349 ? 6.482 -8.244 2.102 1.00 97.56 349 ILE A N 1
ATOM 2824 C CA . ILE A 1 349 ? 5.791 -8.363 3.393 1.00 97.56 349 ILE A CA 1
ATOM 2825 C C . ILE A 1 349 ? 5.044 -7.070 3.723 1.00 97.56 349 ILE A C 1
ATOM 2827 O O . ILE A 1 349 ? 3.881 -7.114 4.121 1.00 97.56 349 ILE A O 1
ATOM 2831 N N . ASN A 1 350 ? 5.686 -5.916 3.547 1.00 95.56 350 ASN A N 1
ATOM 2832 C CA . ASN A 1 350 ? 5.073 -4.623 3.807 1.00 95.56 350 ASN A CA 1
ATOM 2833 C C . ASN A 1 350 ? 3.848 -4.378 2.911 1.00 95.56 350 ASN A C 1
ATOM 2835 O O . ASN A 1 350 ? 2.809 -3.954 3.415 1.00 95.56 350 ASN A O 1
ATOM 2839 N N . SER A 1 351 ? 3.941 -4.668 1.616 1.00 94.81 351 SER A N 1
ATOM 2840 C CA . SER A 1 351 ? 2.831 -4.545 0.667 1.00 94.81 351 SER A CA 1
ATOM 2841 C C . SER A 1 351 ? 1.682 -5.481 1.030 1.00 94.81 351 SER A C 1
ATOM 2843 O O . SER A 1 351 ? 0.538 -5.046 1.156 1.00 94.81 351 SER A O 1
ATOM 2845 N N . THR A 1 352 ? 1.996 -6.739 1.349 1.00 95.94 352 THR A N 1
ATOM 2846 C CA . THR A 1 352 ? 1.012 -7.736 1.796 1.00 95.94 352 THR A CA 1
ATOM 2847 C C . THR A 1 352 ? 0.287 -7.289 3.072 1.00 95.94 352 THR A C 1
ATOM 2849 O O . THR A 1 352 ? -0.941 -7.349 3.152 1.00 95.94 352 THR A O 1
ATOM 2852 N N . LEU A 1 353 ? 1.025 -6.778 4.065 1.00 95.62 353 LEU A N 1
ATOM 2853 C CA . LEU A 1 353 ? 0.452 -6.229 5.298 1.00 95.62 353 LEU A CA 1
ATOM 2854 C C . LEU A 1 353 ? -0.378 -4.971 5.048 1.00 95.62 353 LEU A C 1
ATOM 2856 O O . LEU A 1 353 ? -1.423 -4.811 5.670 1.00 95.62 353 LEU A O 1
ATOM 2860 N N . THR A 1 354 ? 0.059 -4.092 4.146 1.00 92.69 354 THR A N 1
ATOM 2861 C CA . THR A 1 354 ? -0.698 -2.890 3.769 1.00 92.69 354 THR A CA 1
ATOM 2862 C C . THR A 1 354 ? -2.053 -3.289 3.180 1.00 92.69 354 THR A C 1
ATOM 2864 O O . THR A 1 354 ? -3.078 -2.744 3.586 1.00 92.69 354 THR A O 1
ATOM 2867 N N . GLY A 1 355 ? -2.074 -4.301 2.306 1.00 89.94 355 GLY A N 1
ATOM 2868 C CA . GLY A 1 355 ? -3.304 -4.881 1.773 1.00 89.94 355 GLY A CA 1
ATOM 2869 C C . GLY A 1 355 ? -4.219 -5.431 2.859 1.00 89.94 355 GLY A C 1
ATOM 2870 O O . GLY A 1 355 ? -5.364 -5.004 2.957 1.00 89.94 355 GLY A O 1
ATOM 2871 N N . LEU A 1 356 ? -3.716 -6.324 3.718 1.00 91.00 356 LEU A N 1
ATOM 2872 C CA . LEU A 1 356 ? -4.517 -6.903 4.808 1.00 91.00 356 LEU A CA 1
ATOM 2873 C C . LEU A 1 356 ? -5.025 -5.842 5.791 1.00 91.00 356 LEU A C 1
ATOM 2875 O O . LEU A 1 356 ? -6.162 -5.922 6.241 1.00 91.00 356 LEU A O 1
ATOM 2879 N N . HIS A 1 357 ? -4.218 -4.828 6.099 1.00 90.94 357 HIS A N 1
ATOM 2880 C CA . HIS A 1 357 ? -4.640 -3.705 6.928 1.00 90.94 357 HIS A CA 1
ATOM 2881 C C . HIS A 1 357 ? -5.776 -2.908 6.272 1.00 90.94 357 HIS A C 1
ATOM 2883 O O . HIS A 1 357 ? -6.746 -2.568 6.937 1.00 90.94 357 HIS A O 1
ATOM 2889 N N . ASN A 1 358 ? -5.715 -2.650 4.967 1.00 85.94 358 ASN A N 1
ATOM 2890 C CA . ASN A 1 358 ? -6.823 -1.990 4.279 1.00 85.94 358 ASN A CA 1
ATOM 2891 C C . ASN A 1 358 ? -8.104 -2.860 4.286 1.00 85.94 358 ASN A C 1
ATOM 2893 O O . ASN A 1 358 ? -9.205 -2.315 4.278 1.00 85.94 358 ASN A O 1
ATOM 2897 N N . MET A 1 359 ? -7.982 -4.193 4.363 1.00 81.19 359 MET A N 1
ATOM 2898 C CA . MET A 1 359 ? -9.126 -5.118 4.417 1.00 81.19 359 MET A CA 1
ATOM 2899 C C . MET A 1 359 ? -9.846 -5.156 5.768 1.00 81.19 359 MET A C 1
ATOM 2901 O O . MET A 1 359 ? -11.038 -5.454 5.792 1.00 81.19 359 MET A O 1
ATOM 2905 N N . ILE A 1 360 ? -9.170 -4.883 6.893 1.00 84.62 360 ILE A N 1
ATOM 2906 C CA . ILE A 1 360 ? -9.796 -5.029 8.225 1.00 84.62 360 ILE A CA 1
ATOM 2907 C C . ILE A 1 360 ? -10.924 -4.023 8.491 1.00 84.62 360 ILE A C 1
ATOM 2909 O O . ILE A 1 360 ? -11.672 -4.193 9.451 1.00 84.62 360 ILE A O 1
ATOM 2913 N N . TYR A 1 361 ? -11.063 -3.003 7.644 1.00 82.38 361 TYR A N 1
ATOM 2914 C CA . TYR A 1 361 ? -12.164 -2.048 7.706 1.00 82.38 361 TYR A CA 1
ATOM 2915 C C . TYR A 1 361 ? -13.476 -2.598 7.122 1.00 82.38 361 TYR A C 1
ATOM 2917 O O . TYR A 1 361 ? -14.544 -2.096 7.460 1.00 82.38 361 TYR A O 1
ATOM 2925 N N . ASP A 1 362 ? -13.428 -3.657 6.305 1.00 83.06 362 ASP A N 1
ATOM 2926 C CA . ASP A 1 362 ? -14.629 -4.367 5.861 1.00 83.06 362 ASP A CA 1
ATOM 2927 C C . ASP A 1 362 ? -15.014 -5.454 6.877 1.00 83.06 362 ASP A C 1
ATOM 2929 O O . ASP A 1 362 ? -14.246 -6.374 7.173 1.00 83.06 362 ASP A O 1
ATOM 2933 N N . ALA A 1 363 ? -16.240 -5.379 7.399 1.00 82.69 363 ALA A N 1
ATOM 2934 C CA . ALA A 1 363 ? -16.715 -6.280 8.447 1.00 82.69 363 ALA A CA 1
ATOM 2935 C C . ALA A 1 363 ? -16.745 -7.764 8.025 1.00 82.69 363 ALA A C 1
ATOM 2937 O O . ALA A 1 363 ? -16.505 -8.647 8.857 1.00 82.69 363 ALA A O 1
ATOM 2938 N N . LYS A 1 364 ? -17.023 -8.068 6.747 1.00 83.38 364 LYS A N 1
ATOM 2939 C CA . LYS A 1 364 ? -17.043 -9.449 6.239 1.00 83.38 364 LYS A CA 1
ATOM 2940 C C . LYS A 1 364 ? -15.624 -9.994 6.136 1.00 83.38 364 LYS A C 1
ATOM 2942 O O . LYS A 1 364 ? -15.377 -11.120 6.572 1.00 83.38 364 LYS A O 1
ATOM 2947 N N . LEU A 1 365 ? -14.691 -9.201 5.612 1.00 82.88 365 LEU A N 1
ATOM 2948 C CA . LEU A 1 365 ? -13.283 -9.592 5.496 1.00 82.88 365 LEU A CA 1
ATOM 2949 C C . LEU A 1 365 ? -12.627 -9.753 6.865 1.00 82.88 365 LEU A C 1
ATOM 2951 O O . LEU A 1 365 ? -11.944 -10.750 7.109 1.00 82.88 365 LEU A O 1
ATOM 2955 N N . LEU A 1 366 ? -12.907 -8.837 7.792 1.00 86.12 366 LEU A N 1
ATOM 2956 C CA . LEU A 1 366 ? -12.446 -8.941 9.170 1.00 86.12 366 LEU A CA 1
ATOM 2957 C C . LEU A 1 366 ? -12.936 -10.237 9.829 1.00 86.12 366 LEU A C 1
ATOM 2959 O O . LEU A 1 366 ? -12.164 -10.935 10.488 1.00 86.12 366 LEU A O 1
ATOM 2963 N N . ALA A 1 367 ? -14.202 -10.606 9.612 1.00 85.56 367 ALA A N 1
ATOM 2964 C CA . ALA A 1 367 ? -14.749 -11.864 10.111 1.00 85.56 367 ALA A CA 1
ATOM 2965 C C . ALA A 1 367 ? -14.051 -13.095 9.504 1.00 85.56 367 ALA A C 1
ATOM 2967 O O . ALA A 1 367 ? -13.858 -14.089 10.208 1.00 85.56 367 ALA A O 1
ATOM 2968 N N . ILE A 1 368 ? -13.649 -13.050 8.228 1.00 86.12 368 ILE A N 1
ATOM 2969 C CA . ILE A 1 368 ? -12.858 -14.123 7.607 1.00 86.12 368 ILE A CA 1
ATOM 2970 C C . ILE A 1 368 ? -11.476 -14.214 8.259 1.00 86.12 368 ILE A C 1
ATOM 2972 O O . ILE A 1 368 ? -11.048 -15.311 8.621 1.00 86.12 368 ILE A O 1
ATOM 2976 N N . LEU A 1 369 ? -10.798 -13.081 8.457 1.00 87.38 369 LEU A N 1
ATOM 2977 C CA . LEU A 1 369 ? -9.467 -13.050 9.059 1.00 87.38 369 LEU A CA 1
ATOM 2978 C C . LEU A 1 369 ? -9.483 -13.587 10.499 1.00 87.38 369 LEU A C 1
ATOM 2980 O O . LEU A 1 369 ? -8.664 -14.440 10.840 1.00 87.38 369 LEU A O 1
ATOM 2984 N N . ARG A 1 370 ? -10.478 -13.191 11.307 1.00 87.56 370 ARG A N 1
ATOM 2985 C CA . ARG A 1 370 ? -10.688 -13.708 12.674 1.00 87.56 370 ARG A CA 1
ATOM 2986 C C . ARG A 1 370 ? -10.875 -15.230 12.708 1.00 87.56 370 ARG A C 1
ATOM 2988 O O . ARG A 1 370 ? -10.337 -15.896 13.586 1.00 87.56 370 ARG A O 1
ATOM 2995 N N . LYS A 1 371 ? -11.570 -15.814 11.724 1.00 87.62 371 LYS A N 1
ATOM 2996 C CA . LYS A 1 371 ? -11.774 -17.275 11.636 1.00 87.62 371 LYS A CA 1
ATOM 2997 C C . LYS A 1 371 ? -10.507 -18.065 11.296 1.00 87.62 371 LYS A C 1
ATOM 2999 O O . LYS A 1 371 ? -10.463 -19.259 11.570 1.00 87.62 371 LYS A O 1
ATOM 3004 N N . LYS A 1 372 ? -9.493 -17.440 10.688 1.00 86.38 372 LYS A N 1
ATOM 3005 C CA . LYS A 1 372 ? -8.263 -18.121 10.238 1.00 86.38 372 LYS A CA 1
ATOM 3006 C C . LYS A 1 372 ? -7.185 -18.258 11.325 1.00 86.38 372 LYS A C 1
ATOM 3008 O O . LYS A 1 372 ? -6.088 -18.721 11.004 1.00 86.38 372 LYS A O 1
ATOM 3013 N N . THR A 1 373 ? -7.470 -17.846 12.569 1.00 81.56 373 THR A N 1
ATOM 3014 C CA . THR A 1 373 ? -6.565 -17.956 13.737 1.00 81.56 373 THR A CA 1
ATOM 3015 C C . THR A 1 373 ? -5.139 -17.492 13.417 1.00 81.56 373 THR A C 1
ATOM 3017 O O . THR A 1 373 ? -4.169 -18.243 13.503 1.00 81.56 373 THR A O 1
ATOM 3020 N N . VAL A 1 374 ? -5.025 -16.249 12.950 1.00 90.00 374 VAL A N 1
ATOM 3021 C CA . VAL A 1 374 ? -3.789 -15.662 12.394 1.00 90.00 374 VAL A CA 1
ATOM 3022 C C . VAL A 1 374 ? -3.016 -14.797 13.392 1.00 90.00 374 VAL A C 1
ATOM 3024 O O . VAL A 1 374 ? -1.971 -14.254 13.048 1.00 90.00 374 VAL A O 1
ATOM 3027 N N . THR A 1 375 ? -3.499 -14.689 14.629 1.00 90.62 375 THR A N 1
ATOM 3028 C CA . THR A 1 375 ? -2.941 -13.847 15.697 1.00 90.62 375 THR A CA 1
ATOM 3029 C C . THR A 1 375 ? -1.437 -14.077 15.903 1.00 90.62 375 THR A C 1
ATOM 3031 O O . THR A 1 375 ? -0.660 -13.123 15.944 1.00 90.62 375 THR A O 1
ATOM 3034 N N . SER A 1 376 ? -0.996 -15.340 15.926 1.00 90.31 376 SER A N 1
ATOM 3035 C CA . SER A 1 376 ? 0.418 -15.703 16.104 1.00 90.31 376 SER A CA 1
ATOM 3036 C C . SER A 1 376 ? 1.333 -15.192 14.985 1.00 90.31 376 SER A C 1
ATOM 3038 O O . SER A 1 376 ? 2.472 -14.817 15.260 1.00 90.31 376 SER A O 1
ATOM 3040 N N . VAL A 1 377 ? 0.836 -15.117 13.744 1.00 93.88 377 VAL A N 1
ATOM 3041 C CA . VAL A 1 377 ? 1.597 -14.619 12.586 1.00 93.88 377 VAL A CA 1
ATOM 3042 C C . VAL A 1 377 ? 1.950 -13.148 12.791 1.00 93.88 377 VAL A C 1
ATOM 3044 O O . VAL A 1 377 ? 3.108 -12.756 12.662 1.00 93.88 377 VAL A O 1
ATOM 3047 N N . PHE A 1 378 ? 0.967 -12.328 13.165 1.00 94.12 378 PHE A N 1
ATOM 3048 C CA . PHE A 1 378 ? 1.193 -10.895 13.342 1.00 94.12 378 PHE A CA 1
ATOM 3049 C C . PHE A 1 378 ? 2.030 -10.588 14.584 1.00 94.12 378 PHE A C 1
ATOM 3051 O O . PHE A 1 378 ? 2.876 -9.702 14.513 1.00 94.12 378 PHE A O 1
ATOM 3058 N N . ILE A 1 379 ? 1.889 -11.359 15.668 1.00 91.12 379 ILE A N 1
ATOM 3059 C CA . ILE A 1 379 ? 2.765 -11.240 16.848 1.00 91.12 379 ILE A CA 1
ATOM 3060 C C . ILE A 1 379 ? 4.218 -11.567 16.495 1.00 91.12 379 ILE A C 1
ATOM 3062 O O . ILE A 1 379 ? 5.143 -10.848 16.878 1.00 91.12 379 ILE A O 1
ATOM 3066 N N . GLN A 1 380 ? 4.448 -12.639 15.733 1.00 92.94 380 GLN A N 1
ATOM 3067 C CA . GLN A 1 380 ? 5.792 -12.974 15.272 1.00 92.94 380 GLN A CA 1
ATOM 3068 C C . GLN A 1 380 ? 6.390 -11.816 14.460 1.00 92.94 380 GLN A C 1
ATOM 3070 O O . GLN A 1 380 ? 7.548 -11.448 14.674 1.00 92.94 380 GLN A O 1
ATOM 3075 N N . ILE A 1 381 ? 5.603 -11.210 13.566 1.00 95.12 381 ILE A N 1
ATOM 3076 C CA . ILE A 1 381 ? 6.030 -10.057 12.766 1.00 95.12 381 ILE A CA 1
ATOM 3077 C C . ILE A 1 381 ? 6.340 -8.849 13.659 1.00 95.12 381 ILE A C 1
ATOM 3079 O O . ILE A 1 381 ? 7.407 -8.258 13.492 1.00 95.12 381 ILE A O 1
ATOM 3083 N N . THR A 1 382 ? 5.482 -8.493 14.624 1.00 92.50 382 THR A N 1
ATOM 3084 C CA . THR A 1 382 ? 5.722 -7.340 15.514 1.00 92.50 382 THR A CA 1
ATOM 3085 C C . THR A 1 382 ? 6.990 -7.495 16.348 1.00 92.50 382 THR A C 1
ATOM 3087 O O . THR A 1 382 ? 7.678 -6.499 16.579 1.00 92.50 382 THR A O 1
ATOM 3090 N N . ASN A 1 383 ? 7.318 -8.730 16.743 1.00 90.31 383 ASN A N 1
ATOM 3091 C CA . ASN A 1 383 ? 8.496 -9.055 17.550 1.00 90.31 383 ASN A CA 1
ATOM 3092 C C . ASN A 1 383 ? 9.787 -9.139 16.717 1.00 90.31 383 ASN A C 1
ATOM 3094 O O . ASN A 1 383 ? 10.882 -8.929 17.236 1.00 90.31 383 ASN A O 1
ATOM 3098 N N . THR A 1 384 ? 9.672 -9.460 15.425 1.00 92.62 384 THR A N 1
ATOM 3099 C CA . THR A 1 384 ? 10.826 -9.702 14.541 1.00 92.62 384 THR A CA 1
ATOM 3100 C C . THR A 1 384 ? 11.194 -8.471 13.711 1.00 92.62 384 THR A C 1
ATOM 3102 O O . THR A 1 384 ? 12.368 -8.236 13.426 1.00 92.62 384 THR A O 1
ATOM 3105 N N . ALA A 1 385 ? 10.209 -7.681 13.284 1.00 94.06 385 ALA A N 1
ATOM 3106 C CA . ALA A 1 385 ? 10.432 -6.587 12.351 1.00 94.06 385 ALA A CA 1
ATOM 3107 C C . ALA A 1 385 ? 11.168 -5.407 12.991 1.00 94.06 385 ALA A C 1
ATOM 3109 O O . ALA A 1 385 ? 10.729 -4.856 13.996 1.00 94.06 385 ALA A O 1
ATOM 3110 N N . LYS A 1 386 ? 12.254 -4.952 12.353 1.00 92.19 386 LYS A N 1
ATOM 3111 C CA . LYS A 1 386 ? 12.925 -3.689 12.717 1.00 92.19 386 LYS A CA 1
ATOM 3112 C C . LYS A 1 386 ? 12.349 -2.468 12.007 1.00 92.19 386 LYS A C 1
ATOM 3114 O O . LYS A 1 386 ? 12.535 -1.350 12.482 1.00 92.19 386 LYS A O 1
ATOM 3119 N N . TYR A 1 387 ? 11.664 -2.666 10.882 1.00 90.44 387 TYR A N 1
ATOM 3120 C CA . TYR A 1 387 ? 11.053 -1.575 10.131 1.00 90.44 387 TYR A CA 1
ATOM 3121 C C . TYR A 1 387 ? 9.730 -1.160 10.787 1.00 90.44 387 TYR A C 1
ATOM 3123 O O . TYR A 1 387 ? 8.764 -1.924 10.795 1.00 90.44 387 TYR A O 1
ATOM 3131 N N . ASP A 1 388 ? 9.685 0.056 11.343 1.00 91.12 388 ASP A N 1
ATOM 3132 C CA . ASP A 1 388 ? 8.540 0.553 12.123 1.00 91.12 388 ASP A CA 1
ATOM 3133 C C . ASP A 1 388 ? 7.217 0.468 11.354 1.00 91.12 388 ASP A C 1
ATOM 3135 O O . ASP A 1 388 ? 6.197 0.106 11.932 1.00 91.12 388 ASP A O 1
ATOM 3139 N N . ARG A 1 389 ? 7.226 0.728 10.043 1.00 91.00 389 ARG A N 1
ATOM 3140 C CA . ARG A 1 389 ? 6.015 0.656 9.218 1.00 91.00 389 ARG A CA 1
ATOM 3141 C C . ARG A 1 389 ? 5.370 -0.733 9.222 1.00 91.00 389 ARG A C 1
ATOM 3143 O O . ARG A 1 389 ? 4.154 -0.846 9.349 1.00 91.00 389 ARG A O 1
ATOM 3150 N N . ILE A 1 390 ? 6.182 -1.786 9.125 1.00 94.06 390 ILE A N 1
ATOM 3151 C CA . ILE A 1 390 ? 5.706 -3.175 9.165 1.00 94.06 390 ILE A CA 1
ATOM 3152 C C . ILE A 1 390 ? 5.086 -3.476 10.526 1.00 94.06 390 ILE A C 1
ATOM 3154 O O . ILE A 1 390 ? 4.001 -4.051 10.593 1.00 94.06 390 ILE A O 1
ATOM 3158 N N . ARG A 1 391 ? 5.744 -3.038 11.608 1.00 92.88 391 ARG A N 1
ATOM 3159 C CA . ARG A 1 391 ? 5.213 -3.193 12.967 1.00 92.88 391 ARG A CA 1
ATOM 3160 C C . ARG A 1 391 ? 3.869 -2.489 13.107 1.00 92.88 391 ARG A C 1
ATOM 3162 O O . ARG A 1 391 ? 2.936 -3.099 13.607 1.00 92.88 391 ARG A O 1
ATOM 3169 N N . ILE A 1 392 ? 3.754 -1.249 12.625 1.00 92.94 392 ILE A N 1
ATOM 3170 C CA . ILE A 1 392 ? 2.507 -0.473 12.661 1.00 92.94 392 ILE A CA 1
ATOM 3171 C C . ILE A 1 392 ? 1.378 -1.234 11.966 1.00 92.94 392 ILE A C 1
ATOM 3173 O O . ILE A 1 392 ? 0.334 -1.439 12.576 1.00 92.94 392 ILE A O 1
ATOM 3177 N N . HIS A 1 393 ? 1.579 -1.698 10.729 1.00 94.56 393 HIS A N 1
ATOM 3178 C CA . HIS A 1 393 ? 0.541 -2.451 10.020 1.00 94.56 393 HIS A CA 1
ATOM 3179 C C . HIS A 1 393 ? 0.159 -3.746 10.745 1.00 94.56 393 HIS A C 1
ATOM 3181 O O . HIS A 1 393 ? -1.027 -4.040 10.870 1.00 94.56 393 HIS A O 1
ATOM 3187 N N . ALA A 1 394 ? 1.133 -4.490 11.273 1.00 95.00 394 ALA A N 1
ATOM 3188 C CA . ALA A 1 394 ? 0.857 -5.706 12.033 1.00 95.00 394 ALA A CA 1
ATOM 3189 C C . ALA A 1 394 ? 0.061 -5.418 13.321 1.00 95.00 394 ALA A C 1
ATOM 3191 O O . ALA A 1 394 ? -0.912 -6.112 13.604 1.00 95.00 394 ALA A O 1
ATOM 3192 N N . TYR A 1 395 ? 0.405 -4.357 14.056 1.00 92.62 395 TYR A N 1
ATOM 3193 C CA . TYR A 1 395 ? -0.341 -3.913 15.235 1.00 92.62 395 TYR A CA 1
ATOM 3194 C C . TYR A 1 395 ? -1.755 -3.416 14.898 1.00 92.62 395 TYR A C 1
ATOM 3196 O O . TYR A 1 395 ? -2.686 -3.699 15.647 1.00 92.62 395 TYR A O 1
ATOM 3204 N N . LEU A 1 396 ? -1.946 -2.723 13.771 1.00 92.50 396 LEU A N 1
ATOM 3205 C CA . LEU A 1 396 ? -3.272 -2.300 13.301 1.00 92.50 396 LEU A CA 1
ATOM 3206 C C . LEU A 1 396 ? -4.150 -3.494 12.922 1.00 92.50 396 LEU A C 1
ATOM 3208 O O . LEU A 1 396 ? -5.334 -3.514 13.246 1.00 92.50 396 LEU A O 1
ATOM 3212 N N . ILE A 1 397 ? -3.574 -4.522 12.298 1.00 93.75 397 ILE A N 1
ATOM 3213 C CA . ILE A 1 397 ? -4.300 -5.764 12.018 1.00 93.75 397 ILE A CA 1
ATOM 3214 C C . ILE A 1 397 ? -4.656 -6.480 13.326 1.00 93.75 397 ILE A C 1
ATOM 3216 O O . ILE A 1 397 ? -5.808 -6.879 13.492 1.00 93.75 397 ILE A O 1
ATOM 3220 N N . LEU A 1 398 ? -3.710 -6.589 14.270 1.00 92.00 398 LEU A N 1
ATOM 3221 C CA . LEU A 1 398 ? -3.952 -7.144 15.608 1.00 92.00 398 LEU A CA 1
ATOM 3222 C C . LEU A 1 398 ? -5.094 -6.416 16.323 1.00 92.00 398 LEU A C 1
ATOM 3224 O O . LEU A 1 398 ? -5.999 -7.073 16.826 1.00 92.00 398 LEU A O 1
ATOM 3228 N N . ALA A 1 399 ? -5.108 -5.082 16.289 1.00 89.88 399 ALA A N 1
ATOM 3229 C CA . ALA A 1 399 ? -6.193 -4.270 16.835 1.00 89.88 399 ALA A CA 1
ATOM 3230 C C . ALA A 1 399 ? -7.567 -4.653 16.270 1.00 89.88 399 ALA A C 1
ATOM 3232 O O . ALA A 1 399 ? -8.552 -4.653 16.999 1.00 89.88 399 ALA A O 1
ATOM 3233 N N . GLY A 1 400 ? -7.637 -5.003 14.984 1.00 88.88 400 GLY A N 1
ATOM 3234 C CA . GLY A 1 400 ? -8.871 -5.464 14.357 1.00 88.88 400 GLY A CA 1
ATOM 3235 C C . GLY A 1 400 ? -9.275 -6.883 14.765 1.00 88.88 400 GLY A C 1
ATOM 3236 O O . GLY A 1 400 ? -10.464 -7.152 14.948 1.00 88.88 400 GLY A O 1
ATOM 3237 N N . ILE A 1 401 ? -8.329 -7.819 14.877 1.00 90.31 401 ILE A N 1
ATOM 3238 C CA . ILE A 1 401 ? -8.654 -9.249 15.029 1.00 90.31 401 ILE A CA 1
ATOM 3239 C C . ILE A 1 401 ? -8.742 -9.735 16.474 1.00 90.31 401 ILE A C 1
ATOM 3241 O O . ILE A 1 401 ? -9.464 -10.701 16.706 1.00 90.31 401 ILE A O 1
ATOM 3245 N N . LEU A 1 402 ? -8.039 -9.092 17.406 1.00 88.75 402 LEU A N 1
ATOM 3246 C CA . LEU A 1 402 ? -7.941 -9.555 18.785 1.00 88.75 402 LEU A CA 1
ATOM 3247 C C . LEU A 1 402 ? -9.284 -9.472 19.516 1.00 88.75 402 LEU A C 1
ATOM 3249 O O . LEU A 1 402 ? -10.005 -8.477 19.447 1.00 88.75 402 LEU A O 1
ATOM 3253 N N . SER A 1 403 ? -9.600 -10.535 20.245 1.00 85.44 403 SER A N 1
ATOM 3254 C CA . SER A 1 403 ? -10.677 -10.568 21.228 1.00 85.44 403 SER A CA 1
ATOM 3255 C C . SER A 1 403 ? -10.178 -10.206 22.631 1.00 85.44 403 SER A C 1
ATOM 3257 O O . SER A 1 403 ? -8.982 -10.235 22.922 1.00 85.44 403 SER A O 1
ATOM 3259 N N . GLU A 1 404 ? -11.118 -9.919 23.536 1.00 82.69 404 GLU A N 1
ATOM 3260 C CA . GLU A 1 404 ? -10.818 -9.664 24.954 1.00 82.69 404 GLU A CA 1
ATOM 3261 C C . GLU A 1 404 ? -10.063 -10.827 25.612 1.00 82.69 404 GLU A C 1
ATOM 3263 O O . GLU A 1 404 ? -9.162 -10.615 26.420 1.00 82.69 404 GLU A O 1
ATOM 3268 N N . VAL A 1 405 ? -10.430 -12.061 25.255 1.00 83.50 405 VAL A N 1
ATOM 3269 C CA . VAL A 1 405 ? -9.799 -13.275 25.783 1.00 83.50 405 VAL A CA 1
ATOM 3270 C C . VAL A 1 405 ? -8.356 -13.367 25.296 1.00 83.50 405 VAL A C 1
ATOM 3272 O O . VAL A 1 405 ? -7.453 -13.533 26.110 1.00 83.50 405 VAL A O 1
ATOM 3275 N N . GLU A 1 406 ? -8.121 -13.168 23.997 1.00 84.75 406 GLU A N 1
ATOM 3276 C CA . GLU A 1 406 ? -6.770 -13.221 23.431 1.00 84.75 406 GLU A CA 1
ATOM 3277 C C . GLU A 1 406 ? -5.861 -12.135 24.015 1.00 84.75 406 GLU A C 1
ATOM 3279 O O . GLU A 1 406 ? -4.715 -12.417 24.337 1.00 84.75 406 GLU A O 1
ATOM 3284 N N . ILE A 1 407 ? -6.347 -10.905 24.214 1.00 84.12 407 ILE A N 1
ATOM 3285 C CA . ILE A 1 407 ? -5.532 -9.838 24.824 1.00 84.12 407 ILE A CA 1
ATOM 3286 C C . ILE A 1 407 ? -5.092 -10.207 26.243 1.00 84.12 407 ILE A C 1
ATOM 3288 O O . ILE A 1 407 ? -3.937 -9.969 26.606 1.00 84.12 407 ILE A O 1
ATOM 3292 N N . LYS A 1 408 ? -5.983 -10.822 27.028 1.00 83.31 408 LYS A N 1
ATOM 3293 C CA . LYS A 1 408 ? -5.666 -11.303 28.379 1.00 83.31 408 LYS A CA 1
ATOM 3294 C C . LYS A 1 408 ? -4.653 -12.444 28.353 1.00 83.31 408 LYS A C 1
ATOM 3296 O O . LYS A 1 408 ? -3.700 -12.429 29.125 1.00 83.31 408 LYS A O 1
ATOM 3301 N N . GLU A 1 409 ? -4.823 -13.401 27.446 1.00 84.00 409 GLU A N 1
ATOM 3302 C CA . GLU A 1 409 ? -3.916 -14.546 27.303 1.00 84.00 409 GLU A CA 1
ATOM 3303 C C . GLU A 1 409 ? -2.520 -14.143 26.811 1.00 84.00 409 GLU A C 1
ATOM 3305 O O . GLU A 1 409 ? -1.520 -14.706 27.254 1.00 84.00 409 GLU A O 1
ATOM 3310 N N . LEU A 1 410 ? -2.435 -13.149 25.923 1.00 78.44 410 LEU A N 1
ATOM 3311 C CA . LEU A 1 410 ? -1.167 -12.678 25.370 1.00 78.44 410 LEU A CA 1
ATOM 3312 C C . LEU A 1 410 ? -0.287 -11.947 26.388 1.00 78.44 410 LEU A C 1
ATOM 3314 O O . LEU A 1 410 ? 0.921 -11.850 26.170 1.00 78.44 410 LEU A O 1
ATOM 3318 N N . ASN A 1 411 ? -0.874 -11.420 27.469 1.00 78.56 411 ASN A N 1
ATOM 3319 C CA . ASN A 1 411 ? -0.180 -10.672 28.522 1.00 78.56 411 ASN A CA 1
ATOM 3320 C C . ASN A 1 411 ? 0.782 -9.587 27.977 1.00 78.56 411 ASN A C 1
ATOM 3322 O O . ASN A 1 411 ? 1.860 -9.341 28.518 1.00 78.56 411 ASN A O 1
ATOM 3326 N N . ASN A 1 412 ? 0.408 -8.951 26.863 1.00 82.00 412 ASN A N 1
ATOM 3327 C CA . ASN A 1 412 ? 1.229 -7.975 26.136 1.00 82.00 412 ASN A CA 1
ATOM 3328 C C . ASN A 1 412 ? 0.505 -6.637 25.902 1.00 82.00 412 ASN A C 1
ATOM 3330 O O . ASN A 1 412 ? 1.006 -5.782 25.168 1.00 82.00 412 ASN A O 1
ATOM 3334 N N . ALA A 1 413 ? -0.647 -6.427 26.550 1.00 84.00 413 ALA A N 1
ATOM 3335 C CA . ALA A 1 413 ? -1.449 -5.205 26.450 1.00 84.00 413 ALA A CA 1
ATOM 3336 C C . ALA A 1 413 ? -0.615 -3.938 26.702 1.00 84.00 413 ALA A C 1
ATOM 3338 O O . ALA A 1 413 ? -0.758 -2.940 25.987 1.00 84.00 413 ALA A O 1
ATOM 3339 N N . LYS A 1 414 ? 0.328 -4.014 27.656 1.00 86.62 414 LYS A N 1
ATOM 3340 C CA . LYS A 1 414 ? 1.264 -2.927 27.951 1.00 86.62 414 LYS A CA 1
ATOM 3341 C C . LYS A 1 414 ? 2.100 -2.537 26.737 1.00 86.62 414 LYS A C 1
ATOM 3343 O O . LYS A 1 414 ? 2.157 -1.368 26.363 1.00 86.62 414 LYS A O 1
ATOM 3348 N N . GLU A 1 415 ? 2.740 -3.519 26.111 1.00 86.38 415 GLU A N 1
ATOM 3349 C CA . GLU A 1 415 ? 3.604 -3.297 24.954 1.00 86.38 415 GLU A CA 1
ATOM 3350 C C . GLU A 1 415 ? 2.816 -2.755 23.760 1.00 86.38 415 GLU A C 1
ATOM 3352 O O . GLU A 1 415 ? 3.226 -1.753 23.174 1.00 86.38 415 GLU A O 1
ATOM 3357 N N . ILE A 1 416 ? 1.666 -3.364 23.444 1.00 86.25 416 ILE A N 1
ATOM 3358 C CA . ILE A 1 416 ? 0.788 -2.917 22.353 1.00 86.25 416 ILE A CA 1
ATOM 3359 C C . ILE A 1 416 ? 0.435 -1.438 22.543 1.00 86.25 416 ILE A C 1
ATOM 3361 O O . ILE A 1 416 ? 0.631 -0.632 21.633 1.00 86.25 416 ILE A O 1
ATOM 3365 N N . THR A 1 417 ? -0.022 -1.069 23.741 1.00 88.62 417 THR A N 1
ATOM 3366 C CA . THR A 1 417 ? -0.430 0.305 24.057 1.00 88.62 417 THR A CA 1
ATOM 3367 C C . THR A 1 417 ? 0.738 1.280 23.931 1.00 88.62 417 THR A C 1
ATOM 3369 O O . THR A 1 417 ? 0.629 2.268 23.206 1.00 88.62 417 THR A O 1
ATOM 3372 N N . MET A 1 418 ? 1.880 0.992 24.569 1.00 87.69 418 MET A N 1
ATOM 3373 C CA . MET A 1 418 ? 3.056 1.871 24.524 1.00 87.69 418 MET A CA 1
ATOM 3374 C C . MET A 1 418 ? 3.542 2.091 23.086 1.00 87.69 418 MET A C 1
ATOM 3376 O O . MET A 1 418 ? 3.903 3.206 22.706 1.00 87.69 418 MET A O 1
ATOM 3380 N N . VAL A 1 419 ? 3.531 1.043 22.258 1.00 87.44 419 VAL A N 1
ATOM 3381 C CA . VAL A 1 419 ? 3.946 1.144 20.855 1.00 87.44 419 VAL A CA 1
ATOM 3382 C C . VAL A 1 419 ? 2.951 1.973 20.034 1.00 87.44 419 VAL A C 1
ATOM 3384 O O . VAL A 1 419 ? 3.380 2.846 19.276 1.00 87.44 419 VAL A O 1
ATOM 3387 N N . PHE A 1 420 ? 1.642 1.773 20.217 1.00 88.94 420 PHE A N 1
ATOM 3388 C CA . PHE A 1 420 ? 0.614 2.589 19.562 1.00 88.94 420 PHE A CA 1
ATOM 3389 C C . PHE A 1 420 ? 0.744 4.074 19.918 1.00 88.94 420 PHE A C 1
ATOM 3391 O O . PHE A 1 420 ? 0.780 4.913 19.019 1.00 88.94 420 PHE A O 1
ATOM 3398 N N . PHE A 1 421 ? 0.875 4.407 21.206 1.00 91.69 421 PHE A N 1
ATOM 3399 C CA . PHE A 1 421 ? 1.006 5.796 21.661 1.00 91.69 421 PHE A CA 1
ATOM 3400 C C . PHE A 1 421 ? 2.314 6.443 21.198 1.00 91.69 421 PHE A C 1
ATOM 3402 O O . PHE A 1 421 ? 2.309 7.596 20.763 1.00 91.69 421 PHE A O 1
ATOM 3409 N N . LYS A 1 422 ? 3.419 5.686 21.168 1.00 92.50 422 LYS A N 1
ATOM 3410 C CA . LYS A 1 422 ? 4.679 6.136 20.563 1.00 92.50 422 LYS A CA 1
ATOM 3411 C C . LYS A 1 422 ? 4.488 6.542 19.099 1.00 92.50 422 LYS A C 1
ATOM 3413 O O . LYS A 1 422 ? 4.987 7.588 18.689 1.00 92.50 422 LYS A O 1
ATOM 3418 N N . TYR A 1 423 ? 3.810 5.722 18.296 1.00 93.00 423 TYR A N 1
ATOM 3419 C CA . TYR A 1 423 ? 3.603 6.015 16.874 1.00 93.00 423 TYR A CA 1
ATOM 3420 C C . TYR A 1 423 ? 2.588 7.139 16.643 1.00 93.00 423 TYR A C 1
ATOM 3422 O O . TYR A 1 423 ? 2.839 8.001 15.800 1.00 93.00 423 TYR A O 1
ATOM 3430 N N . LEU A 1 424 ? 1.517 7.195 17.441 1.00 93.56 424 LEU A N 1
ATOM 3431 C CA . LEU A 1 424 ? 0.557 8.301 17.446 1.00 93.56 424 LEU A CA 1
ATOM 3432 C C . LEU A 1 424 ? 1.239 9.640 17.730 1.00 93.56 424 LEU A C 1
ATOM 3434 O O . LEU A 1 424 ? 0.991 10.611 17.019 1.00 93.56 424 LEU A O 1
ATOM 3438 N N . ASN A 1 425 ? 2.131 9.690 18.725 1.00 94.00 425 ASN A N 1
ATOM 3439 C CA . ASN A 1 425 ? 2.851 10.915 19.057 1.00 94.00 425 ASN A CA 1
ATOM 3440 C C . ASN A 1 425 ? 3.733 11.385 17.889 1.00 94.00 425 ASN A C 1
ATOM 3442 O O . ASN A 1 425 ? 3.651 12.538 17.475 1.00 94.00 425 ASN A O 1
ATOM 3446 N N . LYS A 1 426 ? 4.486 10.469 17.267 1.00 94.75 426 LYS A N 1
ATOM 3447 C CA . LYS A 1 426 ? 5.302 10.796 16.086 1.00 94.75 426 LYS A CA 1
ATOM 3448 C C . LYS A 1 426 ? 4.467 11.261 14.891 1.00 94.75 426 LYS A C 1
ATOM 3450 O O . LYS A 1 426 ? 4.886 12.148 14.153 1.00 94.75 426 LYS A O 1
ATOM 3455 N N . ALA A 1 427 ? 3.290 10.670 14.679 1.00 93.94 427 ALA A N 1
ATOM 3456 C CA . ALA A 1 427 ? 2.378 11.115 13.628 1.00 93.94 427 ALA A CA 1
ATOM 3457 C C . ALA A 1 427 ? 1.814 12.511 13.934 1.00 93.94 427 ALA A C 1
ATOM 3459 O O . ALA A 1 427 ? 1.690 13.327 13.027 1.00 93.94 427 ALA A O 1
ATOM 3460 N N . MET A 1 428 ? 1.522 12.813 15.202 1.00 93.19 428 MET A N 1
ATOM 3461 C CA . MET A 1 428 ? 1.045 14.126 15.647 1.00 93.19 428 MET A CA 1
ATOM 3462 C C . MET A 1 428 ? 2.077 15.244 15.467 1.00 93.19 428 MET A C 1
ATOM 3464 O O . MET A 1 428 ? 1.685 16.359 15.107 1.00 93.19 428 MET A O 1
ATOM 3468 N N . GLU A 1 429 ? 3.356 14.944 15.710 1.00 92.19 429 GLU A N 1
ATOM 3469 C CA . GLU A 1 429 ? 4.504 15.849 15.531 1.00 92.19 429 GLU A CA 1
ATOM 3470 C C . GLU A 1 429 ? 4.801 16.148 14.052 1.00 92.19 429 GLU A C 1
ATOM 3472 O O . GLU A 1 429 ? 5.375 17.184 13.728 1.00 92.19 429 GLU A O 1
ATOM 3477 N N . SER A 1 430 ? 4.380 15.268 13.141 1.00 91.38 430 SER A N 1
ATOM 3478 C CA . SER A 1 430 ? 4.557 15.443 11.701 1.00 91.38 430 SER A CA 1
ATOM 3479 C C . SER A 1 430 ? 3.576 16.463 11.117 1.00 91.38 430 SER A C 1
ATOM 3481 O O . SER A 1 430 ? 2.363 16.376 11.327 1.00 91.38 430 SER A O 1
ATOM 3483 N N . ASN A 1 431 ? 4.082 17.370 10.275 1.00 84.56 431 ASN A N 1
ATOM 3484 C CA . ASN A 1 431 ? 3.264 18.336 9.527 1.00 84.56 431 ASN A CA 1
ATOM 3485 C C . ASN A 1 431 ? 2.213 17.657 8.638 1.00 84.56 431 ASN A C 1
ATOM 3487 O O . ASN A 1 431 ? 1.131 18.197 8.431 1.00 84.56 431 ASN A O 1
ATOM 3491 N N . GLN A 1 432 ? 2.520 16.463 8.125 1.00 83.19 432 GLN A N 1
ATOM 3492 C CA . GLN A 1 432 ? 1.611 15.700 7.268 1.00 83.19 432 GLN A CA 1
ATOM 3493 C C . GLN A 1 432 ? 0.629 14.826 8.059 1.00 83.19 432 GLN A C 1
ATOM 3495 O O . GLN A 1 432 ? -0.162 14.118 7.447 1.00 83.19 432 GLN A O 1
ATOM 3500 N N . LYS A 1 433 ? 0.691 14.829 9.399 1.00 90.81 433 LYS A N 1
ATOM 3501 C CA . LYS A 1 433 ? -0.088 13.924 10.262 1.00 90.81 433 LYS A CA 1
ATOM 3502 C C . LYS A 1 433 ? 0.104 12.449 9.898 1.00 90.81 433 LYS A C 1
ATOM 3504 O O . LYS A 1 433 ? -0.830 11.651 9.878 1.00 90.81 433 LYS A O 1
ATOM 3509 N N . MET A 1 434 ? 1.349 12.079 9.601 1.00 90.44 434 MET A N 1
ATOM 3510 C CA . MET A 1 434 ? 1.745 10.718 9.243 1.00 90.44 434 MET A CA 1
ATOM 3511 C C . MET A 1 434 ? 3.066 10.339 9.903 1.00 90.44 434 MET A C 1
ATOM 3513 O O . MET A 1 434 ? 3.965 11.170 10.027 1.00 90.44 434 MET A O 1
ATOM 3517 N N . TYR A 1 435 ? 3.221 9.058 10.229 1.00 92.62 435 TYR A N 1
ATOM 3518 C CA . TYR A 1 435 ? 4.503 8.472 10.609 1.00 92.62 435 TYR A CA 1
ATOM 3519 C C . TYR A 1 435 ? 4.791 7.241 9.751 1.00 92.62 435 TYR A C 1
ATOM 3521 O O . TYR A 1 435 ? 3.967 6.334 9.647 1.00 92.62 435 TYR A O 1
ATOM 3529 N N . LYS A 1 436 ? 5.961 7.228 9.096 1.00 89.62 436 LYS A N 1
ATOM 3530 C CA . LYS A 1 436 ? 6.401 6.156 8.180 1.00 89.62 436 LYS A CA 1
ATOM 3531 C C . LYS A 1 436 ? 5.347 5.759 7.129 1.00 89.62 436 LYS A C 1
ATOM 3533 O O . LYS A 1 436 ? 5.203 4.592 6.782 1.00 89.62 436 LYS A O 1
ATOM 3538 N N . GLY A 1 437 ? 4.619 6.747 6.605 1.00 85.00 437 GLY A N 1
ATOM 3539 C CA . GLY A 1 437 ? 3.592 6.557 5.575 1.00 85.00 437 GLY A CA 1
ATOM 3540 C C . GLY A 1 437 ? 2.254 6.015 6.084 1.00 85.00 437 GLY A C 1
ATOM 3541 O O . GLY A 1 437 ? 1.381 5.731 5.272 1.00 85.00 437 GLY A O 1
ATOM 3542 N N . VAL A 1 438 ? 2.075 5.882 7.402 1.00 89.25 438 VAL A N 1
ATOM 3543 C CA . VAL A 1 438 ? 0.788 5.551 8.024 1.00 89.25 438 VAL A CA 1
ATOM 3544 C C . VAL A 1 438 ? 0.192 6.816 8.635 1.00 89.25 438 VAL A C 1
ATOM 3546 O O . VAL A 1 438 ? 0.880 7.552 9.346 1.00 89.25 438 VAL A O 1
ATOM 3549 N N . THR A 1 439 ? -1.079 7.082 8.339 1.00 91.12 439 THR A N 1
ATOM 3550 C CA . THR A 1 439 ? -1.777 8.295 8.779 1.00 91.12 439 THR A CA 1
ATOM 3551 C C . THR A 1 439 ? -2.146 8.245 10.255 1.00 91.12 439 THR A C 1
ATOM 3553 O O . THR A 1 439 ? -2.410 7.176 10.811 1.00 91.12 439 THR A O 1
ATOM 3556 N N . LEU A 1 440 ? -2.217 9.420 10.883 1.00 93.50 440 LEU A N 1
ATOM 3557 C CA . LEU A 1 440 ? -2.749 9.589 12.232 1.00 93.50 440 LEU A CA 1
ATOM 3558 C C . LEU A 1 440 ? -4.151 8.978 12.335 1.00 93.50 440 LEU A C 1
ATOM 3560 O O . LEU A 1 440 ? -4.428 8.230 13.268 1.00 93.50 440 LEU A O 1
ATOM 3564 N N . MET A 1 441 ? -4.993 9.207 11.325 1.00 91.62 441 MET A N 1
ATOM 3565 C CA . MET A 1 441 ? -6.321 8.606 11.227 1.00 91.62 441 MET A CA 1
ATOM 3566 C C . MET A 1 441 ? -6.300 7.072 11.330 1.00 91.62 441 MET A C 1
ATOM 3568 O O . MET A 1 441 ? -7.068 6.514 12.108 1.00 91.62 441 MET A O 1
ATOM 3572 N N . ALA A 1 442 ? -5.407 6.380 10.607 1.00 90.56 442 ALA A N 1
ATOM 3573 C CA . ALA A 1 442 ? -5.281 4.915 10.682 1.00 90.56 442 ALA A CA 1
ATOM 3574 C C . ALA A 1 442 ? -4.976 4.445 12.103 1.00 90.56 442 ALA A C 1
ATOM 3576 O O . ALA A 1 442 ? -5.597 3.514 12.616 1.00 90.56 442 ALA A O 1
ATOM 3577 N N . MET A 1 443 ? -4.045 5.135 12.760 1.00 93.75 443 MET A N 1
ATOM 3578 C CA . MET A 1 443 ? -3.655 4.826 14.130 1.00 93.75 443 MET A CA 1
ATOM 3579 C C . MET A 1 443 ? -4.790 5.087 15.126 1.00 93.75 443 MET A C 1
ATOM 3581 O O . MET A 1 443 ? -4.986 4.286 16.038 1.00 93.75 443 MET A O 1
ATOM 3585 N N . LEU A 1 444 ? -5.567 6.157 14.934 1.00 93.44 444 LEU A N 1
ATOM 3586 C CA . LEU A 1 444 ? -6.741 6.460 15.754 1.00 93.44 444 LEU A CA 1
ATOM 3587 C C . LEU A 1 444 ? -7.851 5.420 15.572 1.00 93.44 444 LEU A C 1
ATOM 3589 O O . LEU A 1 444 ? -8.442 4.997 16.562 1.00 93.44 444 LEU A O 1
ATOM 3593 N N . CYS A 1 445 ? -8.114 4.959 14.347 1.00 90.25 445 CYS A N 1
ATOM 3594 C CA . CYS A 1 445 ? -9.075 3.880 14.118 1.00 90.25 445 CYS A CA 1
ATOM 3595 C C . CYS A 1 445 ? -8.644 2.584 14.819 1.00 90.25 445 CYS A C 1
ATOM 3597 O O . CYS A 1 445 ? -9.456 1.979 15.514 1.00 90.25 445 CYS A O 1
ATOM 3599 N N . GLY A 1 446 ? -7.367 2.199 14.717 1.00 91.31 446 GLY A N 1
ATOM 3600 C CA . GLY A 1 446 ? -6.843 1.037 15.440 1.00 91.31 446 GLY A CA 1
ATOM 3601 C C . GLY A 1 446 ? -6.953 1.182 16.962 1.00 91.31 446 GLY A C 1
ATOM 3602 O O . GLY A 1 446 ? -7.412 0.265 17.642 1.00 91.31 446 GLY A O 1
ATOM 3603 N N . LEU A 1 447 ? -6.607 2.355 17.505 1.00 92.75 447 LEU A N 1
ATOM 3604 C CA . LEU A 1 447 ? -6.731 2.627 18.939 1.00 92.75 447 LEU A CA 1
ATOM 3605 C C . LEU A 1 447 ? -8.193 2.597 19.410 1.00 92.75 447 LEU A C 1
ATOM 3607 O O . LEU A 1 447 ? -8.472 2.073 20.485 1.00 92.75 447 LEU A O 1
ATOM 3611 N N . LYS A 1 448 ? -9.134 3.104 18.605 1.00 91.31 448 LYS A N 1
ATOM 3612 C CA . LYS A 1 448 ? -10.577 3.045 18.891 1.00 91.31 448 LYS A CA 1
ATOM 3613 C C . LYS A 1 448 ? -11.076 1.606 19.047 1.00 91.31 448 LYS A C 1
ATOM 3615 O O . LYS A 1 448 ? -11.950 1.360 19.880 1.00 91.31 448 LYS A O 1
ATOM 3620 N N . THR A 1 449 ? -10.528 0.662 18.285 1.00 89.19 449 THR A N 1
ATOM 3621 C CA . THR A 1 449 ? -10.855 -0.761 18.443 1.00 89.19 449 THR A CA 1
ATOM 3622 C C . THR A 1 449 ? -10.192 -1.349 19.685 1.00 89.19 449 THR A C 1
ATOM 3624 O O . THR A 1 449 ? -10.857 -2.020 20.468 1.00 89.19 449 THR A O 1
ATOM 3627 N N . LEU A 1 450 ? -8.916 -1.032 19.928 1.00 89.75 450 LEU A N 1
ATOM 3628 C CA . LEU A 1 450 ? -8.182 -1.555 21.084 1.00 89.75 450 LEU A CA 1
ATOM 3629 C C . LEU A 1 450 ? -8.735 -1.078 22.429 1.00 89.75 450 LEU A C 1
ATOM 3631 O O . LEU A 1 450 ? -8.777 -1.843 23.387 1.00 89.75 450 LEU A O 1
ATOM 3635 N N . VAL A 1 451 ? -9.174 0.179 22.514 1.00 90.94 451 VAL A N 1
ATOM 3636 C CA . VAL A 1 451 ? -9.652 0.780 23.767 1.00 90.94 451 VAL A CA 1
ATOM 3637 C C . VAL A 1 451 ? -10.974 0.187 24.256 1.00 90.94 451 VAL A C 1
ATOM 3639 O O . VAL A 1 451 ? -11.409 0.501 25.356 1.00 90.94 451 VAL A O 1
ATOM 3642 N N . GLN A 1 452 ? -11.616 -0.689 23.478 1.00 86.94 452 GLN A N 1
ATOM 3643 C CA . GLN A 1 452 ? -12.756 -1.468 23.960 1.00 86.94 452 GLN A CA 1
ATOM 3644 C C . GLN A 1 452 ? -12.339 -2.497 25.021 1.00 86.94 452 GLN A C 1
ATOM 3646 O O . GLN A 1 452 ? -13.158 -2.849 25.872 1.00 86.94 452 GLN A O 1
ATOM 3651 N N . HIS A 1 453 ? -11.067 -2.907 25.022 1.00 88.75 453 HIS A N 1
ATOM 3652 C CA . HIS A 1 453 ? -10.533 -3.953 25.887 1.00 88.75 453 HIS A CA 1
ATOM 3653 C C . HIS A 1 453 ? -10.058 -3.430 27.239 1.00 88.75 453 HIS A C 1
ATOM 3655 O O . HIS A 1 453 ? -9.340 -2.430 27.306 1.00 88.75 453 HIS A O 1
ATOM 3661 N N . ASP A 1 454 ? -10.412 -4.117 28.326 1.00 86.56 454 ASP A N 1
ATOM 3662 C CA . ASP A 1 454 ? -10.189 -3.593 29.679 1.00 86.56 454 ASP A CA 1
ATOM 3663 C C . ASP A 1 454 ? -8.699 -3.515 30.039 1.00 86.56 454 ASP A C 1
ATOM 3665 O O . ASP A 1 454 ? -8.257 -2.518 30.608 1.00 86.56 454 ASP A O 1
ATOM 3669 N N . GLU A 1 455 ? -7.894 -4.495 29.621 1.00 86.69 455 GLU A N 1
ATOM 3670 C CA . GLU A 1 455 ? -6.436 -4.476 29.827 1.00 86.69 455 GLU A CA 1
ATOM 3671 C C . GLU A 1 455 ? -5.751 -3.303 29.106 1.00 86.69 455 GLU A C 1
ATOM 3673 O O . GLU A 1 455 ? -4.821 -2.680 29.631 1.00 86.69 455 GLU A O 1
ATOM 3678 N N . ILE A 1 456 ? -6.235 -2.961 27.906 1.00 89.38 456 ILE A N 1
ATOM 3679 C CA . ILE A 1 456 ? -5.739 -1.805 27.153 1.00 89.38 456 ILE A CA 1
ATOM 3680 C C . ILE A 1 456 ? -6.144 -0.516 27.862 1.00 89.38 456 ILE A C 1
ATOM 3682 O O . ILE A 1 456 ? -5.290 0.348 28.058 1.00 89.38 456 ILE A O 1
ATOM 3686 N N . LYS A 1 457 ? -7.409 -0.389 28.296 1.00 89.00 457 LYS A N 1
ATOM 3687 C CA . LYS A 1 457 ? -7.863 0.773 29.078 1.00 89.00 457 LYS A CA 1
ATOM 3688 C C . LYS A 1 457 ? -6.954 0.961 30.286 1.00 89.00 457 LYS A C 1
ATOM 3690 O O . LYS A 1 457 ? -6.313 1.997 30.381 1.00 89.00 457 LYS A O 1
ATOM 3695 N N . ASN A 1 458 ? -6.814 -0.055 31.136 1.00 85.19 458 ASN A N 1
ATOM 3696 C CA . ASN A 1 458 ? -5.996 0.002 32.351 1.00 85.19 458 ASN A CA 1
ATOM 3697 C C . ASN A 1 458 ? -4.556 0.449 32.067 1.00 85.19 458 ASN A C 1
ATOM 3699 O O . ASN A 1 458 ? -4.007 1.281 32.786 1.00 85.19 458 ASN A O 1
ATOM 3703 N N . THR A 1 459 ? -3.966 -0.047 30.979 1.00 86.69 459 THR A N 1
ATOM 3704 C CA . THR A 1 459 ? -2.627 0.366 30.551 1.00 86.69 459 THR A CA 1
ATOM 3705 C C . THR A 1 459 ? -2.570 1.843 30.160 1.00 86.69 459 THR A C 1
ATOM 3707 O O . THR A 1 459 ? -1.645 2.544 30.563 1.00 86.69 459 THR A O 1
ATOM 3710 N N . ILE A 1 460 ? -3.544 2.333 29.387 1.00 87.62 460 ILE A N 1
ATOM 3711 C CA . ILE A 1 460 ? -3.624 3.752 29.008 1.00 87.62 460 ILE A CA 1
ATOM 3712 C C . ILE A 1 460 ? -3.697 4.629 30.264 1.00 87.62 460 ILE A C 1
ATOM 3714 O O . ILE A 1 460 ? -3.073 5.688 30.296 1.00 87.62 460 ILE A O 1
ATOM 3718 N N . LEU A 1 461 ? -4.422 4.178 31.293 1.00 83.44 461 LEU A N 1
ATOM 3719 C CA . LEU A 1 461 ? -4.628 4.919 32.543 1.00 83.44 461 LEU A CA 1
ATOM 3720 C C . LEU A 1 461 ? -3.420 4.928 33.468 1.00 83.44 461 LEU A C 1
ATOM 3722 O O . LEU A 1 461 ? -3.283 5.845 34.269 1.00 83.44 461 LEU A O 1
ATOM 3726 N N . ALA A 1 462 ? -2.531 3.947 33.340 1.00 82.06 462 ALA A N 1
ATOM 3727 C CA . ALA A 1 462 ? -1.322 3.881 34.147 1.00 82.06 462 ALA A CA 1
ATOM 3728 C C . ALA A 1 462 ? -0.315 5.007 33.832 1.00 82.06 462 ALA A C 1
ATOM 3730 O O . ALA A 1 462 ? 0.610 5.227 34.612 1.00 82.06 462 ALA A O 1
ATOM 3731 N N . GLU A 1 463 ? -0.462 5.711 32.703 1.00 82.25 463 GLU A N 1
ATOM 3732 C CA . GLU A 1 463 ? 0.493 6.720 32.239 1.00 82.25 463 GLU A CA 1
ATOM 3733 C C . GLU A 1 463 ? -0.210 8.027 31.825 1.00 82.25 463 GLU A C 1
ATOM 3735 O O . GLU A 1 463 ? -0.791 8.134 30.743 1.00 82.25 463 GLU A O 1
ATOM 3740 N N . ASP A 1 464 ? -0.082 9.076 32.647 1.00 81.31 464 ASP A N 1
ATOM 3741 C CA . ASP A 1 464 ? -0.705 10.396 32.421 1.00 81.31 464 ASP A CA 1
ATOM 3742 C C . ASP A 1 464 ? -0.405 11.016 31.043 1.00 81.31 464 ASP A C 1
ATOM 3744 O O . ASP A 1 464 ? -1.222 11.761 30.485 1.00 81.31 464 ASP A O 1
ATOM 3748 N N . GLN A 1 465 ? 0.763 10.708 30.472 1.00 87.75 465 GLN A N 1
ATOM 3749 C CA . GLN A 1 465 ? 1.192 11.194 29.157 1.00 87.75 465 GLN A CA 1
ATOM 3750 C C . GLN A 1 465 ? 0.237 10.752 28.036 1.00 87.75 465 GLN A C 1
ATOM 3752 O O . GLN A 1 465 ? -0.003 11.511 27.094 1.00 87.75 465 GLN A O 1
ATOM 3757 N N . ASN A 1 466 ? -0.387 9.578 28.162 1.00 89.00 466 ASN A N 1
ATOM 3758 C CA . ASN A 1 466 ? -1.327 9.063 27.169 1.00 89.00 466 ASN A CA 1
ATOM 3759 C C . ASN A 1 466 ? -2.604 9.918 27.117 1.00 89.00 466 ASN A C 1
ATOM 3761 O O . ASN A 1 466 ? -3.067 10.304 26.040 1.00 89.00 466 ASN A O 1
ATOM 3765 N N . LEU A 1 467 ? -3.131 10.324 28.278 1.00 86.19 467 LEU A N 1
ATOM 3766 C CA . LEU A 1 467 ? -4.276 11.239 28.356 1.00 86.19 467 LEU A CA 1
ATOM 3767 C C . LEU A 1 467 ? -3.930 12.652 27.862 1.00 86.19 467 LEU A C 1
ATOM 3769 O O . LEU A 1 467 ? -4.794 13.350 27.324 1.00 86.19 467 LEU A O 1
ATOM 3773 N N . GLN A 1 468 ? -2.684 13.103 28.028 1.00 88.88 468 GLN A N 1
ATOM 3774 C CA . GLN A 1 468 ? -2.225 14.372 27.450 1.00 88.88 468 GLN A CA 1
ATOM 3775 C C . GLN A 1 468 ? -2.177 14.310 25.919 1.00 88.88 468 GLN A C 1
ATOM 3777 O O . GLN A 1 468 ? -2.647 15.242 25.265 1.00 88.88 468 GLN A O 1
ATOM 3782 N N . LEU A 1 469 ? -1.697 13.208 25.334 1.00 92.00 469 LEU A N 1
ATOM 3783 C CA . LEU A 1 469 ? -1.697 13.026 23.881 1.00 92.00 469 LEU A CA 1
ATOM 3784 C C . LEU A 1 469 ? -3.121 13.026 23.301 1.00 92.00 469 LEU A C 1
ATOM 3786 O O . LEU A 1 469 ? -3.371 13.715 22.313 1.00 92.00 469 LEU A O 1
ATOM 3790 N N . LEU A 1 470 ? -4.069 12.333 23.942 1.00 91.94 470 LEU A N 1
ATOM 3791 C CA . LEU A 1 470 ? -5.484 12.358 23.536 1.00 91.94 470 LEU A CA 1
ATOM 3792 C C . LEU A 1 470 ? -6.087 13.765 23.622 1.00 91.94 470 LEU A C 1
ATOM 3794 O O . LEU A 1 470 ? -6.844 14.173 22.742 1.00 91.94 470 LEU A O 1
ATOM 3798 N N . SER A 1 471 ? -5.696 14.538 24.638 1.00 91.44 471 SER A N 1
ATOM 3799 C CA . SER A 1 471 ? -6.091 15.945 24.753 1.00 91.44 471 SER A CA 1
ATOM 3800 C C . SER A 1 471 ? -5.535 16.749 23.567 1.00 91.44 471 SER A C 1
ATOM 3802 O O . SER A 1 471 ? -6.280 17.449 22.889 1.00 91.44 471 SER A O 1
ATOM 3804 N N . ASN A 1 472 ? -4.246 16.590 23.245 1.00 92.50 472 ASN A N 1
ATOM 3805 C CA . ASN A 1 472 ? -3.617 17.241 22.091 1.00 92.50 472 ASN A CA 1
ATOM 3806 C C . ASN A 1 472 ? -4.304 16.890 20.764 1.00 92.50 472 ASN A C 1
ATOM 3808 O O . ASN A 1 472 ? -4.442 17.771 19.918 1.00 92.50 472 ASN A O 1
ATOM 3812 N N . ILE A 1 473 ? -4.750 15.643 20.587 1.00 93.88 473 ILE A N 1
ATOM 3813 C CA . ILE A 1 473 ? -5.535 15.229 19.417 1.00 93.88 473 ILE A CA 1
ATOM 3814 C C . ILE A 1 473 ? -6.825 16.055 19.339 1.00 93.88 473 ILE A C 1
ATOM 3816 O O . ILE A 1 473 ? -7.073 16.68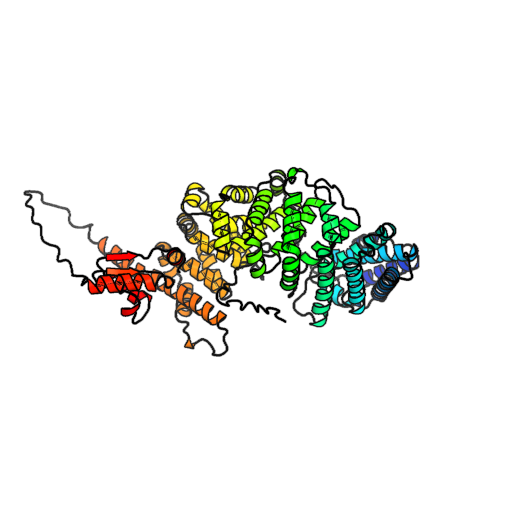8 18.319 1.00 93.88 473 ILE A O 1
ATOM 3820 N N . ILE A 1 474 ? -7.590 16.160 20.429 1.00 94.19 474 ILE A N 1
ATOM 3821 C CA . ILE A 1 474 ? -8.847 16.932 20.468 1.00 94.19 474 ILE A CA 1
ATOM 3822 C C . ILE A 1 474 ? -8.638 18.425 20.151 1.00 94.19 474 ILE A C 1
ATOM 3824 O O . ILE A 1 474 ? -9.508 19.069 19.565 1.00 94.19 474 ILE A O 1
ATOM 3828 N N . PHE A 1 475 ? -7.489 18.997 20.517 1.00 92.38 475 PHE A N 1
ATOM 3829 C CA . PHE A 1 475 ? -7.215 20.420 20.292 1.00 92.38 475 PHE A CA 1
ATOM 3830 C C . PHE A 1 475 ? -6.580 20.752 18.935 1.00 92.38 475 PHE A C 1
ATOM 3832 O O . PHE A 1 475 ? -6.755 21.873 18.462 1.00 92.38 475 PHE A O 1
ATOM 3839 N N . LYS A 1 476 ? -5.804 19.839 18.337 1.00 92.06 476 LYS A N 1
ATOM 3840 C CA . LYS A 1 476 ? -4.854 20.165 17.251 1.00 92.06 476 LYS A CA 1
ATOM 3841 C C . LYS A 1 476 ? -5.076 19.379 15.956 1.00 92.06 476 LYS A C 1
ATOM 3843 O O . LYS A 1 476 ? -4.165 19.317 15.128 1.00 92.06 476 LYS A O 1
ATOM 3848 N N . THR A 1 477 ? -6.230 18.738 15.797 1.00 92.00 477 THR A N 1
ATOM 3849 C CA . THR A 1 477 ? -6.537 17.896 14.632 1.00 92.00 477 THR A CA 1
ATOM 3850 C C . THR A 1 477 ? -7.769 18.380 13.876 1.00 92.00 477 THR A C 1
ATOM 3852 O O . THR A 1 477 ? -8.492 19.257 14.349 1.00 92.00 477 THR A O 1
ATOM 3855 N N . ASN A 1 478 ? -7.965 17.854 12.666 1.00 90.06 478 ASN A N 1
ATOM 3856 C CA . ASN A 1 478 ? -9.151 18.146 11.859 1.00 90.06 478 ASN A CA 1
ATOM 3857 C C . ASN A 1 478 ? -10.399 17.427 12.408 1.00 90.06 478 ASN A C 1
ATOM 3859 O O . ASN A 1 478 ? -10.290 16.533 13.242 1.00 90.06 478 ASN A O 1
ATOM 3863 N N . ASP A 1 479 ? -11.583 17.771 11.900 1.00 89.69 479 ASP A N 1
ATOM 3864 C CA . ASP A 1 479 ? -12.860 17.240 12.400 1.00 89.69 479 ASP A CA 1
ATOM 3865 C C . ASP A 1 479 ? -12.968 15.707 12.338 1.00 89.69 479 ASP A C 1
ATOM 3867 O O . ASP A 1 479 ? -13.562 15.083 13.220 1.00 89.69 479 ASP A O 1
ATOM 3871 N N . GLN A 1 480 ? -12.374 15.067 11.327 1.00 89.06 480 GLN A N 1
ATOM 3872 C CA . GLN A 1 480 ? -12.420 13.610 11.200 1.00 89.06 480 GLN A CA 1
ATOM 3873 C C . GLN A 1 480 ? -11.550 12.922 12.265 1.00 89.06 480 GLN A C 1
ATOM 3875 O O . GLN A 1 480 ? -11.960 11.924 12.864 1.00 89.06 480 GLN A O 1
ATOM 3880 N N . GLU A 1 481 ? -10.352 13.451 12.514 1.00 93.12 481 GLU A N 1
ATOM 3881 C CA . GLU A 1 481 ? -9.424 12.957 13.538 1.00 93.12 481 GLU A CA 1
ATOM 3882 C C . GLU A 1 481 ? -9.967 13.255 14.944 1.00 93.12 481 GLU A C 1
ATOM 3884 O O . GLU A 1 481 ? -9.947 12.387 15.821 1.00 93.12 481 GLU A O 1
ATOM 3889 N N . LEU A 1 482 ? -10.554 14.441 15.127 1.00 93.94 482 LEU A N 1
ATOM 3890 C CA . LEU A 1 482 ? -11.256 14.867 16.334 1.00 93.94 482 LEU A CA 1
ATOM 3891 C C . LEU A 1 482 ? -12.393 13.906 16.692 1.00 93.94 482 LEU A C 1
ATOM 3893 O O . LEU A 1 482 ? -12.489 13.489 17.846 1.00 93.94 482 LEU A O 1
ATOM 3897 N N . ALA A 1 483 ? -13.229 13.518 15.725 1.00 91.44 483 ALA A N 1
ATOM 3898 C CA . ALA A 1 483 ? -14.330 12.583 15.960 1.00 91.44 483 ALA A CA 1
ATOM 3899 C C . ALA A 1 483 ? -13.836 11.240 16.530 1.00 91.44 483 ALA A C 1
ATOM 3901 O O . ALA A 1 483 ? -14.423 10.702 17.472 1.00 91.44 483 ALA A O 1
ATOM 3902 N N . HIS A 1 484 ? -12.718 10.719 16.013 1.00 92.88 484 HIS A N 1
ATOM 3903 C CA . HIS A 1 484 ? -12.099 9.501 16.540 1.00 92.88 484 HIS A CA 1
ATOM 3904 C C . HIS A 1 484 ? -11.486 9.718 17.925 1.00 92.88 484 HIS A C 1
ATOM 3906 O O . HIS A 1 484 ? -11.698 8.895 18.816 1.00 92.88 484 HIS A O 1
ATOM 3912 N N . GLY A 1 485 ? -10.786 10.838 18.133 1.00 94.94 485 GLY A N 1
ATOM 3913 C CA . GLY A 1 485 ? -10.231 11.213 19.435 1.00 94.94 485 GLY A CA 1
ATOM 3914 C C . GLY A 1 485 ? -11.301 11.310 20.527 1.00 94.94 485 GLY A C 1
ATOM 3915 O O . GLY A 1 485 ? -11.128 10.752 21.611 1.00 94.94 485 GLY A O 1
ATOM 3916 N N . LEU A 1 486 ? -12.443 11.937 20.226 1.00 94.56 486 LEU A N 1
ATOM 3917 C CA . LEU A 1 486 ? -13.591 12.012 21.134 1.00 94.56 486 LEU A CA 1
ATOM 3918 C C . LEU A 1 486 ? -14.219 10.643 21.381 1.00 94.56 486 LEU A C 1
ATOM 3920 O O . LEU A 1 486 ? -14.559 10.338 22.515 1.00 94.56 486 LEU A O 1
ATOM 3924 N N . SER A 1 487 ? -14.344 9.793 20.361 1.00 93.88 487 SER A N 1
ATOM 3925 C CA . SER A 1 487 ? -14.879 8.436 20.533 1.00 93.88 487 SER A CA 1
ATOM 3926 C C . SER A 1 487 ? -14.000 7.573 21.451 1.00 93.88 487 SER A C 1
ATOM 3928 O O . SER A 1 487 ? -14.521 6.843 22.300 1.00 93.88 487 SER A O 1
ATOM 3930 N N . ILE A 1 488 ? -12.674 7.691 21.331 1.00 94.81 488 ILE A N 1
ATOM 3931 C CA . ILE A 1 488 ? -11.715 7.038 22.233 1.00 94.81 488 ILE A CA 1
ATOM 3932 C C . ILE A 1 488 ? -11.878 7.585 23.653 1.00 94.81 488 ILE A C 1
ATOM 3934 O O . ILE A 1 488 ? -12.023 6.808 24.597 1.00 94.81 488 ILE A O 1
ATOM 3938 N N . LEU A 1 489 ? -11.905 8.913 23.812 1.00 93.81 489 LEU A N 1
ATOM 3939 C CA . LEU A 1 489 ? -12.046 9.542 25.125 1.00 93.81 489 LEU A CA 1
ATOM 3940 C C . LEU A 1 489 ? -13.390 9.206 25.784 1.00 93.81 489 LEU A C 1
ATOM 3942 O O . LEU A 1 489 ? -13.435 8.955 26.985 1.00 93.81 489 LEU A O 1
ATOM 3946 N N . TRP A 1 490 ? -14.468 9.133 25.004 1.00 94.50 490 TRP A N 1
ATOM 3947 C CA . TRP A 1 490 ? -15.777 8.700 25.475 1.00 94.50 490 TRP A CA 1
ATOM 3948 C C . TRP A 1 490 ? -15.732 7.272 26.004 1.00 94.50 490 TRP A C 1
ATOM 3950 O O . TRP A 1 490 ? -16.159 7.037 27.131 1.00 94.50 490 TRP A O 1
ATOM 3960 N N . THR A 1 491 ? -15.125 6.343 25.263 1.00 93.06 491 THR A N 1
ATOM 3961 C CA . THR A 1 491 ? -14.956 4.955 25.723 1.00 93.06 491 THR A CA 1
ATOM 3962 C C . THR A 1 491 ? -14.154 4.890 27.028 1.00 93.06 491 THR A C 1
ATOM 3964 O O . THR A 1 491 ? -14.517 4.160 27.949 1.00 93.06 491 THR A O 1
ATOM 3967 N N . LEU A 1 492 ? -13.096 5.696 27.153 1.00 91.56 492 LEU A N 1
ATOM 3968 C CA . LEU A 1 492 ? -12.296 5.771 28.378 1.00 91.56 492 LEU A CA 1
ATOM 3969 C C . LEU A 1 492 ? -13.051 6.416 29.549 1.00 91.56 492 LEU A C 1
ATOM 3971 O O . LEU A 1 492 ? -12.829 6.030 30.693 1.00 91.56 492 LEU A O 1
ATOM 3975 N N . SER A 1 493 ? -13.961 7.361 29.291 1.00 91.00 493 SER A N 1
ATOM 3976 C CA . SER A 1 493 ? -14.719 8.076 30.332 1.00 91.00 493 SER A CA 1
ATOM 3977 C C . SER A 1 493 ? -15.671 7.185 31.141 1.00 91.00 493 SER A C 1
ATOM 3979 O O . SER A 1 493 ? -16.085 7.564 32.233 1.00 91.00 493 SER A O 1
ATOM 3981 N N . PHE A 1 494 ? -15.950 5.963 30.675 1.00 87.44 494 PHE A N 1
ATOM 3982 C CA . PHE A 1 494 ? -16.624 4.941 31.479 1.00 87.44 494 PHE A CA 1
ATOM 3983 C C . PHE A 1 494 ? -15.773 4.456 32.668 1.00 87.44 494 PHE A C 1
ATOM 3985 O O . PHE A 1 494 ? -16.289 3.759 33.543 1.00 87.44 494 PHE A O 1
ATOM 3992 N N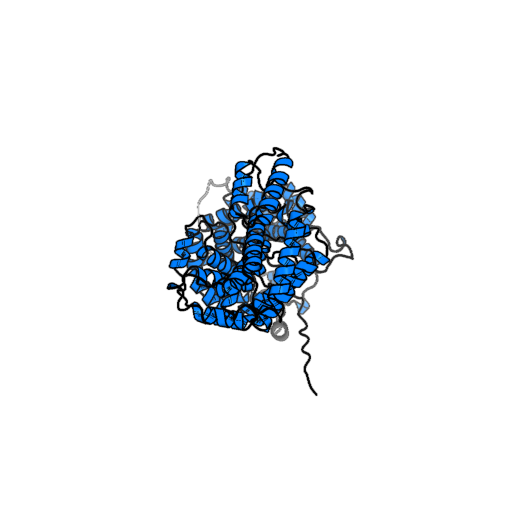 . ASN A 1 495 ? -14.488 4.805 32.747 1.00 85.56 495 ASN A N 1
ATOM 3993 C CA . ASN A 1 495 ? -13.674 4.624 33.944 1.00 85.56 495 ASN A CA 1
ATOM 3994 C C . ASN A 1 495 ? -13.775 5.866 34.858 1.00 85.56 495 ASN A C 1
ATOM 3996 O O . ASN A 1 495 ? -13.646 7.003 34.406 1.00 85.56 495 ASN A O 1
ATOM 4000 N N . LYS A 1 496 ? -13.981 5.650 36.166 1.00 83.38 496 LYS A N 1
ATOM 4001 C CA . LYS A 1 496 ? -14.190 6.730 37.150 1.00 83.38 496 LYS A CA 1
ATOM 4002 C C . LYS A 1 496 ? -12.973 7.653 37.311 1.00 83.38 496 LYS A C 1
ATOM 4004 O O . LYS A 1 496 ? -13.150 8.858 37.473 1.00 83.38 496 LYS A O 1
ATOM 4009 N N . GLU A 1 497 ? -11.759 7.115 37.248 1.00 81.94 497 GLU A N 1
ATOM 4010 C CA . GLU A 1 497 ? -10.517 7.890 37.382 1.00 81.94 497 GLU A CA 1
ATOM 4011 C C . GLU A 1 497 ? -10.282 8.772 36.151 1.00 81.94 497 GLU A C 1
ATOM 4013 O O . GLU A 1 497 ? -9.904 9.940 36.274 1.00 81.94 497 GLU A O 1
ATOM 4018 N N . VAL A 1 498 ? -10.604 8.254 34.961 1.00 82.88 498 VAL A N 1
ATOM 4019 C CA . VAL A 1 498 ? -10.589 9.036 33.715 1.00 82.88 498 VAL A CA 1
ATOM 4020 C C . VAL A 1 498 ? -11.596 10.161 33.778 1.00 82.88 498 VAL A C 1
ATOM 4022 O O . VAL A 1 498 ? -11.238 11.302 33.502 1.00 82.88 498 VAL A O 1
ATOM 4025 N N . ALA A 1 499 ? -12.842 9.854 34.141 1.00 86.44 499 ALA A N 1
ATOM 4026 C CA . ALA A 1 499 ? -13.902 10.847 34.236 1.00 86.44 499 ALA A CA 1
ATOM 4027 C C . ALA A 1 499 ? -13.504 11.991 35.183 1.00 86.44 499 ALA A C 1
ATOM 4029 O O . ALA A 1 499 ? -13.629 13.162 34.823 1.00 86.44 499 ALA A O 1
ATOM 4030 N N . ALA A 1 500 ? -12.928 11.661 36.345 1.00 84.56 500 ALA A N 1
ATOM 4031 C CA . ALA A 1 500 ? -12.404 12.648 37.284 1.00 84.56 500 ALA A CA 1
ATOM 4032 C C . ALA A 1 500 ? -11.236 13.462 36.694 1.00 84.56 500 ALA A C 1
ATOM 4034 O O . ALA A 1 500 ? -11.183 14.682 36.852 1.00 84.56 500 ALA A O 1
ATOM 4035 N N . THR A 1 501 ? -10.317 12.816 35.973 1.00 84.12 501 THR A N 1
ATOM 4036 C CA . THR A 1 501 ? -9.183 13.490 35.319 1.00 84.12 501 THR A CA 1
ATOM 4037 C C . THR A 1 501 ? -9.641 14.439 34.212 1.00 84.12 501 THR A C 1
ATOM 4039 O O . THR A 1 501 ? -9.109 15.543 34.096 1.00 84.12 501 THR A O 1
ATOM 4042 N N . ILE A 1 502 ? -10.638 14.042 33.414 1.00 86.25 502 ILE A N 1
ATOM 4043 C CA . ILE A 1 502 ? -11.252 14.898 32.393 1.00 86.25 502 ILE A CA 1
ATOM 4044 C C . ILE A 1 502 ? -11.907 16.105 33.071 1.00 86.25 502 ILE A C 1
ATOM 4046 O O . ILE A 1 502 ? -11.619 17.232 32.679 1.00 86.25 502 ILE A O 1
ATOM 4050 N N .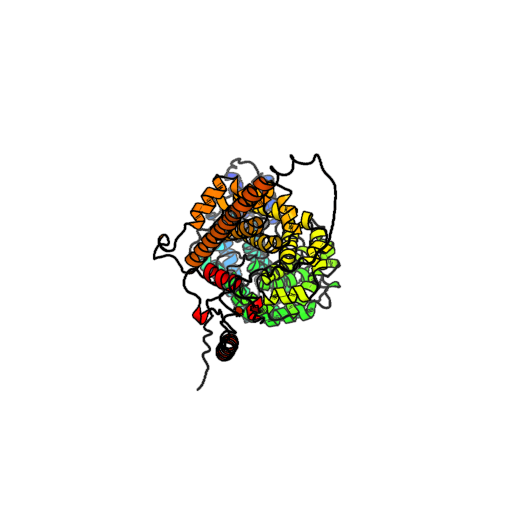 LEU A 1 503 ? -12.711 15.887 34.119 1.00 87.00 503 LEU A N 1
ATOM 4051 C CA . LEU A 1 503 ? -13.393 16.955 34.858 1.00 87.00 503 LEU A CA 1
ATOM 4052 C C . LEU A 1 503 ? -12.421 18.009 35.405 1.00 87.00 503 LEU A C 1
ATOM 4054 O O . LEU A 1 503 ? -12.695 19.206 35.338 1.00 87.00 503 LEU A O 1
ATOM 4058 N N . ASN A 1 504 ? -11.273 17.562 35.917 1.00 85.81 504 ASN A N 1
ATOM 4059 C CA . ASN A 1 504 ? -10.250 18.434 36.490 1.00 85.81 504 ASN A CA 1
ATOM 4060 C C . ASN A 1 504 ? -9.459 19.227 35.431 1.00 85.81 504 ASN A C 1
ATOM 4062 O O . ASN A 1 504 ? -8.765 20.184 35.775 1.00 85.81 504 ASN A O 1
ATOM 4066 N N . LYS A 1 505 ? -9.565 18.877 34.142 1.00 87.69 505 LYS A N 1
ATOM 4067 C CA . LYS A 1 505 ? -8.945 19.611 33.030 1.00 87.69 505 LYS A CA 1
ATOM 4068 C C . LYS A 1 505 ? -9.932 20.625 32.453 1.00 87.69 505 LYS A C 1
ATOM 4070 O O . LYS A 1 505 ? -10.613 20.357 31.464 1.00 87.69 505 LYS A O 1
ATOM 4075 N N . SER A 1 506 ? -9.974 21.812 33.057 1.00 86.94 506 SER A N 1
ATOM 4076 C CA . SER A 1 506 ? -10.916 22.890 32.711 1.00 86.94 506 SER A CA 1
ATOM 4077 C C . SER A 1 506 ? -10.927 23.250 31.219 1.00 86.94 506 SER A C 1
ATOM 4079 O O . SER A 1 506 ? -11.999 23.365 30.629 1.00 86.94 506 SER A O 1
ATOM 4081 N N . GLU A 1 507 ? -9.760 23.368 30.581 1.00 91.69 507 GLU A N 1
ATOM 4082 C CA . GLU A 1 507 ? -9.665 23.671 29.145 1.00 91.69 507 GLU A CA 1
ATOM 4083 C C . GLU A 1 507 ? -10.297 22.576 28.278 1.00 91.69 507 GLU A C 1
ATOM 4085 O O . GLU A 1 507 ? -11.060 22.873 27.355 1.00 91.69 507 GLU A O 1
ATOM 4090 N N . LEU A 1 508 ? -10.017 21.307 28.594 1.00 91.38 508 LEU A N 1
ATOM 4091 C CA . LEU A 1 508 ? -10.571 20.158 27.878 1.00 91.38 508 LEU A CA 1
ATOM 4092 C C . LEU A 1 508 ? -12.092 20.092 28.054 1.00 91.38 508 LEU A C 1
ATOM 4094 O O . LEU A 1 508 ? -12.809 19.936 27.068 1.00 91.38 508 LEU A O 1
ATOM 4098 N N . MET A 1 509 ? -12.592 20.284 29.277 1.00 92.25 509 MET A N 1
ATOM 4099 C CA . MET A 1 509 ? -14.031 20.324 29.559 1.00 92.25 509 MET A CA 1
ATOM 4100 C C . MET A 1 509 ? -14.745 21.455 28.820 1.00 92.25 509 MET A C 1
ATOM 4102 O O . MET A 1 509 ? -15.825 21.235 28.274 1.00 92.25 509 MET A O 1
ATOM 4106 N N . ASN A 1 510 ? -14.143 22.644 28.750 1.00 92.00 510 ASN A N 1
ATOM 4107 C CA . ASN A 1 510 ? -14.705 23.763 27.994 1.00 92.00 510 ASN A CA 1
ATOM 4108 C C . ASN A 1 510 ? -14.776 23.440 26.498 1.00 92.00 510 ASN A C 1
ATOM 4110 O O . ASN A 1 510 ? -15.804 23.673 25.865 1.00 92.00 510 ASN A O 1
ATOM 4114 N N . LYS A 1 511 ? -13.717 22.842 25.933 1.00 93.56 511 LYS A N 1
ATOM 4115 C CA . LYS A 1 511 ? -13.725 22.400 24.533 1.00 93.56 511 LYS A CA 1
ATOM 4116 C C . LYS A 1 511 ? -14.813 21.353 24.284 1.00 93.56 511 LYS A C 1
ATOM 4118 O O . LYS A 1 511 ? -15.547 21.492 23.313 1.00 93.56 511 LYS A O 1
ATOM 4123 N N . ILE A 1 512 ? -14.954 20.353 25.157 1.00 93.50 512 ILE A N 1
ATOM 4124 C CA . ILE A 1 512 ? -15.990 19.313 25.044 1.00 93.50 512 ILE A CA 1
ATOM 4125 C C . ILE A 1 512 ? -17.394 19.925 25.136 1.00 93.50 512 ILE A C 1
ATOM 4127 O O . ILE A 1 512 ? -18.248 19.582 24.324 1.00 93.50 512 ILE A O 1
ATOM 4131 N N . ARG A 1 513 ? -17.633 20.864 26.060 1.00 92.44 513 ARG A N 1
ATOM 4132 C CA . ARG A 1 513 ? -18.926 21.558 26.183 1.00 92.44 513 ARG A CA 1
ATOM 4133 C C . ARG A 1 513 ? -19.288 22.313 24.908 1.00 92.44 513 ARG A C 1
ATOM 4135 O O . ARG A 1 513 ? -20.369 22.103 24.372 1.00 92.44 513 ARG A O 1
ATOM 4142 N N . ASN A 1 514 ? -18.349 23.092 24.377 1.00 91.44 514 ASN A N 1
ATOM 4143 C CA . ASN A 1 514 ? -18.564 23.829 23.134 1.00 91.44 514 ASN A CA 1
ATOM 4144 C C . ASN A 1 514 ? -18.878 22.888 21.959 1.00 91.44 514 ASN A C 1
ATOM 4146 O O . ASN A 1 514 ? -19.704 23.215 21.118 1.00 91.44 514 ASN A O 1
ATOM 4150 N N . LEU A 1 515 ? -18.233 21.716 21.896 1.00 92.25 515 LEU A N 1
ATOM 4151 C CA . LEU A 1 515 ? -18.493 20.717 20.853 1.00 92.25 515 LEU A CA 1
ATOM 4152 C C . LEU A 1 515 ? -19.854 20.019 21.025 1.00 92.25 515 LEU A C 1
ATOM 4154 O O . LEU A 1 515 ? -20.503 19.703 20.031 1.00 92.25 515 LEU A O 1
ATOM 4158 N N . ALA A 1 516 ? -20.293 19.791 22.264 1.00 88.81 516 ALA A N 1
ATOM 4159 C CA . ALA A 1 516 ? -21.588 19.188 22.584 1.00 88.81 516 ALA A CA 1
ATOM 4160 C C . ALA A 1 516 ? -22.777 20.110 22.261 1.00 88.81 516 ALA A C 1
ATOM 4162 O O . ALA A 1 516 ? -23.873 19.625 21.972 1.00 88.81 516 ALA A O 1
ATOM 4163 N N . GLU A 1 517 ? -22.555 21.425 22.312 1.00 85.56 517 GLU A N 1
ATOM 4164 C CA . GLU A 1 517 ? -23.553 22.461 22.028 1.00 85.56 517 GLU A CA 1
ATOM 4165 C C . GLU A 1 517 ? -23.711 22.765 20.532 1.00 85.56 517 GLU A C 1
ATOM 4167 O O . GLU A 1 517 ? -24.625 23.499 20.173 1.00 85.56 517 GLU A O 1
ATOM 4172 N N . ILE A 1 518 ? -22.886 22.187 19.646 1.00 80.56 518 ILE A N 1
ATOM 4173 C CA . ILE A 1 518 ? -23.029 22.395 18.198 1.00 80.56 518 ILE A CA 1
ATOM 4174 C C . ILE A 1 518 ? -24.404 21.882 17.748 1.00 80.56 518 ILE A C 1
ATOM 4176 O O . ILE A 1 518 ? -24.678 20.678 17.812 1.00 80.56 518 ILE A O 1
ATOM 4180 N N . THR A 1 519 ? -25.268 22.790 17.282 1.00 62.28 519 THR A N 1
ATOM 4181 C CA . THR A 1 519 ? -26.629 22.463 16.842 1.00 62.28 519 THR A CA 1
ATOM 4182 C C . THR A 1 519 ? -26.762 22.463 15.321 1.00 62.28 519 THR A C 1
ATOM 4184 O O . THR A 1 519 ? -25.972 23.065 14.599 1.00 62.28 519 THR A O 1
ATOM 4187 N N . LYS A 1 520 ? -27.837 21.846 14.804 1.00 57.00 520 LYS A N 1
ATOM 4188 C CA . LYS A 1 520 ? -28.194 21.911 13.372 1.00 57.00 520 LYS A CA 1
ATOM 4189 C C . LYS A 1 520 ? -28.408 23.339 12.849 1.00 57.00 520 LYS A C 1
ATOM 4191 O O . LYS A 1 520 ? -28.393 23.520 11.638 1.00 57.00 520 LYS A O 1
ATOM 4196 N N . HIS A 1 521 ? -28.649 24.320 13.723 1.00 50.78 521 HIS A N 1
ATOM 4197 C CA . HIS A 1 521 ? -28.853 25.716 13.330 1.00 50.78 521 HIS A CA 1
ATOM 4198 C C . HIS A 1 521 ? -27.546 26.479 13.080 1.00 50.78 521 HIS A C 1
ATOM 4200 O O . HIS A 1 521 ? -27.580 27.468 12.354 1.00 50.78 521 HIS A O 1
ATOM 4206 N N . ASP A 1 522 ? -26.419 25.990 13.606 1.00 54.53 522 ASP A N 1
ATOM 4207 C CA . ASP A 1 522 ? -25.079 26.549 13.370 1.00 54.53 522 ASP A CA 1
ATOM 4208 C C . ASP A 1 522 ? -24.445 26.023 12.068 1.00 54.53 522 ASP A C 1
ATOM 4210 O O . ASP A 1 522 ? -23.357 26.436 11.669 1.00 54.53 522 ASP A O 1
ATOM 4214 N N . ILE A 1 523 ? -25.130 25.089 11.402 1.00 58.44 523 ILE A N 1
ATOM 4215 C CA . ILE A 1 523 ? -24.715 24.470 10.148 1.00 58.44 523 ILE A CA 1
ATOM 4216 C C . ILE A 1 523 ? -25.254 25.330 9.002 1.00 58.44 523 ILE A C 1
ATOM 4218 O O . ILE A 1 523 ? -26.461 25.388 8.761 1.00 58.44 523 ILE A O 1
ATOM 4222 N N . ASP A 1 524 ? -24.342 26.000 8.304 1.00 57.19 524 ASP A N 1
ATOM 4223 C CA . ASP A 1 524 ? -24.642 26.810 7.128 1.00 57.19 524 ASP A CA 1
ATOM 4224 C C . ASP A 1 524 ? -25.396 25.996 6.055 1.00 57.19 524 ASP A C 1
ATOM 4226 O O . ASP A 1 524 ? -25.157 24.796 5.874 1.00 57.19 524 ASP A O 1
ATOM 4230 N N . LYS A 1 525 ? -26.321 26.634 5.325 1.00 57.03 525 LYS A N 1
ATOM 4231 C CA . LYS A 1 525 ? -27.210 25.938 4.366 1.00 57.03 525 LYS A CA 1
ATOM 4232 C C . LYS A 1 525 ? -26.469 25.319 3.172 1.00 57.03 525 LYS A C 1
ATOM 4234 O O . LYS A 1 525 ? -27.051 24.476 2.493 1.00 57.03 525 LYS A O 1
ATOM 4239 N N . ASP A 1 526 ? -25.209 25.693 2.963 1.00 58.88 526 ASP A N 1
ATOM 4240 C CA . ASP A 1 526 ? -24.339 25.210 1.883 1.00 58.88 526 ASP A CA 1
ATOM 4241 C C . ASP A 1 526 ? -23.406 24.049 2.297 1.00 58.88 526 ASP A C 1
ATOM 4243 O O . ASP A 1 526 ? -22.514 23.654 1.543 1.00 58.88 526 ASP A O 1
ATOM 4247 N N . ILE A 1 527 ? -23.586 23.463 3.487 1.00 65.44 527 ILE A N 1
ATOM 4248 C CA . ILE A 1 527 ? -22.735 22.366 3.971 1.00 65.44 527 ILE A CA 1
ATOM 4249 C C . ILE A 1 527 ? -23.168 21.013 3.377 1.00 65.44 527 ILE A C 1
ATOM 4251 O O . ILE A 1 527 ? -24.348 20.660 3.343 1.00 65.44 527 ILE A O 1
ATOM 4255 N N . SER A 1 528 ? -22.193 20.210 2.931 1.00 72.06 528 SER A N 1
ATOM 4256 C CA . SER A 1 528 ? -22.437 18.868 2.388 1.00 72.06 528 SER A CA 1
ATOM 4257 C C . SER A 1 528 ? -23.072 17.931 3.430 1.00 72.06 528 SER A C 1
ATOM 4259 O O . SER A 1 528 ? -22.776 17.999 4.624 1.00 72.06 528 SER A O 1
ATOM 4261 N N . ALA A 1 529 ? -23.907 16.985 2.984 1.00 74.50 529 ALA A N 1
ATOM 4262 C CA . ALA A 1 529 ? -24.532 15.992 3.868 1.00 74.50 529 ALA A CA 1
ATOM 4263 C C . ALA A 1 529 ? -23.510 15.170 4.691 1.00 74.50 529 ALA A C 1
ATOM 4265 O O . ALA A 1 529 ? -23.809 14.744 5.808 1.00 74.50 529 ALA A O 1
ATOM 4266 N N . GLU A 1 530 ? -22.300 14.975 4.156 1.00 67.38 530 GLU A N 1
ATOM 4267 C CA . GLU A 1 530 ? -21.186 14.280 4.818 1.00 67.38 530 GLU A CA 1
ATOM 4268 C C . GLU A 1 530 ? -20.676 15.067 6.037 1.00 67.38 530 GLU A C 1
ATOM 4270 O O . GLU A 1 530 ? -20.517 14.501 7.119 1.00 67.38 530 GLU A O 1
ATOM 4275 N N . ASN A 1 531 ? -20.520 16.385 5.900 1.00 74.56 531 ASN A N 1
ATOM 4276 C CA . ASN A 1 531 ? -20.087 17.254 6.993 1.00 74.56 531 ASN A CA 1
ATOM 4277 C C . ASN A 1 531 ? -21.144 17.329 8.102 1.00 74.56 531 ASN A C 1
ATOM 4279 O O . ASN A 1 531 ? -20.799 17.233 9.274 1.00 74.56 531 ASN A O 1
ATOM 4283 N N . ILE A 1 532 ? -22.434 17.375 7.750 1.00 78.50 532 ILE A N 1
ATOM 4284 C CA . ILE A 1 532 ? -23.531 17.322 8.734 1.00 78.50 532 ILE A CA 1
ATOM 4285 C C . ILE A 1 532 ? -23.458 16.034 9.561 1.00 78.50 532 ILE A C 1
ATOM 4287 O O . ILE A 1 532 ? -23.616 16.059 10.784 1.00 78.50 532 ILE A O 1
ATOM 4291 N N . LYS A 1 533 ? -23.212 14.890 8.908 1.00 81.31 533 LYS A N 1
ATOM 4292 C CA . LYS A 1 533 ? -23.059 13.602 9.595 1.00 81.31 533 LYS A CA 1
ATOM 4293 C C . LYS A 1 533 ? -21.874 13.637 10.562 1.00 81.31 533 LYS A C 1
ATOM 4295 O O . LYS A 1 533 ? -22.032 13.227 11.709 1.00 81.31 533 LYS A O 1
ATOM 4300 N N . LEU A 1 534 ? -20.726 14.152 10.126 1.00 83.31 534 LEU A N 1
ATOM 4301 C CA . LEU A 1 534 ? -19.525 14.247 10.955 1.00 83.31 534 LEU A CA 1
ATOM 4302 C C . LEU A 1 534 ? -19.733 15.157 12.175 1.00 83.31 534 LEU A C 1
ATOM 4304 O O . LEU A 1 534 ? -19.405 14.762 13.292 1.00 83.31 534 LEU A O 1
ATOM 4308 N N . THR A 1 535 ? -20.352 16.324 11.991 1.00 84.62 535 THR A N 1
ATOM 4309 C CA . THR A 1 535 ? -20.696 17.239 13.088 1.00 84.62 535 THR A CA 1
ATOM 4310 C C . THR A 1 535 ? -21.609 16.574 14.118 1.00 84.62 535 THR A C 1
ATOM 4312 O O . THR A 1 535 ? -21.373 16.696 15.320 1.00 84.62 535 THR A O 1
ATOM 4315 N N . ASN A 1 536 ? -22.607 15.802 13.673 1.00 84.69 536 ASN A N 1
ATOM 4316 C CA . ASN A 1 536 ? -23.475 15.054 14.585 1.00 84.69 536 ASN A CA 1
ATOM 4317 C C . ASN A 1 536 ? -22.699 13.993 15.380 1.00 84.69 536 ASN A C 1
ATOM 4319 O O . ASN A 1 536 ? -22.971 13.813 16.566 1.00 84.69 536 ASN A O 1
ATOM 4323 N N . VAL A 1 537 ? -21.731 13.307 14.759 1.00 87.69 537 VAL A N 1
ATOM 4324 C CA . VAL A 1 537 ? -20.866 12.333 15.448 1.00 87.69 537 VAL A CA 1
ATOM 4325 C C . VAL A 1 537 ? -20.025 13.022 16.524 1.00 87.69 537 VAL A C 1
ATOM 4327 O O . VAL A 1 537 ? -19.971 12.535 17.652 1.00 87.69 537 VAL A O 1
ATOM 4330 N N . ILE A 1 538 ? -19.419 14.170 16.205 1.00 91.12 538 ILE A N 1
ATOM 4331 C CA . ILE A 1 538 ? -18.623 14.970 17.149 1.00 91.12 538 ILE A CA 1
ATOM 4332 C C . ILE A 1 538 ? -19.479 15.418 18.337 1.00 91.12 538 ILE A C 1
ATOM 4334 O O . ILE A 1 538 ? -19.105 15.174 19.485 1.00 91.12 538 ILE A O 1
ATOM 4338 N N . SER A 1 539 ? -20.638 16.025 18.065 1.00 90.00 539 SER A N 1
ATOM 4339 C CA . SER A 1 539 ? -21.557 16.513 19.099 1.00 90.00 539 SER A CA 1
ATOM 4340 C C . SER A 1 539 ? -22.059 15.371 19.988 1.00 90.00 539 SER A C 1
ATOM 4342 O O . SER A 1 539 ? -21.979 15.460 21.212 1.00 90.00 539 SER A O 1
ATOM 4344 N N . SER A 1 540 ? -22.453 14.238 19.395 1.00 88.44 540 SER A N 1
ATOM 4345 C CA . SER A 1 540 ? -22.927 13.065 20.145 1.00 88.44 540 SER A CA 1
ATOM 4346 C C . SER A 1 540 ? -21.837 12.465 21.038 1.00 88.44 540 SER A C 1
ATOM 4348 O O . SER A 1 540 ? -22.095 12.156 22.199 1.00 88.44 540 SER A O 1
ATOM 4350 N N . ALA A 1 541 ? -20.605 12.330 20.532 1.00 92.00 541 ALA A N 1
ATOM 4351 C CA . ALA A 1 541 ? -19.486 11.828 21.328 1.00 92.00 541 ALA A CA 1
ATOM 4352 C C . ALA A 1 541 ? -19.141 12.785 22.483 1.00 92.00 541 ALA A C 1
ATOM 4354 O O . ALA A 1 541 ? -18.900 12.339 23.604 1.00 92.00 541 ALA A O 1
ATOM 4355 N N . ALA A 1 542 ? -19.169 14.098 22.236 1.00 93.38 542 ALA A N 1
ATOM 4356 C CA . ALA A 1 542 ? -18.946 15.110 23.264 1.00 93.38 542 ALA A CA 1
ATOM 4357 C C . ALA A 1 542 ? -20.036 15.080 24.351 1.00 93.38 542 ALA A C 1
ATOM 4359 O O . ALA A 1 542 ? -19.712 15.061 25.538 1.00 93.38 542 ALA A O 1
ATOM 4360 N N . GLN A 1 543 ? -21.313 14.995 23.965 1.00 90.62 543 GLN A N 1
ATOM 4361 C CA . GLN A 1 543 ? -22.435 14.826 24.896 1.00 90.62 543 GLN A CA 1
ATOM 4362 C C . GLN A 1 543 ? -22.295 13.543 25.720 1.00 90.62 543 GLN A C 1
ATOM 4364 O O . GLN A 1 543 ? -22.488 13.571 26.935 1.00 90.62 543 GLN A O 1
ATOM 4369 N N . GLY A 1 544 ? -21.892 12.442 25.082 1.00 91.19 544 GLY A N 1
ATOM 4370 C CA . GLY A 1 544 ? -21.615 11.176 25.752 1.00 91.19 544 GLY A CA 1
ATOM 4371 C C . GLY A 1 544 ? -20.536 11.299 26.830 1.00 91.19 544 GLY A C 1
ATOM 4372 O O . GLY A 1 544 ? -20.718 10.781 27.931 1.00 91.19 544 GLY A O 1
ATOM 4373 N N . ILE A 1 545 ? -19.446 12.027 26.556 1.00 92.75 545 ILE A N 1
ATOM 4374 C CA . ILE A 1 545 ? -18.399 12.302 27.554 1.00 92.75 545 ILE A CA 1
ATOM 4375 C C . ILE A 1 545 ? -18.958 13.131 28.712 1.00 92.75 545 ILE A C 1
ATOM 4377 O O . ILE A 1 545 ? -18.743 12.772 29.868 1.00 92.75 545 ILE A O 1
ATOM 4381 N N . LEU A 1 546 ? -19.681 14.222 28.426 1.00 90.88 546 LEU A N 1
ATOM 4382 C CA . LEU A 1 546 ? -20.264 15.068 29.474 1.00 90.88 546 LEU A CA 1
ATOM 4383 C C . LEU A 1 546 ? -21.200 14.266 30.375 1.00 90.88 546 LEU A C 1
ATOM 4385 O O . LEU A 1 546 ? -21.125 14.401 31.593 1.00 90.88 546 LEU A O 1
ATOM 4389 N N . TRP A 1 547 ? -22.038 13.411 29.786 1.00 89.38 547 TRP A N 1
ATOM 4390 C CA . TRP A 1 547 ? -22.937 12.547 30.538 1.00 89.38 547 TRP A CA 1
ATOM 4391 C C . TRP A 1 547 ? -22.161 11.626 31.483 1.00 89.38 547 TRP A C 1
ATOM 4393 O O . TRP A 1 547 ? -22.411 11.653 32.682 1.00 89.38 547 TRP A O 1
ATOM 4403 N N . GLN A 1 548 ? -21.147 10.906 30.988 1.00 89.56 548 GLN A N 1
ATOM 4404 C CA . GLN A 1 548 ? -20.330 10.017 31.828 1.00 89.56 548 GLN A CA 1
ATOM 4405 C C . GLN A 1 548 ? -19.604 10.757 32.954 1.00 89.56 548 GLN A C 1
ATOM 4407 O O . GLN A 1 548 ? -19.501 10.251 34.072 1.00 89.56 548 GLN A O 1
ATOM 4412 N N . VAL A 1 549 ? -19.089 11.951 32.659 1.00 88.00 549 VAL A N 1
ATOM 4413 C CA . VAL A 1 549 ? -18.351 12.759 33.630 1.00 88.00 549 VAL A CA 1
ATOM 4414 C C . VAL A 1 549 ? -19.285 13.308 34.711 1.00 88.00 549 VAL A C 1
ATOM 4416 O O . VAL A 1 549 ? -18.940 13.234 35.887 1.00 88.00 549 VAL A O 1
ATOM 4419 N N . TYR A 1 550 ? -20.465 13.822 34.353 1.00 82.88 550 TYR A N 1
ATOM 4420 C CA . TYR A 1 550 ? -21.393 14.410 35.322 1.00 82.88 550 TYR A CA 1
ATOM 4421 C C . TYR A 1 550 ? -22.192 13.360 36.109 1.00 82.88 550 TYR A C 1
ATOM 4423 O O . TYR A 1 550 ? -22.228 13.447 37.336 1.00 82.88 550 TYR A O 1
ATOM 4431 N N . ASP A 1 551 ? -22.744 12.335 35.455 1.00 69.94 551 ASP A N 1
ATOM 4432 C CA . ASP A 1 551 ? -23.582 11.297 36.084 1.00 69.94 551 ASP A CA 1
ATOM 4433 C C . ASP A 1 551 ? -22.822 10.498 37.161 1.00 69.94 551 ASP A C 1
ATOM 4435 O O . ASP A 1 551 ? -23.345 10.136 38.214 1.00 69.94 551 ASP A O 1
ATOM 4439 N N . ARG A 1 552 ? -21.512 10.309 36.974 1.00 61.88 552 ARG A N 1
ATOM 4440 C CA . ARG A 1 552 ? -20.672 9.575 37.935 1.00 61.88 552 ARG A CA 1
ATOM 4441 C C . ARG A 1 552 ? -20.079 10.447 39.036 1.00 61.88 552 ARG A C 1
ATOM 4443 O O . ARG A 1 552 ? -19.592 9.920 40.038 1.00 61.88 552 ARG A O 1
ATOM 4450 N N . THR A 1 553 ? -20.118 11.772 38.897 1.00 52.66 553 THR A N 1
ATOM 4451 C CA . THR A 1 553 ? -19.719 12.679 39.988 1.00 52.66 553 THR A CA 1
ATOM 4452 C C . THR A 1 553 ? -20.777 12.765 41.082 1.00 52.66 553 THR A C 1
ATOM 4454 O O . THR A 1 553 ? -20.416 12.884 42.255 1.00 52.66 553 THR A O 1
ATOM 4457 N N . THR A 1 554 ? -22.056 12.593 40.736 1.00 52.81 554 THR A N 1
ATOM 4458 C CA . THR A 1 554 ? -23.151 12.422 41.701 1.00 52.81 554 THR A CA 1
ATOM 4459 C C . THR A 1 554 ? -22.977 11.157 42.551 1.00 52.81 554 THR A C 1
ATOM 4461 O O . THR A 1 554 ? -23.138 11.224 43.770 1.00 52.81 554 THR A O 1
ATOM 4464 N N . ASP A 1 555 ? -22.488 10.055 41.970 1.00 47.69 555 ASP A N 1
ATOM 4465 C CA . ASP A 1 555 ? -22.172 8.817 42.706 1.00 47.69 555 ASP A CA 1
ATOM 4466 C C . ASP A 1 555 ? -20.953 8.941 43.634 1.00 47.69 555 ASP A C 1
ATOM 4468 O O . ASP A 1 555 ? -20.910 8.344 44.713 1.00 47.69 555 ASP A O 1
ATOM 4472 N N . ILE A 1 556 ? -19.926 9.699 43.237 1.00 51.00 556 ILE A N 1
ATOM 4473 C CA . ILE A 1 556 ? -18.729 9.918 44.068 1.00 51.00 556 ILE A CA 1
ATOM 4474 C C . ILE A 1 556 ? -19.054 10.844 45.252 1.00 51.00 556 ILE A C 1
ATOM 4476 O O . ILE A 1 556 ? -18.547 10.628 46.356 1.00 51.00 556 ILE A O 1
ATOM 4480 N N . ALA A 1 557 ? -19.926 11.837 45.052 1.00 47.75 557 ALA A N 1
ATOM 4481 C CA . ALA A 1 557 ? -20.435 12.685 46.129 1.00 47.75 557 ALA A CA 1
ATOM 4482 C C . ALA A 1 557 ? -21.330 11.897 47.108 1.00 47.75 557 ALA A C 1
ATOM 4484 O O . ALA A 1 557 ? -21.190 12.053 48.323 1.00 47.75 557 ALA A O 1
ATOM 4485 N N . ALA A 1 558 ? -22.175 10.989 46.609 1.00 44.44 558 ALA A N 1
ATOM 4486 C CA . ALA A 1 558 ? -23.008 10.123 47.446 1.00 44.44 558 ALA A CA 1
ATOM 4487 C C . ALA A 1 558 ? -22.175 9.133 48.289 1.00 44.44 558 ALA A C 1
ATOM 4489 O O . ALA A 1 558 ? -22.391 9.018 49.494 1.00 44.44 558 ALA A O 1
ATOM 4490 N N . ASN A 1 559 ? -21.149 8.499 47.708 1.00 45.50 559 ASN A N 1
ATOM 4491 C CA . ASN A 1 559 ? -20.306 7.528 48.423 1.00 45.50 559 ASN A CA 1
ATOM 4492 C C . ASN A 1 559 ? -19.344 8.169 49.445 1.00 45.50 559 ASN A C 1
ATOM 4494 O O . ASN A 1 559 ? -19.075 7.584 50.493 1.00 45.50 559 ASN A O 1
ATOM 4498 N N . LYS A 1 560 ? -18.864 9.402 49.213 1.00 44.81 560 LYS A N 1
ATOM 4499 C CA . LYS A 1 560 ? -18.101 10.153 50.235 1.00 44.81 560 LYS A CA 1
ATOM 4500 C C . LYS A 1 560 ? -18.959 10.592 51.429 1.00 44.81 560 LYS A C 1
ATOM 4502 O O . LYS A 1 560 ? -18.407 10.891 52.484 1.00 44.81 560 LYS A O 1
ATOM 4507 N N . SER A 1 561 ? -20.283 10.608 51.279 1.00 42.53 561 SER A N 1
ATOM 4508 C CA . SER A 1 561 ? -21.218 10.970 52.349 1.00 42.53 561 SER A CA 1
ATOM 4509 C C . SER A 1 561 ? -21.514 9.803 53.302 1.00 42.53 561 SER A C 1
ATOM 4511 O O . SER A 1 561 ? -21.837 10.050 54.459 1.00 42.53 561 SER A O 1
ATOM 4513 N N . GLN A 1 562 ? -21.361 8.549 52.852 1.00 42.25 562 GLN A N 1
ATOM 4514 C CA . GLN A 1 562 ? -21.594 7.349 53.672 1.00 42.25 562 GLN A CA 1
ATOM 4515 C C . GLN A 1 562 ? -20.355 6.888 54.460 1.00 42.25 562 GLN A C 1
ATOM 4517 O O . GLN A 1 562 ? -20.497 6.411 55.580 1.00 42.25 562 GLN A O 1
ATOM 4522 N N . ASN A 1 563 ? -19.135 7.130 53.968 1.00 34.81 563 ASN A N 1
ATOM 4523 C CA . ASN A 1 563 ? -17.911 6.729 54.686 1.00 34.81 563 ASN A CA 1
ATOM 4524 C C . ASN A 1 563 ? -17.518 7.652 55.858 1.00 34.81 563 ASN A C 1
ATOM 4526 O O . ASN A 1 563 ? -16.575 7.345 56.578 1.00 34.81 563 ASN A O 1
ATOM 4530 N N . ASN A 1 564 ? -18.236 8.758 56.085 1.00 35.78 564 ASN A N 1
ATOM 4531 C CA . ASN A 1 564 ? -17.987 9.669 57.212 1.00 35.78 564 ASN A CA 1
ATOM 4532 C C . ASN A 1 564 ? -18.930 9.441 58.410 1.00 35.78 564 ASN A C 1
ATOM 4534 O O . ASN A 1 564 ? -18.932 10.249 59.337 1.00 35.78 564 ASN A O 1
ATOM 4538 N N . THR A 1 565 ? -19.746 8.378 58.411 1.00 35.62 565 THR A N 1
ATOM 4539 C CA . THR A 1 565 ? -20.720 8.116 59.493 1.00 35.62 565 THR A CA 1
ATOM 4540 C C . THR A 1 565 ? -20.551 6.778 60.221 1.00 35.62 565 THR A C 1
ATOM 4542 O O . THR A 1 565 ? -21.305 6.524 61.154 1.00 35.62 565 THR A O 1
ATOM 4545 N N . GLU A 1 566 ? -19.550 5.957 59.884 1.00 34.06 566 GLU A N 1
ATOM 4546 C CA . GLU A 1 566 ? -19.335 4.645 60.532 1.00 34.06 566 GLU A CA 1
ATOM 4547 C C . GLU A 1 566 ? -18.184 4.595 61.558 1.00 34.06 566 GLU A C 1
ATOM 4549 O O . GLU A 1 566 ? -17.944 3.547 62.149 1.00 34.06 566 GLU A O 1
ATOM 4554 N N . GLU A 1 567 ? -17.514 5.713 61.866 1.00 32.47 567 GLU A N 1
ATOM 4555 C CA . GLU A 1 567 ? -16.421 5.726 62.864 1.00 32.47 567 GLU A CA 1
ATOM 4556 C C . GLU A 1 567 ? -16.809 6.200 64.274 1.00 32.47 567 GLU A C 1
ATOM 4558 O O . GLU A 1 567 ? -15.958 6.292 65.152 1.00 32.47 567 GLU A O 1
ATOM 4563 N N . ASN A 1 568 ? -18.090 6.440 64.560 1.00 32.25 568 ASN A N 1
ATOM 4564 C CA . ASN A 1 568 ? -18.539 6.720 65.925 1.00 32.25 568 ASN A CA 1
ATOM 4565 C C . ASN A 1 568 ? -19.895 6.067 66.184 1.00 32.25 568 ASN A C 1
ATOM 4567 O O . ASN A 1 568 ? -20.913 6.648 65.836 1.00 32.25 568 ASN A O 1
ATOM 4571 N N . ILE A 1 569 ? -19.881 4.864 66.770 1.00 35.38 569 ILE A N 1
ATOM 4572 C CA . ILE A 1 569 ? -20.790 4.306 67.800 1.00 35.38 569 ILE A CA 1
ATOM 4573 C C . ILE A 1 569 ? -20.532 2.787 67.831 1.00 35.38 569 ILE A C 1
ATOM 4575 O O . ILE A 1 569 ? -21.260 1.987 67.255 1.00 35.38 569 ILE A O 1
ATOM 4579 N N . ILE A 1 570 ? -19.462 2.374 68.514 1.00 30.34 570 ILE A N 1
ATOM 4580 C CA . ILE A 1 570 ? -19.362 1.032 69.103 1.00 30.34 570 ILE A CA 1
ATOM 4581 C C . ILE A 1 570 ? -18.751 1.200 70.491 1.00 30.34 570 ILE A C 1
ATOM 4583 O O . ILE A 1 570 ? -17.539 1.140 70.658 1.00 30.34 570 ILE A O 1
ATOM 4587 N N . THR A 1 571 ? -19.608 1.375 71.491 1.00 29.70 571 THR A N 1
ATOM 4588 C CA . THR A 1 571 ? -19.370 0.854 72.839 1.00 29.70 571 THR A CA 1
ATOM 4589 C C . THR A 1 571 ? -20.711 0.612 73.523 1.00 29.70 571 THR A C 1
ATOM 4591 O O . THR A 1 571 ? -21.512 1.526 73.676 1.00 29.70 571 THR A O 1
ATOM 4594 N N . GLU A 1 572 ? -20.890 -0.643 73.952 1.00 27.56 572 GLU A N 1
ATOM 4595 C CA . GLU A 1 572 ? -21.934 -1.160 74.852 1.00 27.56 572 GLU A CA 1
ATOM 4596 C C . GLU A 1 572 ? -23.359 -1.183 74.253 1.00 27.56 572 GLU A C 1
ATOM 4598 O O . GLU A 1 572 ? -23.939 -0.168 73.912 1.00 27.56 572 GLU A O 1
ATOM 4603 N N . LYS A 1 573 ? -24.056 -2.317 74.120 1.00 27.83 573 LYS A N 1
ATOM 4604 C CA . LYS A 1 573 ? -24.210 -3.385 75.109 1.00 27.83 573 LYS A CA 1
ATOM 4605 C C . LYS A 1 573 ? -24.832 -4.625 74.451 1.00 27.83 573 LYS A C 1
ATOM 4607 O O . LYS A 1 573 ? -25.872 -4.548 73.803 1.00 27.83 573 LYS A O 1
ATOM 4612 N N . SER A 1 574 ? -24.206 -5.773 74.665 1.00 27.67 574 SER A N 1
ATOM 4613 C CA . SER A 1 574 ? -24.693 -7.103 74.303 1.00 27.67 574 SER A CA 1
ATOM 4614 C C . SER A 1 574 ? -25.854 -7.536 75.208 1.00 27.67 574 SER A C 1
ATOM 4616 O O . SER A 1 574 ? -25.716 -7.457 76.425 1.00 27.67 574 SER A O 1
ATOM 4618 N N . MET A 1 575 ? -26.948 -8.050 74.634 1.00 27.08 575 MET A N 1
ATOM 4619 C CA . MET A 1 575 ? -27.522 -9.389 74.898 1.00 27.08 575 MET A CA 1
ATOM 4620 C C . MET A 1 575 ? -29.022 -9.490 74.568 1.00 27.08 575 MET A C 1
ATOM 4622 O O . MET A 1 575 ? -29.831 -8.675 74.995 1.00 27.08 575 MET A O 1
ATOM 4626 N N . ASN A 1 576 ? -29.333 -10.641 73.961 1.00 26.94 576 ASN A N 1
ATOM 4627 C CA . ASN A 1 576 ? -30.575 -11.422 73.986 1.00 26.94 576 ASN A CA 1
ATOM 4628 C C . ASN A 1 576 ? -31.659 -11.246 72.901 1.00 26.94 576 ASN A C 1
ATOM 4630 O O . ASN A 1 576 ? -32.558 -10.424 73.003 1.00 26.94 576 ASN A O 1
ATOM 4634 N N . LEU A 1 577 ? -31.628 -12.254 72.014 1.00 26.53 577 LEU A N 1
ATOM 4635 C CA . LEU A 1 577 ? -32.649 -13.297 71.801 1.00 26.53 577 LEU A CA 1
ATOM 4636 C C . LEU A 1 577 ? -33.757 -13.083 70.751 1.00 26.53 577 LEU A C 1
ATOM 4638 O O . LEU A 1 577 ? -34.622 -12.229 70.870 1.00 26.53 577 LEU A O 1
ATOM 4642 N N . GLN A 1 578 ? -33.771 -14.094 69.870 1.00 27.00 578 GLN A N 1
ATOM 4643 C CA . GLN A 1 578 ? -34.901 -14.773 69.226 1.00 27.00 578 GLN A CA 1
ATOM 4644 C C . GLN A 1 578 ? -35.311 -14.349 67.810 1.00 27.00 578 GLN A C 1
ATOM 4646 O O . GLN A 1 578 ? -36.043 -13.395 67.574 1.00 27.00 578 GLN A O 1
ATOM 4651 N N . HIS A 1 579 ? -34.876 -15.215 66.885 1.00 34.03 579 HIS A N 1
ATOM 4652 C CA . HIS A 1 579 ? -35.587 -15.640 65.685 1.00 34.03 579 HIS A CA 1
ATOM 4653 C C . HIS A 1 579 ? -37.109 -15.548 65.834 1.00 34.03 579 HIS A C 1
ATOM 4655 O O . HIS A 1 579 ? -37.711 -16.277 66.623 1.00 34.03 579 HIS A O 1
ATOM 4661 N N . SER A 1 580 ? -37.723 -14.735 64.984 1.00 27.09 580 SER A N 1
ATOM 4662 C CA . SER A 1 580 ? -39.045 -15.033 64.451 1.00 27.09 580 SER A CA 1
ATOM 4663 C C . SER A 1 580 ? -39.123 -14.523 63.018 1.00 27.09 580 SER A C 1
ATOM 4665 O O . SER A 1 580 ? -38.834 -13.363 62.727 1.00 27.09 580 SER A O 1
ATOM 4667 N N . ASP A 1 581 ? -39.445 -15.452 62.126 1.00 35.91 581 ASP A N 1
ATOM 4668 C CA . ASP A 1 581 ? -39.762 -15.217 60.731 1.00 35.91 581 ASP A CA 1
ATOM 4669 C C . ASP A 1 581 ? -40.946 -14.255 60.619 1.00 35.91 581 ASP A C 1
ATOM 4671 O O . ASP A 1 581 ? -42.059 -14.567 61.044 1.00 35.91 581 ASP A O 1
ATOM 4675 N N . ILE A 1 582 ? -40.719 -13.096 60.004 1.00 32.03 582 ILE A N 1
ATOM 4676 C CA . ILE A 1 582 ? -41.789 -12.265 59.456 1.00 32.03 582 ILE A CA 1
ATOM 4677 C C . ILE A 1 582 ? -41.395 -11.919 58.024 1.00 32.03 582 ILE A C 1
ATOM 4679 O O . ILE A 1 582 ? -40.636 -10.987 57.759 1.00 32.03 582 ILE A O 1
ATOM 4683 N N . HIS A 1 583 ? -41.945 -12.694 57.089 1.00 34.19 583 HIS A N 1
ATOM 4684 C CA . HIS A 1 583 ? -42.161 -12.250 55.720 1.00 34.19 583 HIS A CA 1
ATOM 4685 C C . HIS A 1 583 ? -42.991 -10.963 55.756 1.00 34.19 583 HIS A C 1
ATOM 4687 O O . HIS A 1 583 ? -44.207 -11.001 55.936 1.00 34.19 583 HIS A O 1
ATOM 4693 N N . SER A 1 584 ? -42.330 -9.823 55.576 1.00 28.91 584 SER A N 1
ATOM 4694 C CA . SER A 1 584 ? -42.997 -8.583 55.194 1.00 28.91 584 SER A CA 1
ATOM 4695 C C . SER A 1 584 ? -42.958 -8.502 53.664 1.00 28.91 584 SER A C 1
ATOM 4697 O O . SER A 1 584 ? -41.868 -8.605 53.093 1.00 28.91 584 SER A O 1
ATOM 4699 N N . PRO A 1 585 ? -44.100 -8.397 52.963 1.00 37.25 585 PRO A N 1
ATOM 4700 C CA . PRO A 1 585 ? -44.101 -8.341 51.513 1.00 37.25 585 PRO A CA 1
ATOM 4701 C C . PRO A 1 585 ? -43.526 -6.990 51.087 1.00 37.25 585 PRO A C 1
ATOM 4703 O O . PRO A 1 585 ? -44.091 -5.936 51.380 1.00 37.25 585 PRO A O 1
ATOM 4706 N N . VAL A 1 586 ? -42.392 -7.022 50.387 1.00 39.94 586 VAL A N 1
ATOM 4707 C CA . VAL A 1 586 ? -41.920 -5.878 49.607 1.00 39.94 586 VAL A CA 1
ATOM 4708 C C . VAL A 1 586 ? -43.044 -5.540 48.632 1.00 39.94 586 VAL A C 1
ATOM 4710 O O . VAL A 1 586 ? -43.423 -6.375 47.810 1.00 39.94 586 VAL A O 1
ATOM 4713 N N . ALA A 1 587 ? -43.623 -4.348 48.761 1.00 42.88 587 ALA A N 1
ATOM 4714 C CA . ALA A 1 587 ? -44.595 -3.844 47.808 1.00 42.88 587 ALA A CA 1
ATOM 4715 C C . ALA A 1 587 ? -43.901 -3.725 46.444 1.00 42.88 587 ALA A C 1
ATOM 4717 O O . ALA A 1 587 ? -43.175 -2.766 46.190 1.00 42.88 587 ALA A O 1
ATOM 4718 N N . LEU A 1 588 ? -44.086 -4.735 45.590 1.00 46.12 588 LEU A N 1
ATOM 4719 C CA . LEU A 1 588 ? -43.735 -4.678 44.178 1.00 46.12 588 LEU A CA 1
ATOM 4720 C C . LEU A 1 588 ? -44.513 -3.511 43.578 1.00 46.12 588 LEU A C 1
ATOM 4722 O O . LEU A 1 588 ? -45.734 -3.569 43.417 1.00 46.12 588 LEU A O 1
ATOM 4726 N N . THR A 1 589 ? -43.809 -2.419 43.298 1.00 56.47 589 THR A N 1
ATOM 4727 C CA . THR A 1 589 ? -44.341 -1.341 42.479 1.00 56.47 589 THR A CA 1
ATOM 4728 C C . THR A 1 589 ? -44.627 -1.940 41.109 1.00 56.47 589 THR A C 1
ATOM 4730 O O . THR A 1 589 ? -43.710 -2.283 40.366 1.00 56.47 589 THR A O 1
ATOM 4733 N N . LYS A 1 590 ? -45.916 -2.145 40.814 1.00 74.69 590 LYS A N 1
ATOM 4734 C CA . LYS A 1 590 ? -46.371 -2.692 39.536 1.00 74.69 590 LYS A CA 1
ATOM 4735 C C . LYS A 1 590 ? -45.757 -1.858 38.412 1.00 74.69 590 LYS A C 1
ATOM 4737 O O . LYS A 1 590 ? -45.970 -0.643 38.367 1.00 74.69 590 LYS A O 1
ATOM 4742 N N . LYS A 1 591 ? -44.956 -2.497 37.559 1.00 85.12 591 LYS A N 1
ATOM 4743 C CA . LYS A 1 591 ? -44.304 -1.835 36.427 1.00 85.12 591 LYS A CA 1
ATOM 4744 C C . LYS A 1 591 ? -45.368 -1.390 35.417 1.00 85.12 591 LYS A C 1
ATOM 4746 O O . LYS A 1 591 ? -46.495 -1.883 35.413 1.00 85.12 591 LYS A O 1
ATOM 4751 N N . LYS A 1 592 ? -45.033 -0.384 34.608 1.00 89.50 592 LYS A N 1
ATOM 4752 C CA . LYS A 1 592 ? -45.968 0.235 33.651 1.00 89.50 592 LYS A CA 1
ATOM 4753 C C . LYS A 1 592 ? -46.281 -0.693 32.477 1.00 89.50 592 LYS A C 1
ATOM 4755 O O . LYS A 1 592 ? -47.366 -0.593 31.909 1.00 89.50 592 LYS A O 1
ATOM 4760 N N . TYR A 1 593 ? -45.329 -1.551 32.127 1.00 92.19 593 TYR A N 1
ATOM 4761 C CA . TYR A 1 593 ? -45.436 -2.537 31.067 1.00 92.19 593 TYR A CA 1
ATOM 4762 C C . TYR A 1 593 ? -45.077 -3.918 31.613 1.00 92.19 593 TYR A C 1
ATOM 4764 O O . TYR A 1 593 ? -44.166 -4.062 32.427 1.00 92.19 593 TYR A O 1
ATOM 4772 N N . ASP A 1 594 ? -45.758 -4.943 31.125 1.00 94.06 594 ASP A N 1
ATOM 4773 C CA . ASP A 1 594 ? -45.414 -6.330 31.417 1.00 94.06 594 ASP A CA 1
ATOM 4774 C C . ASP A 1 594 ? -44.198 -6.751 30.572 1.00 94.06 594 ASP A C 1
ATOM 4776 O O . ASP A 1 594 ? -43.317 -7.467 31.045 1.00 94.06 594 ASP A O 1
ATOM 4780 N N . VAL A 1 595 ? -44.107 -6.268 29.323 1.00 95.19 595 VAL A N 1
ATOM 4781 C CA . VAL A 1 595 ? -43.069 -6.679 28.363 1.00 95.19 595 VAL A CA 1
ATOM 4782 C C . VAL A 1 595 ? -42.512 -5.499 27.564 1.00 95.19 595 VAL A C 1
ATOM 4784 O O . VAL A 1 595 ? -43.271 -4.740 26.974 1.00 95.19 595 VAL A O 1
ATOM 4787 N N . MET A 1 596 ? -41.190 -5.406 27.427 1.00 95.62 596 MET A N 1
ATOM 4788 C CA . MET A 1 596 ? -40.503 -4.603 26.410 1.00 95.62 596 MET A CA 1
ATOM 4789 C C . MET A 1 596 ? -39.943 -5.502 25.306 1.00 95.62 596 MET A C 1
ATOM 4791 O O . MET A 1 596 ? -39.335 -6.531 25.593 1.00 95.62 596 MET A O 1
ATOM 4795 N N . ILE A 1 597 ? -40.074 -5.089 24.042 1.00 95.31 597 ILE A N 1
ATOM 4796 C CA . ILE A 1 597 ? -39.478 -5.793 22.896 1.00 95.31 597 ILE A CA 1
ATOM 4797 C C . ILE A 1 597 ? -38.401 -4.918 22.249 1.00 95.31 597 ILE A C 1
ATOM 4799 O O . ILE A 1 597 ? -38.704 -3.862 21.694 1.00 95.31 597 ILE A O 1
ATOM 4803 N N . SER A 1 598 ? -37.153 -5.391 22.275 1.00 92.75 598 SER A N 1
ATOM 4804 C CA . SER A 1 598 ? -36.018 -4.773 21.578 1.00 92.75 598 SER A CA 1
ATOM 4805 C C . SER A 1 598 ? -35.621 -5.608 20.367 1.00 92.75 598 SER A C 1
ATOM 4807 O O . SER A 1 598 ? -35.514 -6.833 20.462 1.00 92.75 598 SER A O 1
ATOM 4809 N N . TYR A 1 599 ? -35.427 -4.965 19.216 1.00 91.94 599 TYR A N 1
ATOM 4810 C CA . TYR A 1 599 ? -35.243 -5.648 17.938 1.00 91.94 599 TYR A CA 1
ATOM 4811 C C . TYR A 1 599 ? -34.547 -4.755 16.893 1.00 91.94 599 TYR A C 1
ATOM 4813 O O . TYR A 1 599 ? -34.434 -3.545 17.080 1.00 91.94 599 TYR A O 1
ATOM 4821 N N . SER A 1 600 ? -34.065 -5.351 15.795 1.00 88.00 600 SER A N 1
ATOM 4822 C CA . SER A 1 600 ? -33.458 -4.616 14.673 1.00 88.00 600 SER A CA 1
ATOM 4823 C C . SER A 1 600 ? -34.532 -4.153 13.701 1.00 88.00 600 SER A C 1
ATOM 4825 O O . SER A 1 600 ? -35.489 -4.882 13.456 1.00 88.00 600 SER A O 1
ATOM 4827 N N . HIS A 1 601 ? -34.367 -2.990 13.070 1.00 81.94 601 HIS A N 1
ATOM 4828 C CA . HIS A 1 601 ? -35.360 -2.489 12.116 1.00 81.94 601 HIS A CA 1
ATOM 4829 C C . HIS A 1 601 ? -35.659 -3.475 10.970 1.00 81.94 601 HIS A C 1
ATOM 4831 O O . HIS A 1 601 ? -36.790 -3.519 10.484 1.00 81.94 601 HIS A O 1
ATOM 4837 N N . ASP A 1 602 ? -34.683 -4.307 10.598 1.00 82.56 602 ASP A N 1
ATOM 4838 C CA . ASP A 1 602 ? -34.829 -5.358 9.583 1.00 82.56 602 ASP A CA 1
ATOM 4839 C C . ASP A 1 602 ? -35.868 -6.427 9.978 1.00 82.56 602 ASP A C 1
ATOM 4841 O O . ASP A 1 602 ? -36.556 -6.981 9.123 1.00 82.56 602 ASP A O 1
ATOM 4845 N N . ASP A 1 603 ? -36.048 -6.667 11.279 1.00 85.69 603 ASP A N 1
ATOM 4846 C CA . ASP A 1 603 ? -36.929 -7.703 11.837 1.00 85.69 603 ASP A CA 1
ATOM 4847 C C . ASP A 1 603 ? -38.264 -7.148 12.353 1.00 85.69 603 ASP A C 1
ATOM 4849 O O . ASP A 1 603 ? -39.067 -7.854 12.975 1.00 85.69 603 ASP A O 1
ATOM 4853 N N . LYS A 1 604 ? -38.536 -5.873 12.058 1.00 88.50 604 LYS A N 1
ATOM 4854 C CA . LYS A 1 604 ? -39.709 -5.128 12.527 1.00 88.50 604 LYS A CA 1
ATOM 4855 C C . LYS A 1 604 ? -41.024 -5.866 12.355 1.00 88.50 604 LYS A C 1
ATOM 4857 O O . LYS A 1 604 ? -41.842 -5.898 13.269 1.00 88.50 604 LYS A O 1
ATOM 4862 N N . GLN A 1 605 ? -41.226 -6.490 11.199 1.00 89.75 605 GLN A N 1
ATOM 4863 C CA . GLN A 1 605 ? -42.481 -7.177 10.899 1.00 89.75 605 GLN A CA 1
ATOM 4864 C C . GLN A 1 605 ? -42.740 -8.369 11.826 1.00 89.75 605 GLN A C 1
ATOM 4866 O O . GLN A 1 605 ? -43.885 -8.613 12.200 1.00 89.75 605 GLN A O 1
ATOM 4871 N N . LEU A 1 606 ? -41.697 -9.117 12.195 1.00 90.69 606 LEU A N 1
ATOM 4872 C CA . LEU A 1 606 ? -41.830 -10.266 13.086 1.00 90.69 606 LEU A CA 1
ATOM 4873 C C . LEU A 1 606 ? -42.074 -9.805 14.525 1.00 90.69 606 LEU A C 1
ATOM 4875 O O . LEU A 1 606 ? -43.007 -10.278 15.170 1.00 90.69 606 LEU A O 1
ATOM 4879 N N . CYS A 1 607 ? -41.288 -8.841 15.006 1.00 93.00 607 CYS A N 1
ATOM 4880 C CA . CYS A 1 607 ? -41.423 -8.312 16.363 1.00 93.00 607 CYS A CA 1
ATOM 4881 C C . CYS A 1 607 ? -42.752 -7.579 16.582 1.00 93.00 607 CYS A C 1
ATOM 4883 O O . CYS A 1 607 ? -43.314 -7.657 17.671 1.00 93.00 607 CYS A O 1
ATOM 4885 N N . HIS A 1 608 ? -43.315 -6.951 15.544 1.00 93.19 608 HIS A N 1
ATOM 4886 C CA . HIS A 1 608 ? -44.666 -6.381 15.598 1.00 93.19 608 HIS A CA 1
ATOM 4887 C C . HIS A 1 608 ? -45.743 -7.457 15.732 1.00 93.19 608 HIS A C 1
ATOM 4889 O O . HIS A 1 608 ? -46.648 -7.285 16.536 1.00 93.19 608 HIS A O 1
ATOM 4895 N N . LYS A 1 609 ? -45.621 -8.598 15.040 1.00 94.75 609 LYS A N 1
ATOM 4896 C CA . LYS A 1 609 ? -46.559 -9.723 15.215 1.00 94.75 609 LYS A CA 1
ATOM 4897 C C . LYS A 1 609 ? -46.505 -10.311 16.624 1.00 94.75 609 LYS A C 1
ATOM 4899 O O . LYS A 1 609 ? -47.543 -10.660 17.174 1.00 94.75 609 LYS A O 1
ATOM 4904 N N . ILE A 1 610 ? -45.306 -10.410 17.202 1.00 94.06 610 ILE A N 1
ATOM 4905 C CA . ILE A 1 610 ? -45.125 -10.844 18.595 1.00 94.06 610 ILE A CA 1
ATOM 4906 C C . ILE A 1 610 ? -45.797 -9.843 19.545 1.00 94.06 610 ILE A C 1
ATOM 4908 O O . ILE A 1 610 ? -46.537 -10.256 20.432 1.00 94.06 610 ILE A O 1
ATOM 4912 N N . ALA A 1 611 ? -45.591 -8.539 19.329 1.00 94.00 611 ALA A N 1
ATOM 4913 C CA . ALA A 1 611 ? -46.228 -7.488 20.121 1.00 94.00 611 ALA A CA 1
ATOM 4914 C C . ALA A 1 611 ? -47.760 -7.535 20.029 1.00 94.00 611 ALA A C 1
ATOM 4916 O O . ALA A 1 611 ? -48.429 -7.499 21.056 1.00 94.00 611 ALA A O 1
ATOM 4917 N N . ASP A 1 612 ? -48.311 -7.657 18.818 1.00 94.19 612 ASP A N 1
ATOM 4918 C CA . ASP A 1 612 ? -49.756 -7.718 18.584 1.00 94.19 612 ASP A CA 1
ATOM 4919 C C . ASP A 1 612 ? -50.375 -8.954 19.262 1.00 94.19 612 ASP A C 1
ATOM 4921 O O . ASP A 1 612 ? -51.440 -8.855 19.867 1.00 94.19 612 ASP A O 1
ATOM 4925 N N . GLN A 1 613 ? -49.696 -10.107 19.225 1.00 96.19 613 GLN A N 1
ATOM 4926 C CA . GLN A 1 613 ? -50.152 -11.313 19.920 1.00 96.19 613 GLN A CA 1
ATOM 4927 C C . GLN A 1 613 ? -50.143 -11.133 21.445 1.00 96.19 613 GLN A C 1
ATOM 4929 O O . GLN A 1 613 ? -51.135 -11.444 22.094 1.00 96.19 613 GLN A O 1
ATOM 4934 N N . LEU A 1 614 ? -49.072 -10.569 22.011 1.00 94.94 614 LEU A N 1
ATOM 4935 C CA . LEU A 1 614 ? -48.987 -10.287 23.449 1.00 94.94 614 LEU A CA 1
ATOM 4936 C C . LEU A 1 614 ? -50.057 -9.282 23.903 1.00 94.94 614 LEU A C 1
ATOM 4938 O O . LEU A 1 614 ? -50.669 -9.467 24.952 1.00 94.94 614 LEU A O 1
ATOM 4942 N N . LEU A 1 615 ? -50.332 -8.252 23.099 1.00 92.69 615 LEU A N 1
ATOM 4943 C CA . LEU A 1 615 ? -51.424 -7.312 23.358 1.00 92.69 615 LEU A CA 1
ATOM 4944 C C . LEU A 1 615 ? -52.792 -8.015 23.330 1.00 92.69 615 LEU A C 1
ATOM 4946 O O . LEU A 1 615 ? -53.620 -7.767 24.206 1.00 92.69 615 LEU A O 1
ATOM 4950 N N . ASN A 1 616 ? -53.026 -8.917 22.368 1.00 93.19 616 ASN A N 1
ATOM 4951 C CA . ASN A 1 616 ? -54.261 -9.711 22.287 1.00 93.19 616 ASN A CA 1
ATOM 4952 C C . ASN A 1 616 ? -54.435 -10.658 23.483 1.00 93.19 616 ASN A C 1
ATOM 4954 O O . ASN A 1 616 ? -55.562 -10.896 23.914 1.00 93.19 616 ASN A O 1
ATOM 4958 N N . ASP A 1 617 ? -53.328 -11.154 24.035 1.00 95.31 617 ASP A N 1
ATOM 4959 C CA . ASP A 1 617 ? -53.307 -12.023 25.213 1.00 95.31 617 ASP A CA 1
ATOM 4960 C C . ASP A 1 617 ? -53.419 -11.234 26.539 1.00 95.31 617 ASP A C 1
ATOM 4962 O O . ASP A 1 617 ? -53.438 -11.825 27.618 1.00 95.31 617 ASP A O 1
ATOM 4966 N N . GLY A 1 618 ? -53.555 -9.902 26.470 1.00 93.62 618 GLY A N 1
ATOM 4967 C CA . GLY A 1 618 ? -53.838 -9.028 27.611 1.00 93.62 618 GLY A CA 1
ATOM 4968 C C . GLY A 1 618 ? -52.611 -8.420 28.295 1.00 93.62 618 GLY A C 1
ATOM 4969 O O . GLY A 1 618 ? -52.766 -7.800 29.347 1.00 93.62 618 GLY A O 1
ATOM 4970 N N . PHE A 1 619 ? -51.415 -8.564 27.716 1.00 95.31 619 PHE A N 1
ATOM 4971 C CA . PHE A 1 619 ? -50.193 -7.947 28.235 1.00 95.31 619 PHE A CA 1
ATOM 4972 C C . PHE A 1 619 ? -50.070 -6.485 27.803 1.00 95.31 619 PHE A C 1
ATOM 4974 O O . PHE A 1 619 ? -50.423 -6.100 26.689 1.00 95.31 619 PHE A O 1
ATOM 4981 N N . THR A 1 620 ? -49.485 -5.665 28.665 1.00 93.38 620 THR A N 1
ATOM 4982 C CA . THR A 1 620 ? -49.048 -4.307 28.343 1.00 93.38 620 THR A CA 1
ATOM 4983 C C . THR A 1 620 ? -47.635 -4.347 27.758 1.00 93.38 620 THR A C 1
ATOM 4985 O O . THR A 1 620 ? -46.689 -4.789 28.407 1.00 93.38 620 THR A O 1
ATOM 4988 N N . VAL A 1 621 ? -47.485 -3.904 26.505 1.00 94.12 621 VAL A N 1
ATOM 4989 C CA . VAL A 1 621 ? -46.232 -4.052 25.746 1.00 94.12 621 VAL A CA 1
ATOM 4990 C C . VAL A 1 621 ? -45.621 -2.695 25.406 1.00 94.12 621 VAL A C 1
ATOM 4992 O O . VAL A 1 621 ? -46.277 -1.839 24.807 1.00 94.12 621 VAL A O 1
ATOM 4995 N N . TRP A 1 622 ? -44.340 -2.517 25.726 1.00 94.00 622 TRP A N 1
ATOM 4996 C CA . TRP A 1 622 ? -43.510 -1.434 25.216 1.00 94.00 622 TRP A CA 1
ATOM 4997 C C . TRP A 1 622 ? -42.784 -1.868 23.938 1.00 94.00 622 TRP A C 1
ATOM 4999 O O . TRP A 1 622 ? -42.012 -2.830 23.928 1.00 94.00 622 TRP A O 1
ATOM 5009 N N . ILE A 1 623 ? -43.029 -1.145 22.845 1.00 91.88 623 ILE A N 1
ATOM 5010 C CA . ILE A 1 623 ? -42.347 -1.325 21.560 1.00 91.88 623 ILE A CA 1
ATOM 5011 C C . ILE A 1 623 ? -42.258 0.015 20.821 1.00 91.88 623 ILE A C 1
ATOM 5013 O O . ILE A 1 623 ? -43.137 0.876 20.950 1.00 91.88 623 ILE A O 1
ATOM 5017 N N . ASP A 1 624 ? -41.205 0.183 20.023 1.00 81.88 624 ASP A N 1
ATOM 5018 C CA . ASP A 1 624 ? -40.852 1.433 19.340 1.00 81.88 624 ASP A CA 1
ATOM 5019 C C . ASP A 1 624 ? -41.988 2.058 18.496 1.00 81.88 624 ASP A C 1
ATOM 5021 O O . ASP A 1 624 ? -42.073 3.278 18.378 1.00 81.88 624 ASP A O 1
ATOM 5025 N N . ARG A 1 625 ? -42.895 1.235 17.952 1.00 76.19 625 ARG A N 1
ATOM 5026 C CA . ARG A 1 625 ? -44.045 1.645 17.132 1.00 76.19 625 ARG A CA 1
ATOM 5027 C C . ARG A 1 625 ? -45.019 2.541 17.889 1.00 76.19 625 ARG A C 1
ATOM 5029 O O . ARG A 1 625 ? -45.582 3.451 17.287 1.00 76.19 625 ARG A O 1
ATOM 5036 N N . ASN A 1 626 ? -45.247 2.244 19.165 1.00 64.12 626 ASN A N 1
ATOM 5037 C CA . ASN A 1 626 ? -46.330 2.844 19.941 1.00 64.12 626 ASN A CA 1
ATOM 5038 C C . ASN A 1 626 ? -45.807 3.858 20.966 1.00 64.12 626 ASN A C 1
ATOM 5040 O O . ASN A 1 626 ? -46.538 4.774 21.333 1.00 64.12 626 ASN A O 1
ATOM 5044 N N . ASN A 1 627 ? -44.548 3.709 21.402 1.00 58.16 627 ASN A N 1
ATOM 5045 C CA . ASN A 1 627 ? -44.053 4.370 22.612 1.00 58.16 627 ASN A CA 1
ATOM 5046 C C . ASN A 1 627 ? -42.783 5.221 22.401 1.00 58.16 627 ASN A C 1
ATOM 5048 O O . ASN A 1 627 ? -42.224 5.722 23.376 1.00 58.16 627 ASN A O 1
ATOM 5052 N N . MET A 1 628 ? -42.326 5.437 21.158 1.00 61.19 628 MET A N 1
ATOM 5053 C CA . MET A 1 628 ? -41.271 6.424 20.873 1.00 61.19 628 MET A CA 1
ATOM 5054 C C . MET A 1 628 ? -41.854 7.823 20.661 1.00 61.19 628 MET A C 1
ATOM 5056 O O . MET A 1 628 ? -42.142 8.240 19.540 1.00 61.19 628 MET A O 1
ATOM 5060 N N . THR A 1 629 ? -41.977 8.580 21.749 1.00 46.56 629 THR A N 1
ATOM 5061 C CA . THR A 1 629 ? -42.229 10.027 21.710 1.00 46.56 629 THR A CA 1
ATOM 5062 C C . THR A 1 629 ? -41.137 10.753 22.496 1.00 46.56 629 THR A C 1
ATOM 5064 O O . THR A 1 629 ? -40.962 10.474 23.678 1.00 46.56 629 THR A O 1
ATOM 5067 N N . GLY A 1 630 ? -40.411 11.685 21.866 1.00 54.06 630 GLY A N 1
ATOM 5068 C CA . GLY A 1 630 ? -39.320 12.448 22.498 1.00 54.06 630 GLY A CA 1
ATOM 5069 C C . GLY A 1 630 ? -37.912 12.008 22.068 1.00 54.06 630 GLY A C 1
ATOM 5070 O O . GLY A 1 630 ? -37.732 11.483 20.972 1.00 54.06 630 GLY A O 1
ATOM 5071 N N . LEU A 1 631 ? -36.903 12.263 22.913 1.00 46.78 631 LEU A N 1
ATOM 5072 C CA . LEU A 1 631 ? -35.509 11.860 22.673 1.00 46.78 631 LEU A CA 1
ATOM 5073 C C . LEU A 1 631 ? -35.378 10.330 22.739 1.00 46.78 631 LEU A C 1
ATOM 5075 O O . LEU A 1 631 ? -35.679 9.723 23.767 1.00 46.78 631 LEU A O 1
ATOM 5079 N N . THR A 1 632 ? -34.891 9.721 21.656 1.00 67.81 632 THR A N 1
ATOM 5080 C CA . THR A 1 632 ? -34.831 8.262 21.454 1.00 67.81 632 THR A CA 1
ATOM 5081 C C . THR A 1 632 ? -34.205 7.486 22.625 1.00 67.81 632 THR A C 1
ATOM 5083 O O . THR A 1 632 ? -34.812 6.508 23.055 1.00 67.81 632 THR A O 1
ATOM 5086 N N . PRO A 1 633 ? -33.066 7.910 23.219 1.00 70.88 633 PRO A N 1
ATOM 5087 C CA . PRO A 1 633 ? -32.453 7.169 24.327 1.00 70.88 633 PRO A CA 1
ATOM 5088 C C . PRO A 1 633 ? -33.279 7.204 25.618 1.00 70.88 633 PRO A C 1
ATOM 5090 O O . PRO A 1 633 ? -33.359 6.202 26.321 1.00 70.88 633 PRO A O 1
ATOM 5093 N N . ALA A 1 634 ? -33.936 8.331 25.911 1.00 70.38 634 ALA A N 1
ATOM 5094 C CA . ALA A 1 634 ? -34.750 8.489 27.116 1.00 70.38 634 ALA A CA 1
ATOM 5095 C C . ALA A 1 634 ? -36.038 7.654 27.048 1.00 70.38 634 ALA A C 1
ATOM 5097 O O . ALA A 1 634 ? -36.441 7.061 28.043 1.00 70.38 634 ALA A O 1
ATOM 5098 N N . ALA A 1 635 ? -36.655 7.555 25.866 1.00 74.75 635 ALA A N 1
ATOM 5099 C CA . ALA A 1 635 ? -37.824 6.700 25.661 1.00 74.75 635 ALA A CA 1
ATOM 5100 C C . ALA A 1 635 ? -37.474 5.208 25.795 1.00 74.75 635 ALA A C 1
ATOM 5102 O O . ALA A 1 635 ? -38.243 4.448 26.378 1.00 74.75 635 ALA A O 1
ATOM 5103 N N . ILE A 1 636 ? -36.307 4.792 25.288 1.00 82.69 636 ILE A N 1
ATOM 5104 C CA . ILE A 1 636 ? -35.814 3.414 25.429 1.00 82.69 636 ILE A CA 1
ATOM 5105 C C . ILE A 1 636 ? -35.495 3.103 26.896 1.00 82.69 636 ILE A C 1
ATOM 5107 O O . ILE A 1 636 ? -35.894 2.048 27.382 1.00 82.69 636 ILE A O 1
ATOM 5111 N N . ALA A 1 637 ? -34.833 4.021 27.610 1.00 84.19 637 ALA A N 1
ATOM 5112 C CA . ALA A 1 637 ? -34.575 3.877 29.042 1.00 84.19 637 ALA A CA 1
ATOM 5113 C C . ALA A 1 637 ? -35.884 3.742 29.844 1.00 84.19 637 ALA A C 1
ATOM 5115 O O . ALA A 1 637 ? -35.999 2.815 30.640 1.00 84.19 637 ALA A O 1
ATOM 5116 N N . ASP A 1 638 ? -36.906 4.563 29.553 1.00 82.12 638 ASP A N 1
ATOM 5117 C CA . ASP A 1 638 ? -38.248 4.428 30.149 1.00 82.12 638 ASP A CA 1
ATOM 5118 C C . ASP A 1 638 ? -38.855 3.042 29.883 1.00 82.12 638 ASP A C 1
ATOM 5120 O O . ASP A 1 638 ? -39.414 2.425 30.788 1.00 82.12 638 ASP A O 1
ATOM 5124 N N . GLY A 1 639 ? -38.715 2.528 28.658 1.00 87.94 639 GLY A N 1
ATOM 5125 C CA . GLY A 1 639 ? -39.160 1.184 28.293 1.00 87.94 639 GLY A CA 1
ATOM 5126 C C . GLY A 1 639 ? -38.477 0.085 29.105 1.00 87.94 639 GLY A C 1
ATOM 5127 O O . GLY A 1 639 ? -39.155 -0.821 29.586 1.00 87.94 639 GLY A O 1
ATOM 5128 N N . ILE A 1 640 ? -37.159 0.180 29.302 1.00 89.12 640 ILE A N 1
ATOM 5129 C CA . ILE A 1 640 ? -36.366 -0.802 30.058 1.00 89.12 640 ILE A CA 1
ATOM 5130 C C . ILE A 1 640 ? -36.725 -0.746 31.543 1.00 89.12 640 ILE A C 1
ATOM 5132 O O . ILE A 1 640 ? -37.037 -1.767 32.151 1.00 89.12 640 ILE A O 1
ATOM 5136 N N . GLU A 1 641 ? -36.695 0.447 32.134 1.00 90.38 641 GLU A N 1
ATOM 5137 C CA . GLU A 1 641 ? -36.878 0.633 33.573 1.00 90.38 641 GLU A CA 1
ATOM 5138 C C . GLU A 1 641 ? -38.305 0.324 34.025 1.00 90.38 641 GLU A C 1
ATOM 5140 O O . GLU A 1 641 ? -38.509 -0.095 35.169 1.00 90.38 641 GLU A O 1
ATOM 5145 N N . ASN A 1 642 ? -39.293 0.496 33.143 1.00 91.62 642 ASN A N 1
ATOM 5146 C CA . ASN A 1 642 ? -40.705 0.315 33.460 1.00 91.62 642 ASN A CA 1
ATOM 5147 C C . ASN A 1 642 ? -41.337 -0.955 32.872 1.00 91.62 642 ASN A C 1
ATOM 5149 O O . ASN A 1 642 ? -42.567 -1.040 32.871 1.00 91.62 642 ASN A O 1
ATOM 5153 N N . SER A 1 643 ? -40.535 -1.934 32.438 1.00 94.12 643 SER A N 1
ATOM 5154 C CA . SER A 1 643 ? -41.015 -3.257 32.006 1.00 94.12 643 SER A CA 1
ATOM 5155 C C . SER A 1 643 ? -40.630 -4.370 32.984 1.00 94.12 643 SER A C 1
ATOM 5157 O O . SER A 1 643 ? -39.553 -4.327 33.576 1.00 94.12 643 SER A O 1
ATOM 5159 N N . GLU A 1 644 ? -41.486 -5.382 33.153 1.00 92.56 644 GLU A N 1
ATOM 5160 C CA . GLU A 1 644 ? -41.159 -6.571 33.965 1.00 92.56 644 GLU A CA 1
ATOM 5161 C C . GLU A 1 644 ? -40.262 -7.563 33.210 1.00 92.56 644 GLU A C 1
ATOM 5163 O O . GLU A 1 644 ? -39.354 -8.158 33.790 1.00 92.56 644 GLU A O 1
ATOM 5168 N N . ILE A 1 645 ? -40.500 -7.728 31.906 1.00 93.12 645 ILE A N 1
ATOM 5169 C CA . ILE A 1 645 ? -39.795 -8.677 31.038 1.00 93.12 645 ILE A CA 1
ATOM 5170 C C . ILE A 1 645 ? -39.237 -7.942 29.819 1.00 93.12 645 ILE A C 1
ATOM 5172 O O . ILE A 1 645 ? -39.903 -7.092 29.237 1.00 93.12 645 ILE A O 1
ATOM 5176 N N . ILE A 1 646 ? -38.030 -8.308 29.383 1.00 94.12 646 ILE A N 1
ATOM 5177 C CA . ILE A 1 646 ? -37.438 -7.811 28.135 1.00 94.12 646 ILE A CA 1
ATOM 5178 C C . ILE A 1 646 ? -37.255 -8.981 27.167 1.00 94.12 646 ILE A C 1
ATOM 5180 O O . ILE A 1 646 ? -36.546 -9.942 27.461 1.00 94.12 646 ILE A O 1
ATOM 5184 N N . ILE A 1 647 ? -37.871 -8.881 25.990 1.00 94.19 647 ILE A N 1
ATOM 5185 C CA . ILE A 1 647 ? -37.687 -9.805 24.871 1.00 94.19 647 ILE A CA 1
ATOM 5186 C C . ILE A 1 647 ? -36.681 -9.194 23.897 1.00 94.19 647 ILE A C 1
ATOM 5188 O O . ILE A 1 647 ? -36.903 -8.122 23.332 1.00 94.19 647 ILE A O 1
ATOM 5192 N N . LEU A 1 648 ? -35.582 -9.913 23.677 1.00 92.62 648 LEU A N 1
ATOM 5193 C CA . LEU A 1 648 ? -34.525 -9.536 22.743 1.00 92.62 648 LEU A CA 1
ATOM 5194 C C . LEU A 1 648 ? -34.684 -10.317 21.433 1.00 92.62 648 LEU A C 1
ATOM 5196 O O . LEU A 1 648 ? -34.467 -11.530 21.392 1.00 92.62 648 LEU A O 1
ATOM 5200 N N . GLY A 1 649 ? -35.029 -9.619 20.350 1.00 88.19 649 GLY A N 1
ATOM 5201 C CA . GLY A 1 649 ? -35.079 -10.147 18.986 1.00 88.19 649 GLY A CA 1
ATOM 5202 C C . GLY A 1 649 ? -33.679 -10.374 18.416 1.00 88.19 649 GLY A C 1
ATOM 5203 O O . GLY A 1 649 ? -33.223 -9.628 17.555 1.00 88.19 649 GLY A O 1
ATOM 5204 N N . MET A 1 650 ? -32.978 -11.388 18.924 1.00 85.88 650 MET A N 1
ATOM 5205 C CA . MET A 1 650 ? -31.582 -11.668 18.580 1.00 85.88 650 MET A CA 1
ATOM 5206 C C . MET A 1 650 ? -31.438 -12.243 17.165 1.00 85.88 650 MET A C 1
ATOM 5208 O O . MET A 1 650 ? -31.451 -13.457 16.963 1.00 85.88 650 MET A O 1
ATOM 5212 N N . THR A 1 651 ? -31.221 -11.366 16.191 1.00 80.88 651 THR A N 1
ATOM 5213 C CA . THR A 1 651 ? -30.879 -11.716 14.805 1.00 80.88 651 THR A CA 1
ATOM 5214 C C . THR A 1 651 ? -29.448 -11.305 14.458 1.00 80.88 651 THR A C 1
ATOM 5216 O O . THR A 1 651 ? -28.751 -10.662 15.248 1.00 80.88 651 THR A O 1
ATOM 5219 N N . TYR A 1 652 ? -28.966 -11.694 13.272 1.00 72.50 652 TYR A N 1
ATOM 5220 C CA . TYR A 1 652 ? -27.661 -11.232 12.789 1.00 72.50 652 TYR A CA 1
ATOM 5221 C C . TYR A 1 652 ? -27.644 -9.705 12.635 1.00 72.50 652 TYR A C 1
ATOM 5223 O O . TYR A 1 652 ? -26.713 -9.070 13.123 1.00 72.50 652 TYR A O 1
ATOM 5231 N N . SER A 1 653 ? -28.709 -9.126 12.066 1.00 71.50 653 SER A N 1
ATOM 5232 C CA . SER A 1 653 ? -28.899 -7.675 11.948 1.00 71.50 653 SER A CA 1
ATOM 5233 C C . SER A 1 653 ? -28.969 -6.972 13.305 1.00 71.50 653 SER A C 1
ATOM 5235 O O . SER A 1 653 ? -28.470 -5.860 13.436 1.00 71.50 653 SER A O 1
ATOM 5237 N N . TYR A 1 654 ? -29.527 -7.611 14.340 1.00 79.81 654 TYR A N 1
ATOM 5238 C CA . TYR A 1 654 ? -29.533 -7.059 15.700 1.00 79.81 654 TYR A CA 1
ATOM 5239 C C . TYR A 1 654 ? -28.128 -6.963 16.308 1.00 79.81 654 TYR A C 1
ATOM 5241 O O . TYR A 1 654 ? -27.801 -5.963 16.932 1.00 79.81 654 TYR A O 1
ATOM 5249 N N . LYS A 1 655 ? -27.263 -7.962 16.082 1.00 71.38 655 LYS A N 1
ATOM 5250 C CA . LYS A 1 655 ? -25.882 -7.971 16.612 1.00 71.38 655 LYS A CA 1
ATOM 5251 C C . LYS A 1 655 ? -24.963 -6.919 15.992 1.00 71.38 655 LYS A C 1
ATOM 5253 O O . LYS A 1 655 ? -23.945 -6.592 16.593 1.00 71.38 655 LYS A O 1
ATOM 5258 N N . ILE A 1 656 ? -25.275 -6.473 14.778 1.00 68.31 656 ILE A N 1
ATOM 5259 C CA . ILE A 1 656 ? -24.487 -5.483 14.030 1.00 68.31 656 ILE A CA 1
ATOM 5260 C C . ILE A 1 656 ? -25.153 -4.102 14.009 1.00 68.31 656 ILE A C 1
ATOM 5262 O O . ILE A 1 656 ? -24.612 -3.183 13.396 1.00 68.31 656 ILE A O 1
ATOM 5266 N N . SER A 1 657 ? -26.325 -3.965 14.637 1.00 55.22 657 SER A N 1
ATOM 5267 C CA . SER A 1 657 ? -26.991 -2.678 14.819 1.00 55.22 657 SER A CA 1
ATOM 5268 C C . SER A 1 657 ? -26.192 -1.842 15.830 1.00 55.22 657 SER A C 1
ATOM 5270 O O . SER A 1 657 ? -25.797 -2.402 16.855 1.00 55.22 657 SER A O 1
ATOM 5272 N N . PRO A 1 658 ? -25.921 -0.555 15.541 1.00 48.88 658 PRO A N 1
ATOM 5273 C CA . PRO A 1 658 ? -25.140 0.324 16.412 1.00 48.88 658 PRO A CA 1
ATOM 5274 C C . PRO A 1 658 ? -25.799 0.595 17.765 1.00 48.88 658 PRO A C 1
ATOM 5276 O O . PRO A 1 658 ? -27.052 0.554 17.838 1.00 48.88 658 PRO A O 1
#

Foldseek 3Di:
DDDDDDPPPDDPPDDPPAFAFAFDDQDDPDDDDDDDDQDDPVLVVVLLVVQVVCLVVVNHPLVCSVVSCVVSVPQQANDDDPDPLPPPSLVVLLVLLLVLLCLCPDPVHPHDDPSSLSSLLSSLQNLLVNLVRHDLVVLVVSCVRRVLPLSSLVSLLVVLQCCLPPVPLLPDPRNQSVLNSVLSNLSSLLSDEDDDPDDPSSVVSVVSSLLSLLSLCLGPSLLVLLLPDDQQDADDRSSCCVRQARSLSSLSSYPDPCNQVSLLVSCVRCVVSLVVSLVVNLVVNVNHYQSNLRSNLSSLSSLSRHDLVSLVVSVVPVVLVVSLLSLLPDPVLLQCLQDPRDGSSNSSNLSSLSSLLSQLVDPVSLVSVLVVPCLVSLVSSLVRHPDLSSNLSSLLNCLSRDDLVNCVVVVCLLVSLVSLLVLLVVLLVDPQSHDPRRHNSSSLVSLLSSLLHPSNLVNCVVDVVSVVSLLCQCVPHDLSSNLSSLSSLLSSLLDQVSLVVCVVPVVNLVSLVVLLPDDPVVDDPPDDPVVVVSSVSSNVSSVSSVCSSVVVVVVVVVVVVVVVPPPDDDDDDDDDDDDDDDPDDDPPPQFPFQEEEDEAPVCVVVSVVVVVVCVVVPTGYHDCVPQDDDDRVVSVVSRVVRYNYYHYHDDPNSVPPD

Organism: NCBI:txid433720

Secondary structure (DSSP, 8-state):
---------------------PPPPS-----------PPPTHHHHHHHHHHHHHHHTT---TTHHHHHHHHTT--GGG--SSTTTS-HHHHHHHHHHHHHHHHHH-TT-SS--HHHHHHHHHHHHHHHHHHHHS-TTTHHHHIIIII--HHHHHHHHHHHHHHHHH-TTTS-GGGHHHHHHHHHHHHGGGG----TT--HHHHHHHHHHHHHHHHHHHSHHHHHHHHHS-TT--S--HHHHIIIIIHHHHHHH--STTHHHHHHHHHHHHHHHHHHHHHHHGGGGGG--HHHHHHHHHHHHHHHHS-HHHHHHHTTSHHHHHHHHHHHH-HHHHGGGG-SS--HHHHHHHHHHHHHHHHTTSHHHHHHHHHTT-HHHHHHHHHH--SHHHHHHHHHHHHHH--HHHHHHHT-HHHHHHHHHHHHHHHHHSTTSEETTEEHHHHHHHHHHHTTSHHHHHHHHT-HHHHHHHHHHHHHS-HHHHHHHHHHHHHHHTSHHHHHHHHH-HHHHHHHHHHHT--TTSS-TT--HHHHHHHHHHHHHHHHHHHHHHHHHHHHHHHHHHTTSSSS---------------PPP-----SEEEEEE--GGGHHHHHHHHHHHHHTT--EE-HHHH--SSHHHHHHHHHHTEEEEEE---HHHHT--

InterPro domains:
  IPR000157 Toll/interleukin-1 receptor homology (TIR) domain [PF13676] (595-655)
  IPR000157 Toll/interleukin-1 receptor homology (TIR) domain [PS50104] (591-658)
  IPR016024 Armadillo-type fold [SSF48371] (112-523)
  IPR035897 Toll/interleukin-1 receptor homology (TIR) domain superfamily [G3DSA:3.40.50.10140] (551-658)
  IPR035897 Toll/interleukin-1 receptor homology (TIR) domain superfamily [SSF52200] (585-651)

Radius of gyration: 32.81 Å; chains: 1; bounding box: 90×53×118 Å

pLDDT: mean 78.2, std 19.1, range [22.02, 97.88]